Protein AF-0000000066215611 (afdb_homodimer)

Nearest PDB structures (foldseek):
  5d6t-assembly1_A  TM=8.422E-01  e=4.500E-18  Aspergillus clavatus NRRL 1
  3sc4-assembly1_A  TM=2.800E-01  e=1.687E-02  Mycolicibacterium thermoresistibile
  3e03-assembly1_C-2  TM=2.627E-01  e=5.785E-02  Xanthomonas campestris pv. campestris
  5th5-assembly1_A  TM=5.564E-01  e=4.594E+00  Bacillus subtilis
  3e22-assembly1_C  TM=3.774E-01  e=4.320E+00  Bos taurus

Sequence (664 aa):
MNIKIVVLVIFAILLGSALAWHGSKHHNPTKAPTEAPHRGGGGGGGHNTPAPTQPPRQNTPAPTFQALNVWFFFWLLLLARAPLTYVHITATSSEPIKLLVPLYVYPGAAWDSVANAAKTGVKIIAIINPNSGPASSGPDSSYTTYMNKLTAAGVDMVGYVHTSYGARAVGDVNADIDTYASKYPGLKGIFLDEASASASEISYYTNVYNHIKSKSGYVNSILNPGTQPDQGYLAISSNIVIFEDAGSNLKNNYASWVKCAPSASQKSGYKYKFSGIAHSTSSGSMSGIINTMVSVLAMGLVYVTDGAAGCCTYNTLTSYLSQEASAVHALNMNIKIVVLVIFAILLGSALAWHGSKHHNPTKAPTEAPHRGGGGGGGHNTPAPTQPPRQNTPAPTFQALNVWFFFWLLLLARAPLTYVHITATSSEPIKLLVPLYVYPGAAWDSVANAAKTGVKIIAIINPNSGPASSGPDSSYTTYMNKLTAAGVDMVGYVHTSYGARAVGDVNADIDTYASKYPGLKGIFLDEASASASEISYYTNVYNHIKSKSGYVNSILNPGTQPDQGYLAISSNIVIFEDAGSNLKNNYASWVKCAPSASQKSGYKYKFSGIAHSTSSGSMSGIINTMVSVLAMGLVYVTDGAAGCCTYNTLTSYLSQEASAVHALN

Radius of gyration: 43.53 Å; Cα contacts (8 Å, |Δi|>4): 999; chains: 2; bounding box: 121×118×124 Å

pLDDT: mean 71.68, std 34.21, range [12.52, 98.94]

Solvent-accessible surface area (backbone atoms only — not comparable to full-atom values): 40040 Å² total; per-residue (Å²): 143,84,86,87,84,87,81,91,94,93,98,80,99,85,94,84,96,81,73,86,79,88,83,68,94,75,90,82,90,78,86,90,84,87,86,90,89,85,89,92,85,92,85,85,88,82,90,80,87,82,79,84,83,75,84,77,73,80,80,84,81,81,70,81,77,80,80,81,84,81,72,79,66,74,72,69,70,73,70,73,78,67,73,77,70,70,72,68,70,65,71,71,82,72,80,66,54,29,36,46,40,70,45,51,48,77,72,51,69,64,52,51,50,54,34,55,33,28,72,75,69,29,46,38,39,35,33,38,34,81,50,91,17,57,43,93,87,33,68,53,71,60,48,50,53,46,51,50,50,28,46,74,45,63,38,44,35,24,40,34,38,66,32,62,46,66,71,47,56,66,68,60,46,50,48,42,51,48,49,38,69,72,48,42,80,81,42,32,28,36,34,35,32,52,31,54,24,34,68,87,46,46,68,63,44,44,53,53,38,54,54,49,60,69,37,85,72,33,74,40,39,32,37,29,42,34,35,79,51,41,73,75,50,64,82,49,38,59,28,34,25,39,35,53,45,46,42,60,57,66,51,94,69,62,58,60,55,65,67,61,35,56,58,78,82,49,35,66,78,52,60,38,35,31,22,38,37,24,30,53,28,52,80,88,48,42,64,60,50,49,46,45,43,36,75,69,64,41,29,22,31,38,35,70,22,53,26,45,81,64,68,51,30,46,69,48,68,44,88,52,48,59,61,50,33,50,56,49,40,70,73,95,144,92,87,89,76,94,74,97,82,98,80,94,86,92,95,86,97,83,92,84,89,92,80,91,85,94,86,91,90,86,84,92,87,90,86,91,88,84,87,85,87,85,86,86,88,83,90,82,83,89,78,81,88,80,85,86,74,84,75,80,75,81,82,80,80,77,81,81,85,79,88,69,74,77,79,67,72,78,71,76,80,66,74,76,70,70,71,68,70,65,71,71,80,72,80,64,53,27,37,46,41,68,45,50,48,77,72,50,69,65,51,51,49,54,33,55,31,27,72,75,68,28,46,39,39,36,34,38,33,80,51,91,16,56,42,93,86,33,69,51,72,60,46,48,53,48,50,52,48,28,48,75,45,62,36,46,35,24,40,33,38,66,32,61,45,67,70,47,57,65,67,60,46,50,48,42,52,48,48,37,70,72,48,41,80,82,43,34,26,36,34,35,31,50,31,54,24,34,70,87,46,46,68,62,45,43,53,52,39,53,54,48,60,68,39,85,72,33,73,40,39,33,38,30,42,36,37,76,50,40,75,74,50,64,81,49,39,60,27,33,25,39,36,53,43,46,41,59,57,66,51,93,69,61,59,57,54,63,66,59,36,57,57,79,83,51,35,68,79,52,60,38,36,31,24,36,37,25,29,52,29,52,79,86,49,40,65,62,51,50,44,44,42,36,76,70,65,41,29,20,30,37,35,72,22,54,26,46,80,66,69,52,29,46,69,50,69,42,90,52,49,58,61,50,33,51,58,49,40,71,74,97

InterPro domains:
  IPR021986 Spherulation-specific family 4 [PF12138] (99-328)
  IPR021986 Spherulation-specific family 4 [PTHR35040] (91-331)

Secondary structure (DSSP, 8-state):
----------------------------------------------------------------------GGGGGGG--------------------EEEEEE-SPSSHHHHHHHHHHTTT-EEEEEE-TTSS--TT---HHHHHHHHHHHHTT-EEEEEEE-GGGTS-HHHHHHHHHHHHHHSTT--EEEEES---SGGGHHHHHHHHHHHHTSTT--EEEE--SSPPPGGGGGG-SEEEEEEEEGGG--TTS-HHHHTSS-HHHHHHHTT-EEEEEES--HHHHHHHHHIIIIIT--SEEEE--PPSSTTTTSS--TTHHHHHHHHHTT-/----------------------------------------------------------------------TTSSGGG--------------------EEEEEE-SPSSHHHHHHHHHHTTT-EEEEEE-TTSS--TT---HHHHHHHHHHHHTT-EEEEEEE-GGGTS-HHHHHHHHHHHHHHSTT--EEEEES---SGGGHHHHHHHHHHHHTSTT--EEEE--SS---GGGGGG-SEEEEEEEEGGG--TTS-HHHHSSS-HHHHHHHTT-EEEEEES--HHHHHHHHHIIIIIT--SEEEE--PPSSTTTTSS--TTHHHHHHHHHHT-

Organism: Physarum polycephalum (NCBI:txid5791)

Foldseek 3Di:
DDDPPPDDDDDDDDDDDDDDDDDDPDDDDDDDDDDDDDDYDDDYYDDDDDDDDDDDPDDDDDDDPDDDDPPPPDPPPPPPPPPPPPPPPPPPPQAAFAAEAAQAAQADDQLVVLLVLLVLVGAYEYEYEPDLFADLVADDPRCVVSVVSCVVSRYAYAYEAECLQVPPDLVVRLVSLVSCLPRPPRHQFHEYPNHHQEPVRLVSLLVVLVSGVPRPNHPFFEYEVQAHHDPSVLVRGQAYAHHDEALVPDDLCRPVVLVVQPDPVNCSVCQQRYEYEHELDDPVCLLVSVCSVCVRSRHRYYYYANADDDDCRNNDGHPPSSVNSNSSVVVD/DDDPDPDDDDDDDDDDDDDDDDDDDDDDDYDDDYDDDDDYDYDYYDDDDDDDDDDDDPCPDDPDDPDPDDPPDDDPPPPPPPPPPPPPPPPPPQQAFAAEAAQAAQADDQLVVLLVLLVLVGAYEYEYEPDLFADLVADDPRCVVSVVSCVVSRYAYAYEHECLQVPPDLVVRLVSLVSCLPRPPRHQFHEYPNHHQEPVRLVSLLVVLVSGVPRPNHPFFEYEVQAHHDPSVLVRGQAYAHHDEALVPDDLCRPVVLVVQPDPVNCSVCQQRYEYEHELDDPVCLLVSVCSVCVRSRHRYYYYANADDDDCRNNDGHPCSSVNSNSSVVVD

Structure (mmCIF, N/CA/C/O backbone):
data_AF-0000000066215611-model_v1
#
loop_
_entity.id
_entity.type
_entity.pdbx_description
1 polymer Spherulin-4
#
loop_
_atom_site.group_PDB
_atom_site.id
_atom_site.type_symbol
_atom_site.label_atom_id
_atom_site.label_alt_id
_atom_site.label_comp_id
_atom_site.label_asym_id
_atom_site.label_entity_id
_atom_site.label_seq_id
_atom_site.pdbx_PDB_ins_code
_atom_site.Cartn_x
_atom_site.Cartn_y
_atom_site.Cartn_z
_atom_site.occupancy
_atom_site.B_iso_or_equiv
_atom_site.auth_seq_id
_atom_site.auth_comp_id
_atom_site.auth_asym_id
_atom_site.auth_atom_id
_atom_site.pdbx_PDB_model_num
ATOM 1 N N . MET A 1 1 ? -46.812 -38.75 -1.015 1 24.36 1 MET A N 1
ATOM 2 C CA . MET A 1 1 ? -45.938 -37.594 -1.166 1 24.36 1 MET A CA 1
ATOM 3 C C . MET A 1 1 ? -45.656 -37.312 -2.639 1 24.36 1 MET A C 1
ATOM 5 O O . MET A 1 1 ? -44.875 -38.031 -3.271 1 24.36 1 MET A O 1
ATOM 9 N N . ASN A 1 2 ? -46.594 -36.656 -3.428 1 24.56 2 ASN A N 1
ATOM 10 C CA . ASN A 1 2 ? -47.219 -36.531 -4.727 1 24.56 2 ASN A CA 1
ATOM 11 C C . ASN A 1 2 ? -46.531 -35.469 -5.578 1 24.56 2 ASN A C 1
ATOM 13 O O . ASN A 1 2 ? -46.344 -34.312 -5.133 1 24.56 2 ASN A O 1
ATOM 17 N N . ILE A 1 3 ? -45.656 -35.719 -6.664 1 23.25 3 ILE A N 1
ATOM 18 C CA . ILE A 1 3 ? -44.656 -35.25 -7.594 1 23.25 3 ILE A CA 1
ATOM 19 C C . ILE A 1 3 ? -45.219 -34.188 -8.523 1 23.25 3 ILE A C 1
ATOM 21 O O . ILE A 1 3 ? -46.125 -34.469 -9.32 1 23.25 3 ILE A O 1
ATOM 25 N N . LYS A 1 4 ? -45.312 -32.781 -8.219 1 21.06 4 LYS A N 1
ATOM 26 C CA . LYS A 1 4 ? -46.188 -31.828 -8.883 1 21.06 4 LYS A CA 1
ATOM 27 C C . LYS A 1 4 ? -45.656 -31.453 -10.266 1 21.06 4 LYS A C 1
ATOM 29 O O . LYS A 1 4 ? -44.531 -30.906 -10.375 1 21.06 4 LYS A O 1
ATOM 34 N N . ILE A 1 5 ? -45.875 -31.938 -11.57 1 19.77 5 ILE A N 1
ATOM 35 C CA . ILE A 1 5 ? -45.344 -31.922 -12.93 1 19.77 5 ILE A CA 1
ATOM 36 C C . ILE A 1 5 ? -45.812 -30.672 -13.664 1 19.77 5 ILE A C 1
ATOM 38 O O . ILE A 1 5 ? -47 -30.531 -13.977 1 19.77 5 ILE A O 1
ATOM 42 N N . VAL A 1 6 ? -45.438 -29.25 -13.461 1 20.27 6 VAL A N 1
ATOM 43 C CA . VAL A 1 6 ? -46.188 -28.156 -14.047 1 20.27 6 VAL A CA 1
ATOM 44 C C . VAL A 1 6 ? -45.812 -27.969 -15.516 1 20.27 6 VAL A C 1
ATOM 46 O O . VAL A 1 6 ? -44.656 -27.656 -15.828 1 20.27 6 VAL A O 1
ATOM 49 N N . VAL A 1 7 ? -46.438 -28.297 -16.719 1 18.38 7 VAL A N 1
ATOM 50 C CA . VAL A 1 7 ? -46.219 -28.406 -18.172 1 18.38 7 VAL A CA 1
ATOM 51 C C . VAL A 1 7 ? -46.719 -27.125 -18.859 1 18.38 7 VAL A C 1
ATOM 53 O O . VAL A 1 7 ? -47.938 -26.859 -18.891 1 18.38 7 VAL A O 1
ATOM 56 N N . LEU A 1 8 ? -46.125 -25.812 -18.828 1 21.03 8 LEU A N 1
ATOM 57 C CA . LEU A 1 8 ? -46.812 -24.688 -19.469 1 21.03 8 LEU A CA 1
ATOM 58 C C . LEU A 1 8 ? -46.781 -24.828 -20.984 1 21.03 8 LEU A C 1
ATOM 60 O O . LEU A 1 8 ? -45.719 -24.844 -21.594 1 21.03 8 LEU A O 1
ATOM 64 N N . VAL A 1 9 ? -47.906 -24.828 -21.906 1 17.81 9 VAL A N 1
ATOM 65 C CA . VAL A 1 9 ? -48.344 -25.188 -23.25 1 17.81 9 VAL A CA 1
ATOM 66 C C . VAL A 1 9 ? -48.25 -23.969 -24.156 1 17.81 9 VAL A C 1
ATOM 68 O O . VAL A 1 9 ? -48.281 -22.828 -23.688 1 17.81 9 VAL A O 1
ATOM 71 N N . ILE A 1 10 ? -48.781 -23.75 -25.734 1 19.88 10 ILE A N 1
ATOM 72 C CA . ILE A 1 10 ? -48.469 -23.688 -27.156 1 19.88 10 ILE A CA 1
ATOM 73 C C . ILE A 1 10 ? -49.062 -22.422 -27.766 1 19.88 10 ILE A C 1
ATOM 75 O O . ILE A 1 10 ? -48.406 -21.672 -28.469 1 19.88 10 ILE A O 1
ATOM 79 N N . PHE A 1 11 ? -50.562 -21.891 -28.062 1 18.14 11 PHE A N 1
ATOM 80 C CA . PHE A 1 11 ? -51.375 -21.922 -29.297 1 18.14 11 PHE A CA 1
ATOM 81 C C . PHE A 1 11 ? -51.406 -20.547 -29.938 1 18.14 11 PHE A C 1
ATOM 83 O O . PHE A 1 11 ? -51.125 -19.531 -29.297 1 18.14 11 PHE A O 1
ATOM 90 N N . ALA A 1 12 ? -52.688 -19.984 -30.875 1 16.95 12 ALA A N 1
ATOM 91 C CA . ALA A 1 12 ? -53.438 -19.719 -32.094 1 16.95 12 ALA A CA 1
ATOM 92 C C . ALA A 1 12 ? -53.969 -18.297 -32.125 1 16.95 12 ALA A C 1
ATOM 94 O O . ALA A 1 12 ? -54.281 -17.75 -33.188 1 16.95 12 ALA A O 1
ATOM 95 N N . ILE A 1 13 ? -54.656 -17.391 -31.328 1 17.72 13 ILE A N 1
ATOM 96 C CA . ILE A 1 13 ? -56 -17 -31.781 1 17.72 13 ILE A CA 1
ATOM 97 C C . ILE A 1 13 ? -55.875 -15.93 -32.875 1 17.72 13 ILE A C 1
ATOM 99 O O . ILE A 1 13 ? -54.938 -15.125 -32.844 1 17.72 13 ILE A O 1
ATOM 103 N N . LEU A 1 14 ? -57.188 -15.195 -33.594 1 16.73 14 LEU A N 1
ATOM 104 C CA . LEU A 1 14 ? -58.156 -14.922 -34.625 1 16.73 14 LEU A CA 1
ATOM 105 C C . LEU A 1 14 ? -58.219 -13.438 -34.969 1 16.73 14 LEU A C 1
ATOM 107 O O . LEU A 1 14 ? -58.312 -13.062 -36.125 1 16.73 14 LEU A O 1
ATOM 111 N N . LEU A 1 15 ? -58.781 -12.359 -34.188 1 17.17 15 LEU A N 1
ATOM 112 C CA . LEU A 1 15 ? -59.938 -11.594 -34.688 1 17.17 15 LEU A CA 1
ATOM 113 C C . LEU A 1 15 ? -59.469 -10.539 -35.688 1 17.17 15 LEU A C 1
ATOM 115 O O . LEU A 1 15 ? -58.312 -10.141 -35.688 1 17.17 15 LEU A O 1
ATOM 119 N N . GLY A 1 16 ? -60.375 -9.453 -36.375 1 16 16 GLY A N 1
ATOM 120 C CA . GLY A 1 16 ? -61.062 -8.922 -37.531 1 16 16 GLY A CA 1
ATOM 121 C C . GLY A 1 16 ? -60.5 -7.598 -38 1 16 16 GLY A C 1
ATOM 122 O O . GLY A 1 16 ? -60.25 -7.422 -39.188 1 16 16 GLY A O 1
ATOM 123 N N . SER A 1 17 ? -60.75 -6.352 -37.312 1 16.2 17 SER A N 1
ATOM 124 C CA . SER A 1 17 ? -61.5 -5.289 -37.969 1 16.2 17 SER A CA 1
ATOM 125 C C . SER A 1 17 ? -60.594 -4.496 -38.938 1 16.2 17 SER A C 1
ATOM 127 O O . SER A 1 17 ? -59.406 -4.344 -38.688 1 16.2 17 SER A O 1
ATOM 129 N N . ALA A 1 18 ? -61.094 -3.945 -40.188 1 16.02 18 ALA A N 1
ATOM 130 C CA . ALA A 1 18 ? -61.125 -3.537 -41.594 1 16.02 18 ALA A CA 1
ATOM 131 C C . ALA A 1 18 ? -60.594 -2.115 -41.75 1 16.02 18 ALA A C 1
ATOM 133 O O . ALA A 1 18 ? -59.812 -1.838 -42.688 1 16.02 18 ALA A O 1
ATOM 134 N N . LEU A 1 19 ? -61.062 -0.931 -41.094 1 15.04 19 LEU A N 1
ATOM 135 C CA . LEU A 1 19 ? -61.75 0.069 -41.906 1 15.04 19 LEU A CA 1
ATOM 136 C C . LEU A 1 19 ? -60.75 1.052 -42.5 1 15.04 19 LEU A C 1
ATOM 138 O O . LEU A 1 19 ? -61.062 1.793 -43.438 1 15.04 19 LEU A O 1
ATOM 142 N N . ALA A 1 20 ? -59.562 1.335 -41.969 1 16.44 20 ALA A N 1
ATOM 143 C CA . ALA A 1 20 ? -59.406 2.783 -42.031 1 16.44 20 ALA A CA 1
ATOM 144 C C . ALA A 1 20 ? -59.25 3.234 -43.5 1 16.44 20 ALA A C 1
ATOM 146 O O . ALA A 1 20 ? -58.5 2.646 -44.25 1 16.44 20 ALA A O 1
ATOM 147 N N . TRP A 1 21 ? -60.125 4.133 -43.875 1 14.86 21 TRP A N 1
ATOM 148 C CA . TRP A 1 21 ? -60.656 4.852 -45.062 1 14.86 21 TRP A CA 1
ATOM 149 C C . TRP A 1 21 ? -59.5 5.422 -45.875 1 14.86 21 TRP A C 1
ATOM 151 O O . TRP A 1 21 ? -58.375 5.508 -45.406 1 14.86 21 TRP A O 1
ATOM 161 N N . HIS A 1 22 ? -59.719 6.637 -46.281 1 15.08 22 HIS A N 1
ATOM 162 C CA . HIS A 1 22 ? -59.969 7.34 -47.531 1 15.08 22 HIS A CA 1
ATOM 163 C C . HIS A 1 22 ? -58.719 8.016 -48.062 1 15.08 22 HIS A C 1
ATOM 165 O O . HIS A 1 22 ? -57.781 8.289 -47.281 1 15.08 22 HIS A O 1
ATOM 171 N N . GLY A 1 23 ? -58.594 8.148 -49.438 1 14.32 23 GLY A N 1
ATOM 172 C CA . GLY A 1 23 ? -57.906 8.273 -50.719 1 14.32 23 GLY A CA 1
ATOM 173 C C . GLY A 1 23 ? -57.312 9.656 -50.938 1 14.32 23 GLY A C 1
ATOM 174 O O . GLY A 1 23 ? -56.188 9.789 -51.438 1 14.32 23 GLY A O 1
ATOM 175 N N . SER A 1 24 ? -58.062 10.828 -50.594 1 13.54 24 SER A N 1
ATOM 176 C CA . SER A 1 24 ? -58.281 11.633 -51.781 1 13.54 24 SER A CA 1
ATOM 177 C C . SER A 1 24 ? -57.094 12.531 -52.094 1 13.54 24 SER A C 1
ATOM 179 O O . SER A 1 24 ? -57.062 13.195 -53.125 1 13.54 24 SER A O 1
ATOM 181 N N . LYS A 1 25 ? -56.219 12.906 -51.156 1 15.41 25 LYS A N 1
ATOM 182 C CA . LYS A 1 25 ? -55.969 14.328 -51.375 1 15.41 25 LYS A CA 1
ATOM 183 C C . LYS A 1 25 ? -55.438 14.586 -52.781 1 15.41 25 LYS A C 1
ATOM 185 O O . LYS A 1 25 ? -54.438 14 -53.188 1 15.41 25 LYS A O 1
ATOM 190 N N . HIS A 1 26 ? -56.25 15.219 -53.781 1 13.76 26 HIS A N 1
ATOM 191 C CA . HIS A 1 26 ? -56.281 15.625 -55.188 1 13.76 26 HIS A CA 1
ATOM 192 C C . HIS A 1 26 ? -55.094 16.531 -55.531 1 13.76 26 HIS A C 1
ATOM 194 O O . HIS A 1 26 ? -54.406 16.281 -56.531 1 13.76 26 HIS A O 1
ATOM 200 N N . HIS A 1 27 ? -55.156 17.875 -55.156 1 14.29 27 HIS A N 1
ATOM 201 C CA . HIS A 1 27 ? -55.375 18.906 -56.156 1 14.29 27 HIS A CA 1
ATOM 202 C C . HIS A 1 27 ? -54.094 19.141 -56.969 1 14.29 27 HIS A C 1
ATOM 204 O O . HIS A 1 27 ? -53 18.797 -56.531 1 14.29 27 HIS A O 1
ATOM 210 N N . ASN A 1 28 ? -54.219 20.156 -57.969 1 13.61 28 ASN A N 1
ATOM 211 C CA . ASN A 1 28 ? -54.094 20.562 -59.344 1 13.61 28 ASN A CA 1
ATOM 212 C C . ASN A 1 28 ? -52.781 21.281 -59.594 1 13.61 28 ASN A C 1
ATOM 214 O O . ASN A 1 28 ? -52.031 20.891 -60.5 1 13.61 28 ASN A O 1
ATOM 218 N N . PRO A 1 29 ? -52.781 22.734 -59.531 1 14.27 29 PRO A N 1
ATOM 219 C CA . PRO A 1 29 ? -52.688 23.516 -60.781 1 14.27 29 PRO A CA 1
ATOM 220 C C . PRO A 1 29 ? -51.25 23.766 -61.219 1 14.27 29 PRO A C 1
ATOM 222 O O . PRO A 1 29 ? -50.312 23.438 -60.5 1 14.27 29 PRO A O 1
ATOM 225 N N . THR A 1 30 ? -51 25.156 -61.719 1 13.66 30 THR A N 1
ATOM 226 C CA . THR A 1 30 ? -50.812 25.828 -63 1 13.66 30 THR A CA 1
ATOM 227 C C . THR A 1 30 ? -49.375 26.281 -63.156 1 13.66 30 THR A C 1
ATOM 229 O O . THR A 1 30 ? -48.844 26.375 -64.25 1 13.66 30 THR A O 1
ATOM 232 N N . LYS A 1 31 ? -48.688 26.766 -62.094 1 14.38 31 LYS A N 1
ATOM 233 C CA . LYS A 1 31 ? -48.188 28.078 -62.438 1 14.38 31 LYS A CA 1
ATOM 234 C C . LYS A 1 31 ? -47.219 28 -63.625 1 14.38 31 LYS A C 1
ATOM 236 O O . LYS A 1 31 ? -46.5 27.031 -63.781 1 14.38 31 LYS A O 1
ATOM 241 N N . ALA A 1 32 ? -46.75 29.328 -64.125 1 13.7 32 ALA A N 1
ATOM 242 C CA . ALA A 1 32 ? -46.625 30.234 -65.25 1 13.7 32 ALA A CA 1
ATOM 243 C C . ALA A 1 32 ? -45.281 30.016 -66 1 13.7 32 ALA A C 1
ATOM 245 O O . ALA A 1 32 ? -44.344 29.516 -65.375 1 13.7 32 ALA A O 1
ATOM 246 N N . PRO A 1 33 ? -45.125 30.953 -67 1 13.62 33 PRO A N 1
ATOM 247 C CA . PRO A 1 33 ? -44.812 30.922 -68.438 1 13.62 33 PRO A CA 1
ATOM 248 C C . PRO A 1 33 ? -43.312 30.906 -68.688 1 13.62 33 PRO A C 1
ATOM 250 O O . PRO A 1 33 ? -42.844 30.031 -69.438 1 13.62 33 PRO A O 1
ATOM 253 N N . THR A 1 34 ? -42.812 32.188 -68.875 1 13.38 34 THR A N 1
ATOM 254 C CA . THR A 1 34 ? -42.562 32.688 -70.188 1 13.38 34 THR A CA 1
ATOM 255 C C . THR A 1 34 ? -41.125 32.375 -70.625 1 13.38 34 THR A C 1
ATOM 257 O O . THR A 1 34 ? -40.25 32.094 -69.75 1 13.38 34 THR A O 1
ATOM 260 N N . GLU A 1 35 ? -40.406 33.469 -71.375 1 13.2 35 GLU A N 1
ATOM 261 C CA . GLU A 1 35 ? -40.031 33.625 -72.75 1 13.2 35 GLU A CA 1
ATOM 262 C C . GLU A 1 35 ? -38.531 33.312 -73 1 13.2 35 GLU A C 1
ATOM 264 O O . GLU A 1 35 ? -38.188 32.375 -73.688 1 13.2 35 GLU A O 1
ATOM 269 N N . ALA A 1 36 ? -37.719 34.531 -73.562 1 13.28 36 ALA A N 1
ATOM 270 C CA . ALA A 1 36 ? -37.281 34.688 -75 1 13.28 36 ALA A CA 1
ATOM 271 C C . ALA A 1 36 ? -35.906 34.125 -75.188 1 13.28 36 ALA A C 1
ATOM 273 O O . ALA A 1 36 ? -35.125 33.969 -74.25 1 13.28 36 ALA A O 1
ATOM 274 N N . PRO A 1 37 ? -35.219 34.688 -76.375 1 13.53 37 PRO A N 1
ATOM 275 C CA . PRO A 1 37 ? -34.656 34.094 -77.625 1 13.53 37 PRO A CA 1
ATOM 276 C C . PRO A 1 37 ? -33.156 33.875 -77.5 1 13.53 37 PRO A C 1
ATOM 278 O O . PRO A 1 37 ? -32.688 32.719 -77.438 1 13.53 37 PRO A O 1
ATOM 281 N N . HIS A 1 38 ? -32.375 34.625 -78.375 1 12.93 38 HIS A N 1
ATOM 282 C CA . HIS A 1 38 ? -31.719 34.281 -79.625 1 12.93 38 HIS A CA 1
ATOM 283 C C . HIS A 1 38 ? -30.219 34.125 -79.438 1 12.93 38 HIS A C 1
ATOM 285 O O . HIS A 1 38 ? -29.625 33.125 -79.812 1 12.93 38 HIS A O 1
ATOM 291 N N . ARG A 1 39 ? -29.219 35.281 -79.812 1 12.94 39 ARG A N 1
ATOM 292 C CA . ARG A 1 39 ? -28.531 35.375 -81.062 1 12.94 39 ARG A CA 1
ATOM 293 C C . ARG A 1 39 ? -27.125 34.781 -81 1 12.94 39 ARG A C 1
ATOM 295 O O . ARG A 1 39 ? -26.609 34.562 -79.875 1 12.94 39 ARG A O 1
ATOM 302 N N . GLY A 1 40 ? -26.078 35.531 -81.75 1 12.52 40 GLY A N 1
ATOM 303 C CA . GLY A 1 40 ? -25.297 35.312 -82.938 1 12.52 40 GLY A CA 1
ATOM 304 C C . GLY A 1 40 ? -23.891 34.844 -82.625 1 12.52 40 GLY A C 1
ATOM 305 O O . GLY A 1 40 ? -23.484 34.75 -81.5 1 12.52 40 GLY A O 1
ATOM 306 N N . GLY A 1 41 ? -22.812 35.5 -83.438 1 12.71 41 GLY A N 1
ATOM 307 C CA . GLY A 1 41 ? -21.953 35.125 -84.5 1 12.71 41 GLY A CA 1
ATOM 308 C C . GLY A 1 41 ? -20.531 34.781 -84.125 1 12.71 41 GLY A C 1
ATOM 309 O O . GLY A 1 41 ? -20.156 33.625 -84.062 1 12.71 41 GLY A O 1
ATOM 310 N N . GLY A 1 42 ? -19.484 35.75 -84.375 1 12.78 42 GLY A N 1
ATOM 311 C CA . GLY A 1 42 ? -18.484 35.656 -85.438 1 12.78 42 GLY A CA 1
ATOM 312 C C . GLY A 1 42 ? -17.172 35.062 -85 1 12.78 42 GLY A C 1
ATOM 313 O O . GLY A 1 42 ? -16.969 34.844 -83.75 1 12.78 42 GLY A O 1
ATOM 314 N N . GLY A 1 43 ? -15.984 35.562 -85.625 1 12.72 43 GLY A N 1
ATOM 315 C CA . GLY A 1 43 ? -14.992 35.125 -86.625 1 12.72 43 GLY A CA 1
ATOM 316 C C . GLY A 1 43 ? -13.68 34.719 -86 1 12.72 43 GLY A C 1
ATOM 317 O O . GLY A 1 43 ? -13.453 33.531 -85.688 1 12.72 43 GLY A O 1
ATOM 318 N N . GLY A 1 44 ? -12.539 35.5 -86.375 1 12.71 44 GLY A N 1
ATOM 319 C CA . GLY A 1 44 ? -11.461 35.156 -87.25 1 12.71 44 GLY A CA 1
ATOM 320 C C . GLY A 1 44 ? -10.219 34.656 -86.562 1 12.71 44 GLY A C 1
ATOM 321 O O . GLY A 1 44 ? -10.055 33.438 -86.375 1 12.71 44 GLY A O 1
ATOM 322 N N . GLY A 1 45 ? -9.062 35.5 -86.688 1 13.09 45 GLY A N 1
ATOM 323 C CA . GLY A 1 45 ? -7.906 35.25 -87.5 1 13.09 45 GLY A CA 1
ATOM 324 C C . GLY A 1 45 ? -6.758 34.562 -86.812 1 13.09 45 GLY A C 1
ATOM 325 O O . GLY A 1 45 ? -6.82 34.375 -85.562 1 13.09 45 GLY A O 1
ATOM 326 N N . GLY A 1 46 ? -5.465 35.188 -86.938 1 12.95 46 GLY A N 1
ATOM 327 C CA . GLY A 1 46 ? -4.352 34.75 -87.812 1 12.95 46 GLY A CA 1
ATOM 328 C C . GLY A 1 46 ? -3.229 34.125 -87 1 12.95 46 GLY A C 1
ATOM 329 O O . GLY A 1 46 ? -2.885 32.938 -87.25 1 12.95 46 GLY A O 1
ATOM 330 N N . HIS A 1 47 ? -2.141 34.969 -86.5 1 14.03 47 HIS A N 1
ATOM 331 C CA . HIS A 1 47 ? -0.874 34.906 -87.25 1 14.03 47 HIS A CA 1
ATOM 332 C C . HIS A 1 47 ? 0.04 33.844 -86.625 1 14.03 47 HIS A C 1
ATOM 334 O O . HIS A 1 47 ? -0.175 33.406 -85.5 1 14.03 47 HIS A O 1
ATOM 340 N N . ASN A 1 48 ? 1.418 34.062 -86.812 1 13.16 48 ASN A N 1
ATOM 341 C CA . ASN A 1 48 ? 2.438 33.469 -87.688 1 13.16 48 ASN A CA 1
ATOM 342 C C . ASN A 1 48 ? 3.438 32.625 -86.875 1 13.16 48 ASN A C 1
ATOM 344 O O . ASN A 1 48 ? 3.732 31.5 -87.25 1 13.16 48 ASN A O 1
ATOM 348 N N . THR A 1 49 ? 4.363 33.312 -85.938 1 14.51 49 THR A N 1
ATOM 349 C CA . THR A 1 49 ? 5.688 33.281 -86.562 1 14.51 49 THR A CA 1
ATOM 350 C C . THR A 1 49 ? 6.391 31.953 -86.25 1 14.51 49 THR A C 1
ATOM 352 O O . THR A 1 49 ? 6.07 31.297 -85.25 1 14.51 49 THR A O 1
ATOM 355 N N . PRO A 1 50 ? 7.816 31.984 -86.438 1 13.95 50 PRO A N 1
ATOM 356 C CA . PRO A 1 50 ? 8.617 31.234 -87.438 1 13.95 50 PRO A CA 1
ATOM 357 C C . PRO A 1 50 ? 9.25 29.984 -86.812 1 13.95 50 PRO A C 1
ATOM 359 O O . PRO A 1 50 ? 9.172 28.906 -87.438 1 13.95 50 PRO A O 1
ATOM 362 N N . ALA A 1 51 ? 10.344 30.25 -85.875 1 14.27 51 ALA A N 1
ATOM 363 C CA . ALA A 1 51 ? 11.602 30.031 -86.562 1 14.27 51 ALA A CA 1
ATOM 364 C C . ALA A 1 51 ? 12.008 28.562 -86.5 1 14.27 51 ALA A C 1
ATOM 366 O O . ALA A 1 51 ? 11.18 27.688 -86.25 1 14.27 51 ALA A O 1
ATOM 367 N N . PRO A 1 52 ? 13.195 28.344 -85.812 1 15.26 52 PRO A N 1
ATOM 368 C CA . PRO A 1 52 ? 14.273 27.844 -86.625 1 15.26 52 PRO A CA 1
ATOM 369 C C . PRO A 1 52 ? 14.305 26.328 -86.75 1 15.26 52 PRO A C 1
ATOM 371 O O . PRO A 1 52 ? 13.672 25.641 -85.938 1 15.26 52 PRO A O 1
ATOM 374 N N . THR A 1 53 ? 15.453 25.938 -87 1 15.2 53 THR A N 1
ATOM 375 C CA . THR A 1 53 ? 16.062 25.172 -88.062 1 15.2 53 THR A CA 1
ATOM 376 C C . THR A 1 53 ? 16.047 23.688 -87.75 1 15.2 53 THR A C 1
ATOM 378 O O . THR A 1 53 ? 15.922 23.297 -86.562 1 15.2 53 THR A O 1
ATOM 381 N N . GLN A 1 54 ? 17.031 23.094 -88.25 1 14.28 54 GLN A N 1
ATOM 382 C CA . GLN A 1 54 ? 17 22.062 -89.312 1 14.28 54 GLN A CA 1
ATOM 383 C C . GLN A 1 54 ? 17.203 20.672 -88.688 1 14.28 54 GLN A C 1
ATOM 385 O O . GLN A 1 54 ? 16.547 19.719 -89.125 1 14.28 54 GLN A O 1
ATOM 390 N N . PRO A 1 55 ? 18.297 20.453 -87.625 1 17.94 55 PRO A N 1
ATOM 391 C CA . PRO A 1 55 ? 19.125 19.594 -88.5 1 17.94 55 PRO A CA 1
ATOM 392 C C . PRO A 1 55 ? 18.516 18.203 -88.688 1 17.94 55 PRO A C 1
ATOM 394 O O . PRO A 1 55 ? 17.688 17.766 -87.875 1 17.94 55 PRO A O 1
ATOM 397 N N . PRO A 1 56 ? 19.156 17.469 -89.562 1 15.53 56 PRO A N 1
ATOM 398 C CA . PRO A 1 56 ? 18.719 16.406 -90.5 1 15.53 56 PRO A CA 1
ATOM 399 C C . PRO A 1 56 ? 18.484 15.078 -89.812 1 15.53 56 PRO A C 1
ATOM 401 O O . PRO A 1 56 ? 19.234 14.727 -88.875 1 15.53 56 PRO A O 1
ATOM 404 N N . ARG A 1 57 ? 17.484 14.586 -89.812 1 16.64 57 ARG A N 1
ATOM 405 C CA . ARG A 1 57 ? 16.844 13.367 -89.312 1 16.64 57 ARG A CA 1
ATOM 406 C C . ARG A 1 57 ? 17.578 12.125 -89.875 1 16.64 57 ARG A C 1
ATOM 408 O O . ARG A 1 57 ? 17.453 11.781 -91 1 16.64 57 ARG A O 1
ATOM 415 N N . GLN A 1 58 ? 18.812 12.086 -89.5 1 15.94 58 GLN A N 1
ATOM 416 C CA . GLN A 1 58 ? 19.328 11.023 -90.375 1 15.94 58 GLN A CA 1
ATOM 417 C C . GLN A 1 58 ? 18.391 9.82 -90.375 1 15.94 58 GLN A C 1
ATOM 419 O O . GLN A 1 58 ? 17.672 9.586 -89.438 1 15.94 58 GLN A O 1
ATOM 424 N N . ASN A 1 59 ? 18.547 8.938 -91.5 1 15.75 59 ASN A N 1
ATOM 425 C CA . ASN A 1 59 ? 17.734 8.078 -92.375 1 15.75 59 ASN A CA 1
ATOM 426 C C . ASN A 1 59 ? 17.359 6.781 -91.625 1 15.75 59 ASN A C 1
ATOM 428 O O . ASN A 1 59 ? 16.203 6.34 -91.75 1 15.75 59 ASN A O 1
ATOM 432 N N . THR A 1 60 ? 18.391 5.926 -91.125 1 18.23 60 THR A N 1
ATOM 433 C CA . THR A 1 60 ? 18.453 4.734 -91.938 1 18.23 60 THR A CA 1
ATOM 434 C C . THR A 1 60 ? 17.328 3.768 -91.625 1 18.23 60 THR A C 1
ATOM 436 O O . THR A 1 60 ? 16.797 3.783 -90.5 1 18.23 60 THR A O 1
ATOM 439 N N . PRO A 1 61 ? 17.391 2.449 -92.188 1 17.75 61 PRO A N 1
ATOM 440 C CA . PRO A 1 61 ? 16.391 1.683 -92.938 1 17.75 61 PRO A CA 1
ATOM 441 C C . PRO A 1 61 ? 15.461 0.87 -92.062 1 17.75 61 PRO A C 1
ATOM 443 O O . PRO A 1 61 ? 14.25 0.857 -92.25 1 17.75 61 PRO A O 1
ATOM 446 N N . ALA A 1 62 ? 15.969 -0.117 -91.25 1 20.77 62 ALA A N 1
ATOM 447 C CA . ALA A 1 62 ? 15.836 -1.481 -91.75 1 20.77 62 ALA A CA 1
ATOM 448 C C . ALA A 1 62 ? 14.633 -2.184 -91.125 1 20.77 62 ALA A C 1
ATOM 450 O O . ALA A 1 62 ? 14.625 -2.463 -89.938 1 20.77 62 ALA A O 1
ATOM 451 N N . PRO A 1 63 ? 13.344 -2.006 -91.375 1 20.53 63 PRO A N 1
ATOM 452 C CA . PRO A 1 63 ? 12.344 -2.352 -90.375 1 20.53 63 PRO A CA 1
ATOM 453 C C . PRO A 1 63 ? 12.133 -3.857 -90.25 1 20.53 63 PRO A C 1
ATOM 455 O O . PRO A 1 63 ? 11.5 -4.316 -89.312 1 20.53 63 PRO A O 1
ATOM 458 N N . THR A 1 64 ? 12.734 -4.902 -90.688 1 19.22 64 THR A N 1
ATOM 459 C CA . THR A 1 64 ? 11.844 -5.863 -91.312 1 19.22 64 THR A CA 1
ATOM 460 C C . THR A 1 64 ? 10.875 -6.465 -90.312 1 19.22 64 THR A C 1
ATOM 462 O O . THR A 1 64 ? 11.273 -6.797 -89.188 1 19.22 64 THR A O 1
ATOM 465 N N . PHE A 1 65 ? 9.508 -6.551 -90.562 1 21.53 65 PHE A N 1
ATOM 466 C CA . PHE A 1 65 ? 8.281 -6.859 -89.812 1 21.53 65 PHE A CA 1
ATOM 467 C C . PHE A 1 65 ? 8.117 -8.367 -89.625 1 21.53 65 PHE A C 1
ATOM 469 O O . PHE A 1 65 ? 7.527 -9.023 -90.5 1 21.53 65 PHE A O 1
ATOM 476 N N . GLN A 1 66 ? 9.086 -9.156 -89.25 1 19.55 66 GLN A N 1
ATOM 477 C CA . GLN A 1 66 ? 8.695 -10.531 -89.562 1 19.55 66 GLN A CA 1
ATOM 478 C C . GLN A 1 66 ? 7.367 -10.875 -88.875 1 19.55 66 GLN A C 1
ATOM 480 O O . GLN A 1 66 ? 7.031 -10.328 -87.812 1 19.55 66 GLN A O 1
ATOM 485 N N . ALA A 1 67 ? 6.461 -11.789 -89.5 1 21.12 67 ALA A N 1
ATOM 486 C CA . ALA A 1 67 ? 5.078 -12.258 -89.562 1 21.12 67 ALA A CA 1
ATOM 487 C C . ALA A 1 67 ? 4.695 -13.008 -88.312 1 21.12 67 ALA A C 1
ATOM 489 O O . ALA A 1 67 ? 3.514 -13.266 -88.062 1 21.12 67 ALA A O 1
ATOM 490 N N . LEU A 1 68 ? 5.594 -13.289 -87.25 1 23.16 68 LEU A N 1
ATOM 491 C CA . LEU A 1 68 ? 5.363 -14.648 -86.812 1 23.16 68 LEU A CA 1
ATOM 492 C C . LEU A 1 68 ? 3.965 -14.781 -86.188 1 23.16 68 LEU A C 1
ATOM 494 O O . LEU A 1 68 ? 3.385 -13.797 -85.75 1 23.16 68 LEU A O 1
ATOM 498 N N . ASN A 1 69 ? 3.393 -16.125 -86 1 22.11 69 ASN A N 1
ATOM 499 C CA . ASN A 1 69 ? 2.23 -17 -85.938 1 22.11 69 ASN A CA 1
ATOM 500 C C . ASN A 1 69 ? 1.436 -16.797 -84.625 1 22.11 69 ASN A C 1
ATOM 502 O O . ASN A 1 69 ? 2.016 -16.562 -83.562 1 22.11 69 ASN A O 1
ATOM 506 N N . VAL A 1 70 ? 0.106 -16.547 -84.688 1 25 70 VAL A N 1
ATOM 507 C CA . VAL A 1 70 ? -1.11 -16.141 -84 1 25 70 VAL A CA 1
ATOM 508 C C . VAL A 1 70 ? -1.426 -17.156 -82.938 1 25 70 VAL A C 1
ATOM 510 O O . VAL A 1 70 ? -2.443 -17.047 -82.25 1 25 70 VAL A O 1
ATOM 513 N N . TRP A 1 71 ? -0.678 -18.234 -82.688 1 25.55 71 TRP A N 1
ATOM 514 C CA . TRP A 1 71 ? -1.413 -19.375 -82.188 1 25.55 71 TRP A CA 1
ATOM 515 C C . TRP A 1 71 ? -1.798 -19.125 -80.688 1 25.55 71 TRP A C 1
ATOM 517 O O . TRP A 1 71 ? -2.49 -19.938 -80.062 1 25.55 71 TRP A O 1
ATOM 527 N N . PHE A 1 72 ? -1.136 -18.141 -80 1 26.23 72 PHE A N 1
ATOM 528 C CA . PHE A 1 72 ? -0.945 -18.516 -78.625 1 26.23 72 PHE A CA 1
ATOM 529 C C . PHE A 1 72 ? -2.24 -18.344 -77.812 1 26.23 72 PHE A C 1
ATOM 531 O O . PHE A 1 72 ? -2.227 -17.859 -76.688 1 26.23 72 PHE A O 1
ATOM 538 N N . PHE A 1 73 ? -3.383 -18.141 -78.5 1 26.97 73 PHE A N 1
ATOM 539 C CA . PHE A 1 73 ? -4.41 -17.484 -77.688 1 26.97 73 PHE A CA 1
ATOM 540 C C . PHE A 1 73 ? -4.883 -18.422 -76.562 1 26.97 73 PHE A C 1
ATOM 542 O O . PHE A 1 73 ? -5.574 -17.984 -75.625 1 26.97 73 PHE A O 1
ATOM 549 N N . PHE A 1 74 ? -4.871 -19.688 -76.812 1 29.42 74 PHE A N 1
ATOM 550 C CA . PHE A 1 74 ? -6.035 -20.344 -76.25 1 29.42 74 PHE A CA 1
ATOM 551 C C . PHE A 1 74 ? -5.891 -20.469 -74.688 1 29.42 74 PHE A C 1
ATOM 553 O O . PHE A 1 74 ? -6.812 -20.906 -74 1 29.42 74 PHE A O 1
ATOM 560 N N . TRP A 1 75 ? -4.695 -20.406 -74.125 1 30.05 75 TRP A N 1
ATOM 561 C CA . TRP A 1 75 ? -4.582 -21.203 -72.875 1 30.05 75 TRP A CA 1
ATOM 562 C C . TRP A 1 75 ? -5.309 -20.531 -71.75 1 30.05 75 TRP A C 1
ATOM 564 O O . TRP A 1 75 ? -5.23 -20.984 -70.562 1 30.05 75 TRP A O 1
ATOM 574 N N . LEU A 1 76 ? -5.836 -19.359 -71.812 1 29.11 76 LEU A N 1
ATOM 575 C CA . LEU A 1 76 ? -5.773 -18.641 -70.562 1 29.11 76 LEU A CA 1
ATOM 576 C C . LEU A 1 76 ? -6.805 -19.172 -69.562 1 29.11 76 LEU A C 1
ATOM 578 O O . LEU A 1 76 ? -6.902 -18.688 -68.438 1 29.11 76 LEU A O 1
ATOM 582 N N . LEU A 1 77 ? -7.758 -19.891 -70.125 1 30.88 77 LEU A N 1
ATOM 583 C CA . LEU A 1 77 ? -8.938 -19.781 -69.312 1 30.88 77 LEU A CA 1
ATOM 584 C C . LEU A 1 77 ? -8.742 -20.531 -68 1 30.88 77 LEU A C 1
ATOM 586 O O . LEU A 1 77 ? -9.672 -20.641 -67.188 1 30.88 77 LEU A O 1
ATOM 590 N N . LEU A 1 78 ? -7.727 -21.344 -67.812 1 30.81 78 LEU A N 1
ATOM 591 C CA . LEU A 1 78 ? -7.957 -22.25 -66.688 1 30.81 78 LEU A CA 1
ATOM 592 C C . LEU A 1 78 ? -7.938 -21.484 -65.375 1 30.81 78 LEU A C 1
ATOM 594 O O . LEU A 1 78 ? -6.871 -21.094 -64.875 1 30.81 78 LEU A O 1
ATOM 598 N N . LEU A 1 79 ? -8.703 -20.406 -65.25 1 34.72 79 LEU A N 1
ATOM 599 C CA . LEU A 1 79 ? -8.742 -19.75 -63.938 1 34.72 79 LEU A CA 1
ATOM 600 C C . LEU A 1 79 ? -9.055 -20.75 -62.844 1 34.72 79 LEU A C 1
ATOM 602 O O . LEU A 1 79 ? -10.133 -21.344 -62.812 1 34.72 79 LEU A O 1
ATOM 606 N N . ALA A 1 80 ? -8.07 -21.531 -62.344 1 33.72 80 ALA A N 1
ATOM 607 C CA . ALA A 1 80 ? -8.18 -22.438 -61.219 1 33.72 80 ALA A CA 1
ATOM 608 C C . ALA A 1 80 ? -8.898 -21.766 -60.031 1 33.72 80 ALA A C 1
ATOM 610 O O . ALA A 1 80 ? -8.602 -20.609 -59.719 1 33.72 80 ALA A O 1
ATOM 611 N N . ARG A 1 81 ? -10.172 -22.094 -59.781 1 35.19 81 ARG A N 1
ATOM 612 C CA . ARG A 1 81 ? -10.93 -21.875 -58.562 1 35.19 81 ARG A CA 1
ATOM 613 C C . ARG A 1 81 ? -10.047 -22.094 -57.312 1 35.19 81 ARG A C 1
ATOM 615 O O . ARG A 1 81 ? -9.734 -23.234 -56.969 1 35.19 81 ARG A O 1
ATOM 622 N N . ALA A 1 82 ? -9.023 -21.328 -57.094 1 39.44 82 ALA A N 1
ATOM 623 C CA . ALA A 1 82 ? -8.398 -21.5 -55.781 1 39.44 82 ALA A CA 1
ATOM 624 C C . ALA A 1 82 ? -9.445 -21.469 -54.688 1 39.44 82 ALA A C 1
ATOM 626 O O . ALA A 1 82 ? -10.297 -20.578 -54.656 1 39.44 82 ALA A O 1
ATOM 627 N N . PRO A 1 83 ? -9.742 -22.625 -54.188 1 42.34 83 PRO A N 1
ATOM 628 C CA . PRO A 1 83 ? -10.648 -22.547 -53.031 1 42.34 83 PRO A CA 1
ATOM 629 C C . PRO A 1 83 ? -10.234 -21.469 -52.031 1 42.34 83 PRO A C 1
ATOM 631 O O . PRO A 1 83 ? -9.047 -21.266 -51.781 1 42.34 83 PRO A O 1
ATOM 634 N N . LEU A 1 84 ? -10.969 -20.375 -52.031 1 40.47 84 LEU A N 1
ATOM 635 C CA . LEU A 1 84 ? -10.852 -19.484 -50.875 1 40.47 84 LEU A CA 1
ATOM 636 C C . LEU A 1 84 ? -10.711 -20.266 -49.594 1 40.47 84 LEU A C 1
ATOM 638 O O . LEU A 1 84 ? -11.664 -20.922 -49.125 1 40.47 84 LEU A O 1
ATOM 642 N N . THR A 1 85 ? -9.523 -20.781 -49.406 1 38.59 85 THR A N 1
ATOM 643 C CA . THR A 1 85 ? -9.336 -21.234 -48.031 1 38.59 85 THR A CA 1
ATOM 644 C C . THR A 1 85 ? -9.758 -20.141 -47.031 1 38.59 85 THR A C 1
ATOM 646 O O . THR A 1 85 ? -9.172 -19.062 -47.031 1 38.59 85 THR A O 1
ATOM 649 N N . TYR A 1 86 ? -11.047 -20.094 -46.75 1 38.34 86 TYR A N 1
ATOM 650 C CA . TYR A 1 86 ? -11.359 -19.359 -45.531 1 38.34 86 TYR A CA 1
ATOM 651 C C . TYR A 1 86 ? -10.352 -19.688 -44.438 1 38.34 86 TYR A C 1
ATOM 653 O O . TYR A 1 86 ? -10.258 -20.844 -44 1 38.34 86 TYR A O 1
ATOM 661 N N . VAL A 1 87 ? -9.297 -19.016 -44.5 1 36.38 87 VAL A N 1
ATOM 662 C CA . VAL A 1 87 ? -8.586 -19.078 -43.219 1 36.38 87 VAL A CA 1
ATOM 663 C C . VAL A 1 87 ? -9.555 -18.766 -42.094 1 36.38 87 VAL A C 1
ATOM 665 O O . VAL A 1 87 ? -10.078 -17.656 -42 1 36.38 87 VAL A O 1
ATOM 668 N N . HIS A 1 88 ? -10.273 -19.812 -41.688 1 36.88 88 HIS A N 1
ATOM 669 C CA . HIS A 1 88 ? -10.828 -19.625 -40.375 1 36.88 88 HIS A CA 1
ATOM 670 C C . HIS A 1 88 ? -9.789 -19.047 -39.406 1 36.88 88 HIS A C 1
ATOM 672 O O . HIS A 1 88 ? -8.758 -19.672 -39.156 1 36.88 88 HIS A O 1
ATOM 678 N N . ILE A 1 89 ? -9.625 -17.812 -39.469 1 34.12 89 ILE A N 1
ATOM 679 C CA . ILE A 1 89 ? -9 -17.281 -38.281 1 34.12 89 ILE A CA 1
ATOM 680 C C . ILE A 1 89 ? -9.664 -17.906 -37.031 1 34.12 89 ILE A C 1
ATOM 682 O O . ILE A 1 89 ? -10.844 -17.672 -36.781 1 34.12 89 ILE A O 1
ATOM 686 N N . THR A 1 90 ? -9.375 -19.203 -36.844 1 31.5 90 THR A N 1
ATOM 687 C CA . THR A 1 90 ? -9.766 -19.641 -35.5 1 31.5 90 THR A CA 1
ATOM 688 C C . THR A 1 90 ? -9.539 -18.531 -34.5 1 31.5 90 THR A C 1
ATOM 690 O O . THR A 1 90 ? -8.523 -17.828 -34.531 1 31.5 90 THR A O 1
ATOM 693 N N . ALA A 1 91 ? -10.602 -17.969 -34.156 1 37.44 91 ALA A N 1
ATOM 694 C CA . ALA A 1 91 ? -10.57 -17.125 -32.969 1 37.44 91 ALA A CA 1
ATOM 695 C C . ALA A 1 91 ? -9.539 -17.641 -31.953 1 37.44 91 ALA A C 1
ATOM 697 O O . ALA A 1 91 ? -9.602 -18.797 -31.531 1 37.44 91 ALA A O 1
ATOM 698 N N . THR A 1 92 ? -8.258 -17.422 -32.125 1 40.38 92 THR A N 1
ATOM 699 C CA . THR A 1 92 ? -7.27 -17.688 -31.094 1 40.38 92 THR A CA 1
ATOM 700 C C . THR A 1 92 ? -7.93 -17.766 -29.719 1 40.38 92 THR A C 1
ATOM 702 O O . THR A 1 92 ? -8.711 -16.891 -29.344 1 40.38 92 THR A O 1
ATOM 705 N N . SER A 1 93 ? -8.312 -18.922 -29.25 1 46 93 SER A N 1
ATOM 706 C CA . SER A 1 93 ? -8.875 -19.203 -27.938 1 46 93 SER A CA 1
ATOM 707 C C . SER A 1 93 ? -8.312 -18.25 -26.891 1 46 93 SER A C 1
ATOM 709 O O . SER A 1 93 ? -7.105 -18.219 -26.641 1 46 93 SER A O 1
ATOM 711 N N . SER A 1 94 ? -8.766 -17.062 -26.719 1 59.38 94 SER A N 1
ATOM 712 C CA . SER A 1 94 ? -8.375 -16 -25.781 1 59.38 94 SER A CA 1
ATOM 713 C C . SER A 1 94 ? -8.242 -16.547 -24.375 1 59.38 94 SER A C 1
ATOM 715 O O . SER A 1 94 ? -9.023 -17.391 -23.953 1 59.38 94 SER A O 1
ATOM 717 N N . GLU A 1 95 ? -7.094 -16.703 -23.672 1 76.81 95 GLU A N 1
ATOM 718 C CA . GLU A 1 95 ? -6.855 -17.125 -22.297 1 76.81 95 GLU A CA 1
ATOM 719 C C . GLU A 1 95 ? -7.93 -16.578 -21.359 1 76.81 95 GLU A C 1
ATOM 721 O O . GLU A 1 95 ? -8.273 -15.391 -21.422 1 76.81 95 GLU A O 1
ATOM 726 N N . PRO A 1 96 ? -8.594 -17.531 -20.688 1 88.88 96 PRO A N 1
ATOM 727 C CA . PRO A 1 96 ? -9.664 -17.078 -19.781 1 88.88 96 PRO A CA 1
ATOM 728 C C . PRO A 1 96 ? -9.164 -16.156 -18.688 1 88.88 96 PRO A C 1
ATOM 730 O O . PRO A 1 96 ? -8 -16.234 -18.281 1 88.88 96 PRO A O 1
ATOM 733 N N . ILE A 1 97 ? -10.023 -15.336 -18.25 1 93.56 97 ILE A N 1
ATOM 734 C CA . ILE A 1 97 ? -9.789 -14.562 -17.047 1 93.56 97 ILE A CA 1
ATOM 735 C C . ILE A 1 97 ? -9.781 -15.492 -15.828 1 93.56 97 ILE A C 1
ATOM 737 O O . ILE A 1 97 ? -10.609 -16.406 -15.727 1 93.56 97 ILE A O 1
ATOM 741 N N . LYS A 1 98 ? -8.852 -15.305 -14.953 1 96.94 98 LYS A N 1
ATOM 742 C CA . LYS A 1 98 ? -8.703 -16.172 -13.797 1 96.94 98 LYS A CA 1
ATOM 743 C C . LYS A 1 98 ? -8.742 -15.375 -12.5 1 96.94 98 LYS A C 1
ATOM 745 O O . LYS A 1 98 ? -8.531 -14.156 -12.508 1 96.94 98 LYS A O 1
ATOM 750 N N . LEU A 1 99 ? -9.039 -16.078 -11.406 1 98.31 99 LEU A N 1
ATOM 751 C CA . LEU A 1 99 ? -8.875 -15.523 -10.07 1 98.31 99 LEU A CA 1
ATOM 752 C C . LEU A 1 99 ? -7.453 -15.742 -9.562 1 98.31 99 LEU A C 1
ATOM 754 O O . LEU A 1 99 ? -6.906 -16.844 -9.688 1 98.31 99 LEU A O 1
ATOM 758 N N . LEU A 1 100 ? -6.828 -14.68 -9.086 1 98.62 100 LEU A N 1
ATOM 759 C CA . LEU A 1 100 ? -5.559 -14.734 -8.367 1 98.62 100 LEU A CA 1
ATOM 760 C C . LEU A 1 100 ? -5.773 -14.594 -6.863 1 98.62 100 LEU A C 1
ATOM 762 O O . LEU A 1 100 ? -5.891 -13.477 -6.352 1 98.62 100 LEU A O 1
ATOM 766 N N . VAL A 1 101 ? -5.758 -15.672 -6.113 1 98.81 101 VAL A N 1
ATOM 767 C CA . VAL A 1 101 ? -6.23 -15.672 -4.734 1 98.81 101 VAL A CA 1
ATOM 768 C C . VAL A 1 101 ? -5.043 -15.742 -3.777 1 98.81 101 VAL A C 1
ATOM 770 O O . VAL A 1 101 ? -4.355 -16.766 -3.697 1 98.81 101 VAL A O 1
ATOM 773 N N . PRO A 1 102 ? -4.793 -14.633 -3.037 1 98.44 102 PRO A N 1
ATOM 774 C CA . PRO A 1 102 ? -3.838 -14.75 -1.935 1 98.44 102 PRO A CA 1
ATOM 775 C C . PRO A 1 102 ? -4.336 -15.656 -0.813 1 98.44 102 PRO A C 1
ATOM 777 O O . PRO A 1 102 ? -5.148 -15.242 0.013 1 98.44 102 PRO A O 1
ATOM 780 N N . LEU A 1 103 ? -3.846 -16.875 -0.831 1 98.38 103 LEU A N 1
ATOM 781 C CA . LEU A 1 103 ? -4.242 -17.875 0.159 1 98.38 103 LEU A CA 1
ATOM 782 C C . LEU A 1 103 ? -3.166 -18.047 1.225 1 98.38 103 LEU A C 1
ATOM 784 O O . LEU A 1 103 ? -2.533 -19.094 1.312 1 98.38 103 LEU A O 1
ATOM 788 N N . TYR A 1 104 ? -3.039 -17.031 2.092 1 96.75 104 TYR A N 1
ATOM 789 C CA . TYR A 1 104 ? -1.93 -16.922 3.033 1 96.75 104 TYR A CA 1
ATOM 790 C C . TYR A 1 104 ? -2.295 -17.531 4.379 1 96.75 104 TYR A C 1
ATOM 792 O O . TYR A 1 104 ? -1.439 -17.672 5.258 1 96.75 104 TYR A O 1
ATOM 800 N N . VAL A 1 105 ? -3.516 -17.906 4.539 1 96.5 105 VAL A N 1
ATOM 801 C CA . VAL A 1 105 ? -3.955 -18.5 5.793 1 96.5 105 VAL A CA 1
ATOM 802 C C . VAL A 1 105 ? -3.555 -19.984 5.836 1 96.5 105 VAL A C 1
ATOM 804 O O . VAL A 1 105 ? -3.404 -20.625 4.793 1 96.5 105 VAL A O 1
ATOM 807 N N . TYR A 1 106 ? -3.426 -20.438 7.008 1 97.38 106 TYR A N 1
ATOM 808 C CA . TYR A 1 106 ? -3.117 -21.844 7.188 1 97.38 106 TYR A CA 1
ATOM 809 C C . TYR A 1 106 ? -4.246 -22.719 6.656 1 97.38 106 TYR A C 1
ATOM 811 O O . TYR A 1 106 ? -5.422 -22.359 6.762 1 97.38 106 TYR A O 1
ATOM 819 N N . PRO A 1 107 ? -3.896 -23.859 6.086 1 98.19 107 PRO A N 1
ATOM 820 C CA . PRO A 1 107 ? -4.906 -24.734 5.477 1 98.19 107 PRO A CA 1
ATOM 821 C C . PRO A 1 107 ? -6.055 -25.062 6.426 1 98.19 107 PRO A C 1
ATOM 823 O O . PRO A 1 107 ? -5.828 -25.344 7.602 1 98.19 107 PRO A O 1
ATOM 826 N N . GLY A 1 108 ? -7.25 -25 5.887 1 98.06 108 GLY A N 1
ATOM 827 C CA . GLY A 1 108 ? -8.5 -25.203 6.602 1 98.06 108 GLY A CA 1
ATOM 828 C C . GLY A 1 108 ? -9.719 -24.781 5.805 1 98.06 108 GLY A C 1
ATOM 829 O O . GLY A 1 108 ? -9.828 -25.078 4.617 1 98.06 108 GLY A O 1
ATOM 830 N N . ALA A 1 109 ? -10.617 -24.109 6.414 1 97.62 109 ALA A N 1
ATOM 831 C CA . ALA A 1 109 ? -11.898 -23.766 5.812 1 97.62 109 ALA A CA 1
ATOM 832 C C . ALA A 1 109 ? -11.719 -22.875 4.586 1 97.62 109 ALA A C 1
ATOM 834 O O . ALA A 1 109 ? -12.445 -23 3.602 1 97.62 109 ALA A O 1
ATOM 835 N N . ALA A 1 110 ? -10.812 -21.969 4.676 1 98.06 110 ALA A N 1
ATOM 836 C CA . ALA A 1 110 ? -10.562 -21.094 3.545 1 98.06 110 ALA A CA 1
ATOM 837 C C . ALA A 1 110 ? -10.133 -21.875 2.312 1 98.06 110 ALA A C 1
ATOM 839 O O . ALA A 1 110 ? -10.539 -21.562 1.191 1 98.06 110 ALA A O 1
ATOM 840 N N . TRP A 1 111 ? -9.336 -22.891 2.5 1 98.69 111 TRP A N 1
ATOM 841 C CA . TRP A 1 111 ? -8.883 -23.734 1.398 1 98.69 111 TRP A CA 1
ATOM 842 C C . TRP A 1 111 ? -10.031 -24.547 0.823 1 98.69 111 TRP A C 1
ATOM 844 O O . TRP A 1 111 ? -10.125 -24.734 -0.392 1 98.69 111 TRP A O 1
ATOM 854 N N . ASP A 1 112 ? -10.898 -24.984 1.696 1 98.69 112 ASP A N 1
ATOM 855 C CA . ASP A 1 112 ? -12.125 -25.625 1.238 1 98.69 112 ASP A CA 1
ATOM 856 C C . ASP A 1 112 ? -12.938 -24.688 0.355 1 98.69 112 ASP A C 1
ATOM 858 O O . ASP A 1 112 ? -13.469 -25.094 -0.682 1 98.69 112 ASP A O 1
ATOM 862 N N . SER A 1 113 ? -13 -23.453 0.769 1 98.69 113 SER A N 1
ATOM 863 C CA . SER A 1 113 ? -13.766 -22.469 0.021 1 98.69 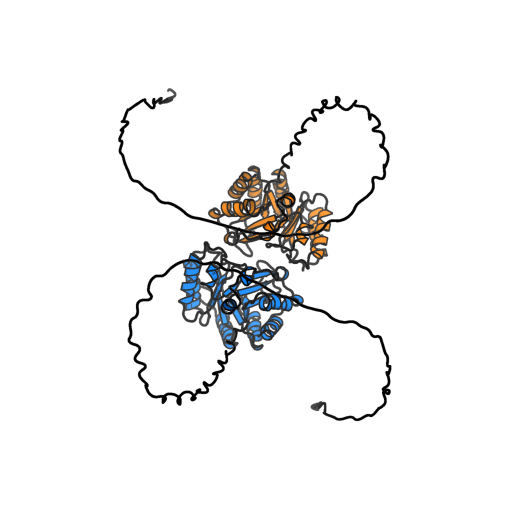113 SER A CA 1
ATOM 864 C C . SER A 1 113 ? -13.18 -22.25 -1.368 1 98.69 113 SER A C 1
ATOM 866 O O . SER A 1 113 ? -13.922 -22.094 -2.342 1 98.69 113 SER A O 1
ATOM 868 N N . VAL A 1 114 ? -11.891 -22.234 -1.489 1 98.88 114 VAL A N 1
ATOM 869 C CA . VAL A 1 114 ? -11.227 -22.047 -2.777 1 98.88 114 VAL A CA 1
ATOM 870 C C . VAL A 1 114 ? -11.516 -23.25 -3.678 1 98.88 114 VAL A C 1
ATOM 872 O O . VAL A 1 114 ? -11.852 -23.094 -4.852 1 98.88 114 VAL A O 1
ATOM 875 N N . ALA A 1 115 ? -11.406 -24.453 -3.111 1 98.81 115 ALA A N 1
ATOM 876 C CA . ALA A 1 115 ? -11.727 -25.656 -3.879 1 98.81 115 ALA A CA 1
ATOM 877 C C . ALA A 1 115 ? -13.172 -25.641 -4.367 1 98.81 115 ALA A C 1
ATOM 879 O O . ALA A 1 115 ? -13.453 -25.984 -5.512 1 98.81 115 ALA A O 1
ATOM 880 N N . ASN A 1 116 ? -14.008 -25.203 -3.52 1 98.5 116 ASN A N 1
ATOM 881 C CA . ASN A 1 116 ? -15.422 -25.141 -3.873 1 98.5 116 ASN A CA 1
ATOM 882 C C . ASN A 1 116 ? -15.68 -24.094 -4.953 1 98.5 116 ASN A C 1
ATOM 884 O O . ASN A 1 116 ? -16.5 -24.312 -5.844 1 98.5 116 ASN A O 1
ATOM 888 N N . ALA A 1 117 ? -15.047 -22.969 -4.84 1 98.56 117 ALA A N 1
ATOM 889 C CA . ALA A 1 117 ? -15.203 -21.922 -5.844 1 98.56 117 ALA A CA 1
ATOM 890 C C . ALA A 1 117 ? -14.805 -22.422 -7.227 1 98.56 117 ALA A C 1
ATOM 892 O O . ALA A 1 117 ? -15.414 -22.047 -8.234 1 98.56 117 ALA A O 1
ATOM 893 N N . ALA A 1 118 ? -13.867 -23.266 -7.242 1 98.19 118 ALA A N 1
ATOM 894 C CA . ALA A 1 118 ? -13.383 -23.797 -8.516 1 98.19 118 ALA A CA 1
ATOM 895 C C . ALA A 1 118 ? -14.453 -24.641 -9.203 1 98.19 118 ALA A C 1
ATOM 897 O O . ALA A 1 118 ? -14.414 -24.828 -10.422 1 98.19 118 ALA A O 1
ATOM 898 N N . LYS A 1 119 ? -15.375 -25.141 -8.531 1 96.62 119 LYS A N 1
ATOM 899 C CA . LYS A 1 119 ? -16.438 -25.969 -9.086 1 96.62 119 LYS A CA 1
ATOM 900 C C . LYS A 1 119 ? -17.344 -25.172 -10 1 96.62 119 LYS A C 1
ATOM 902 O O . LYS A 1 119 ? -18.094 -25.734 -10.805 1 96.62 119 LYS A O 1
ATOM 907 N N . THR A 1 120 ? -17.328 -23.844 -9.859 1 95.38 120 THR A N 1
ATOM 908 C CA . THR A 1 120 ? -18.109 -22.984 -10.742 1 95.38 120 THR A CA 1
ATOM 909 C C . THR A 1 120 ? -17.578 -23.016 -12.164 1 95.38 120 THR A C 1
ATOM 911 O O . THR A 1 120 ? -18.25 -22.594 -13.102 1 95.38 120 THR A O 1
ATOM 914 N N . GLY A 1 121 ? -16.391 -23.469 -12.367 1 96.06 121 GLY A N 1
ATOM 915 C CA . GLY A 1 121 ? -15.742 -23.5 -13.672 1 96.06 121 GLY A CA 1
ATOM 916 C C . GLY A 1 121 ? -14.703 -22.406 -13.844 1 96.06 121 GLY A C 1
ATOM 917 O O . GLY A 1 121 ? -13.938 -22.422 -14.812 1 96.06 121 GLY A O 1
ATOM 918 N N . VAL A 1 122 ? -14.664 -21.531 -12.852 1 97.25 122 VAL A N 1
ATOM 919 C CA . VAL A 1 122 ? -13.672 -20.453 -12.922 1 97.25 122 VAL A CA 1
ATOM 920 C C . VAL A 1 122 ? -12.273 -21.047 -12.742 1 97.25 122 VAL A C 1
ATOM 922 O O . VAL A 1 122 ? -12.078 -21.969 -11.961 1 97.25 122 VAL A O 1
ATOM 925 N N . LYS A 1 123 ? -11.32 -20.547 -13.5 1 97.06 123 LYS A N 1
ATOM 926 C CA . LYS A 1 123 ? -9.93 -20.906 -13.258 1 97.06 123 LYS A CA 1
ATOM 927 C C . LYS A 1 123 ? -9.328 -20.062 -12.141 1 97.06 123 LYS A C 1
ATOM 929 O O . LYS A 1 123 ? -9.586 -18.859 -12.055 1 97.06 123 LYS A O 1
ATOM 934 N N . ILE A 1 124 ? -8.555 -20.75 -11.242 1 98.56 124 ILE A N 1
ATOM 935 C CA . ILE A 1 124 ? -7.996 -20.078 -10.07 1 98.56 124 ILE A CA 1
ATOM 936 C C . ILE A 1 124 ? -6.496 -20.359 -9.992 1 98.56 124 ILE A C 1
ATOM 938 O O . ILE A 1 124 ? -6.047 -21.484 -10.227 1 98.56 124 ILE A O 1
ATOM 942 N N . ILE A 1 125 ? -5.715 -19.312 -9.789 1 98.56 125 ILE A N 1
ATOM 943 C CA . ILE A 1 125 ? -4.352 -19.406 -9.281 1 98.56 125 ILE A CA 1
ATOM 944 C C . ILE A 1 125 ? -4.316 -18.984 -7.812 1 98.56 125 ILE A C 1
ATOM 946 O O . ILE A 1 125 ? -4.617 -17.844 -7.48 1 98.56 125 ILE A O 1
ATOM 950 N N . ALA A 1 126 ? -3.984 -19.922 -6.922 1 98.88 126 ALA A N 1
ATOM 951 C CA . ALA A 1 126 ? -3.838 -19.625 -5.5 1 98.88 126 ALA A CA 1
ATOM 952 C C . ALA A 1 126 ? -2.375 -19.391 -5.133 1 98.88 126 ALA A C 1
ATOM 954 O O . ALA A 1 126 ? -1.499 -20.172 -5.523 1 98.88 126 ALA A O 1
ATOM 955 N N . ILE A 1 127 ? -2.133 -18.328 -4.461 1 98.88 127 ILE A N 1
ATOM 956 C CA . ILE A 1 127 ? -0.803 -18.047 -3.936 1 98.88 127 ILE A CA 1
ATOM 957 C C . ILE A 1 127 ? -0.668 -18.609 -2.527 1 98.88 127 ILE A C 1
ATOM 959 O O . ILE A 1 127 ? -1.403 -18.234 -1.617 1 98.88 127 ILE A O 1
ATOM 963 N N . ILE A 1 128 ? 0.24 -19.484 -2.27 1 98.69 128 ILE A N 1
ATOM 964 C CA . ILE A 1 128 ? 0.407 -20.062 -0.936 1 98.69 128 ILE A CA 1
ATOM 965 C C . ILE A 1 128 ? 1.655 -19.469 -0.279 1 98.69 128 ILE A C 1
ATOM 967 O O . ILE A 1 128 ? 2.643 -19.188 -0.957 1 98.69 128 ILE A O 1
ATOM 971 N N . ASN A 1 129 ? 1.589 -19.281 1.049 1 97.94 129 ASN A N 1
ATOM 972 C CA . ASN A 1 129 ? 2.643 -18.625 1.822 1 97.94 129 ASN A CA 1
ATOM 973 C C . ASN A 1 129 ? 2.852 -19.312 3.17 1 97.94 129 ASN A C 1
ATOM 975 O O . ASN A 1 129 ? 2.486 -18.766 4.211 1 97.94 129 ASN A O 1
ATOM 979 N N . PRO A 1 130 ? 3.488 -20.438 3.189 1 97.56 130 PRO A N 1
ATOM 980 C CA . PRO A 1 130 ? 3.627 -21.219 4.426 1 97.56 130 PRO A CA 1
ATOM 981 C C . PRO A 1 130 ? 4.395 -20.453 5.512 1 97.56 130 PRO A C 1
ATOM 983 O O . PRO A 1 130 ? 4.125 -20.641 6.703 1 97.56 130 PRO A O 1
ATOM 986 N N . ASN A 1 131 ? 5.316 -19.609 5.184 1 95.25 131 ASN A N 1
ATOM 987 C CA . ASN A 1 131 ? 6.227 -19 6.145 1 95.25 131 ASN A CA 1
ATOM 988 C C . ASN A 1 131 ? 6.883 -17.75 5.578 1 95.25 131 ASN A C 1
ATOM 990 O O . ASN A 1 131 ? 8.109 -17.625 5.598 1 95.25 131 ASN A O 1
ATOM 994 N N . SER A 1 132 ? 5.945 -16.672 5.223 1 94.19 132 SER A N 1
ATOM 995 C CA . SER A 1 132 ? 6.527 -15.547 4.508 1 94.19 132 SER A CA 1
ATOM 996 C C . SER A 1 132 ? 7.555 -16.016 3.479 1 94.19 132 SER A C 1
ATOM 998 O O . SER A 1 132 ? 8.656 -15.469 3.408 1 94.19 132 SER A O 1
ATOM 1000 N N . GLY A 1 133 ? 7.215 -17 2.723 1 97.75 133 GLY A N 1
ATOM 1001 C CA . GLY A 1 133 ? 8.008 -17.891 1.896 1 97.75 133 GLY A CA 1
ATOM 1002 C C . GLY A 1 133 ? 7.77 -19.359 2.203 1 97.75 133 GLY A C 1
ATOM 1003 O O . GLY A 1 133 ? 6.801 -19.703 2.877 1 97.75 133 GLY A O 1
ATOM 1004 N N . PRO A 1 134 ? 8.578 -20.156 1.587 1 98.5 134 PRO A N 1
ATOM 1005 C CA . PRO A 1 134 ? 8.438 -21.578 1.919 1 98.5 134 PRO A CA 1
ATOM 1006 C C . PRO A 1 134 ? 8.883 -21.906 3.344 1 98.5 134 PRO A C 1
ATOM 1008 O O . PRO A 1 134 ? 9.672 -21.156 3.928 1 98.5 134 PRO A O 1
ATOM 1011 N N . ALA A 1 135 ? 8.281 -22.891 3.887 1 97.31 135 ALA A N 1
ATOM 1012 C CA . ALA A 1 135 ? 8.938 -23.531 5.031 1 97.31 135 ALA A CA 1
ATOM 1013 C C . ALA A 1 135 ? 10.148 -24.344 4.586 1 97.31 135 ALA A C 1
ATOM 1015 O O . ALA A 1 135 ? 10.055 -25.141 3.658 1 97.31 135 ALA A O 1
ATOM 1016 N N . SER A 1 136 ? 11.211 -24.141 5.277 1 94.69 136 SER A N 1
ATOM 1017 C CA . SER A 1 136 ? 12.438 -24.812 4.891 1 94.69 136 SER A CA 1
ATOM 1018 C C . SER A 1 136 ? 12.281 -26.328 4.953 1 94.69 136 SER A C 1
ATOM 1020 O O . SER A 1 136 ? 12.922 -27.062 4.195 1 94.69 136 SER A O 1
ATOM 1022 N N . SER A 1 137 ? 11.414 -26.812 5.793 1 96 137 SER A N 1
ATOM 1023 C CA . SER A 1 137 ? 11.195 -28.234 5.969 1 96 137 SER A CA 1
ATOM 1024 C C . SER A 1 137 ? 10.25 -28.781 4.902 1 96 137 SER A C 1
ATOM 1026 O O . SER A 1 137 ? 10.125 -30 4.742 1 96 137 SER A O 1
ATOM 1028 N N . GLY A 1 138 ? 9.641 -27.938 4.148 1 96.94 138 GLY A N 1
ATOM 1029 C CA . GLY A 1 138 ? 8.586 -28.344 3.244 1 96.94 138 GLY A CA 1
ATOM 1030 C C . GLY A 1 138 ? 7.203 -28.281 3.865 1 96.94 138 GLY A C 1
ATOM 1031 O O . GLY A 1 138 ? 7.051 -27.828 5.004 1 96.94 138 GLY A O 1
ATOM 1032 N N . PRO A 1 139 ? 6.219 -28.672 3.068 1 97.88 139 PRO A N 1
ATOM 1033 C CA . PRO A 1 139 ? 4.848 -28.609 3.582 1 97.88 139 PRO A CA 1
ATOM 1034 C C . PRO A 1 139 ? 4.598 -29.609 4.703 1 97.88 139 PRO A C 1
ATOM 1036 O O . PRO A 1 139 ? 5.051 -30.766 4.621 1 97.88 139 PRO A O 1
ATOM 1039 N N . ASP A 1 140 ? 3.914 -29.156 5.734 1 97.88 140 ASP A N 1
ATOM 1040 C CA . ASP A 1 140 ? 3.459 -30.125 6.738 1 97.88 140 ASP A CA 1
ATOM 1041 C C . ASP A 1 140 ? 2.273 -30.938 6.223 1 97.88 140 ASP A C 1
ATOM 1043 O O . ASP A 1 140 ? 1.893 -30.812 5.059 1 97.88 140 ASP A O 1
ATOM 1047 N N . SER A 1 141 ? 1.722 -31.781 7.043 1 97.81 141 SER A N 1
ATOM 1048 C CA . SER A 1 141 ? 0.68 -32.719 6.605 1 97.81 141 SER A CA 1
ATOM 1049 C C . SER A 1 141 ? -0.571 -31.953 6.16 1 97.81 141 SER A C 1
ATOM 1051 O O . SER A 1 141 ? -1.236 -32.375 5.203 1 97.81 141 SER A O 1
ATOM 1053 N N . SER A 1 142 ? -0.893 -30.859 6.871 1 98.19 142 SER A N 1
ATOM 1054 C CA . SER A 1 142 ? -2.066 -30.078 6.496 1 98.19 142 SER A CA 1
ATOM 1055 C C . SER A 1 142 ? -1.883 -29.422 5.129 1 98.19 142 SER A C 1
ATOM 1057 O O . SER A 1 142 ? -2.76 -29.516 4.27 1 98.19 142 SER A O 1
ATOM 1059 N N . TYR A 1 143 ? -0.757 -28.812 4.918 1 98.5 143 TYR A N 1
ATOM 1060 C CA . TYR A 1 143 ? -0.452 -28.234 3.617 1 98.5 143 TYR A CA 1
ATOM 1061 C C . TYR A 1 143 ? -0.497 -29.297 2.523 1 98.5 143 TYR A C 1
ATOM 1063 O O . TYR A 1 143 ? -1.084 -29.078 1.46 1 98.5 143 TYR A O 1
ATOM 1071 N N . THR A 1 144 ? 0.127 -30.406 2.77 1 98.31 144 THR A N 1
ATOM 1072 C CA . THR A 1 144 ? 0.165 -31.469 1.772 1 98.31 144 THR A CA 1
ATOM 1073 C C . THR A 1 144 ? -1.247 -31.906 1.39 1 98.31 144 THR A C 1
ATOM 1075 O O . THR A 1 144 ? -1.576 -32 0.205 1 98.31 144 THR A O 1
ATOM 1078 N N . THR A 1 145 ? -2.027 -32.125 2.383 1 98.44 145 THR A N 1
ATOM 1079 C CA . THR A 1 145 ? -3.398 -32.562 2.17 1 98.44 145 THR A CA 1
ATOM 1080 C C . THR A 1 145 ? -4.188 -31.547 1.363 1 98.44 145 THR A C 1
ATOM 1082 O O . THR A 1 145 ? -4.84 -31.891 0.375 1 98.44 145 THR A O 1
ATOM 1085 N N . TYR A 1 146 ? -4.086 -30.344 1.737 1 98.62 146 TYR A N 1
ATOM 1086 C CA . TYR A 1 146 ? -4.918 -29.312 1.12 1 98.62 146 TYR A CA 1
ATOM 1087 C C . TYR A 1 146 ? -4.363 -28.906 -0.239 1 98.62 146 TYR A C 1
ATOM 1089 O O . TYR A 1 146 ? -5.121 -28.547 -1.141 1 98.62 146 TYR A O 1
ATOM 1097 N N . MET A 1 147 ? -3.062 -28.969 -0.438 1 98.69 147 MET A N 1
ATOM 1098 C CA . MET A 1 147 ? -2.51 -28.75 -1.771 1 98.69 147 MET A CA 1
ATOM 1099 C C . MET A 1 147 ? -3.027 -29.797 -2.754 1 98.69 147 MET A C 1
ATOM 1101 O O . MET A 1 147 ? -3.371 -29.469 -3.891 1 98.69 147 MET A O 1
ATOM 1105 N N . ASN A 1 148 ? -3.062 -31.047 -2.332 1 98.56 148 ASN A N 1
ATOM 1106 C CA . ASN A 1 148 ? -3.627 -32.094 -3.164 1 98.56 148 ASN A CA 1
ATOM 1107 C C . ASN A 1 148 ? -5.098 -31.844 -3.475 1 98.56 148 ASN A C 1
ATOM 1109 O O . ASN A 1 148 ? -5.551 -32.062 -4.598 1 98.56 148 ASN A O 1
ATOM 1113 N N . LYS A 1 149 ? -5.812 -31.406 -2.473 1 98.56 149 LYS A N 1
ATOM 1114 C CA . LYS A 1 149 ? -7.227 -31.094 -2.652 1 98.56 149 LYS A CA 1
ATOM 1115 C C . LYS A 1 149 ? -7.414 -30 -3.709 1 98.56 149 LYS A C 1
ATOM 1117 O O . LYS A 1 149 ? -8.281 -30.125 -4.582 1 98.56 149 LYS A O 1
ATOM 1122 N N . LEU A 1 150 ? -6.617 -28.922 -3.627 1 98.81 150 LEU A N 1
ATOM 1123 C CA . LEU A 1 150 ? -6.707 -27.844 -4.598 1 98.81 150 LEU A CA 1
ATOM 1124 C C . LEU A 1 150 ? -6.324 -28.328 -5.992 1 98.81 150 LEU A C 1
ATOM 1126 O O . LEU A 1 150 ? -6.977 -27.984 -6.977 1 98.81 150 LEU A O 1
ATOM 1130 N N . THR A 1 151 ? -5.289 -29.172 -6.059 1 98.38 151 THR A N 1
ATOM 1131 C CA . THR A 1 151 ? -4.887 -29.75 -7.34 1 98.38 151 THR A CA 1
ATOM 1132 C C . THR A 1 151 ? -6.016 -30.578 -7.945 1 98.38 151 THR A C 1
ATOM 1134 O O . THR A 1 151 ? -6.316 -30.453 -9.133 1 98.38 151 THR A O 1
ATOM 1137 N N . ALA A 1 152 ? -6.613 -31.344 -7.168 1 98.12 152 ALA A N 1
ATOM 1138 C CA . ALA A 1 152 ? -7.711 -32.188 -7.621 1 98.12 152 ALA A CA 1
ATOM 1139 C C . ALA A 1 152 ? -8.891 -31.344 -8.102 1 98.12 152 ALA A C 1
ATOM 1141 O O . ALA A 1 152 ? -9.633 -31.766 -9 1 98.12 152 ALA A O 1
ATOM 1142 N N . ALA A 1 153 ? -9.086 -30.188 -7.504 1 98.44 153 ALA A N 1
ATOM 1143 C CA . ALA A 1 153 ? -10.188 -29.297 -7.863 1 98.44 153 ALA A CA 1
ATOM 1144 C C . ALA A 1 153 ? -9.844 -28.469 -9.094 1 98.44 153 ALA A C 1
ATOM 1146 O O . ALA A 1 153 ? -10.656 -27.656 -9.562 1 98.44 153 ALA A O 1
ATOM 1147 N N . GLY A 1 154 ? -8.602 -28.594 -9.625 1 98 154 GLY A N 1
ATOM 1148 C CA . GLY A 1 154 ? -8.203 -27.875 -10.82 1 98 154 GLY A CA 1
ATOM 1149 C C . GLY A 1 154 ? -7.625 -26.5 -10.531 1 98 154 GLY A C 1
ATOM 1150 O O . GLY A 1 154 ? -7.539 -25.656 -11.422 1 98 154 GLY A O 1
ATOM 1151 N N . VAL A 1 155 ? -7.219 -26.281 -9.297 1 98.75 155 VAL A N 1
ATOM 1152 C CA . VAL A 1 155 ? -6.645 -25 -8.891 1 98.75 155 VAL A CA 1
ATOM 1153 C C . VAL A 1 155 ? -5.129 -25.047 -9.07 1 98.75 155 VAL A C 1
ATOM 1155 O O . VAL A 1 155 ? -4.457 -25.938 -8.547 1 98.75 155 VAL A O 1
ATOM 1158 N N . ASP A 1 156 ? -4.594 -24.109 -9.859 1 98.38 156 ASP A N 1
ATOM 1159 C CA . ASP A 1 156 ? -3.145 -23.938 -9.898 1 98.38 156 ASP A CA 1
ATOM 1160 C C . ASP A 1 156 ? -2.641 -23.219 -8.648 1 98.38 156 ASP A C 1
ATOM 1162 O O . ASP A 1 156 ? -3.352 -22.391 -8.07 1 98.38 156 ASP A O 1
ATOM 1166 N N . MET A 1 157 ? -1.419 -23.562 -8.234 1 98.88 157 MET A N 1
ATOM 1167 C CA . MET A 1 157 ? -0.809 -22.906 -7.078 1 98.88 157 MET A CA 1
ATOM 1168 C C . MET A 1 157 ? 0.553 -22.328 -7.445 1 98.88 157 MET A C 1
ATOM 1170 O O . MET A 1 157 ? 1.295 -22.922 -8.234 1 98.88 157 MET A O 1
ATOM 1174 N N . VAL A 1 158 ? 0.872 -21.156 -6.879 1 98.88 158 VAL A N 1
ATOM 1175 C CA . VAL A 1 158 ? 2.195 -20.547 -6.965 1 98.88 158 VAL A CA 1
ATOM 1176 C C . VAL A 1 158 ? 2.721 -20.25 -5.566 1 98.88 158 VAL A C 1
ATOM 1178 O O . VAL A 1 158 ? 1.939 -20.047 -4.633 1 98.88 158 VAL A O 1
ATOM 1181 N N . GLY A 1 159 ? 4.016 -20.266 -5.426 1 98.94 159 GLY A N 1
ATOM 1182 C CA . GLY A 1 159 ? 4.633 -19.984 -4.141 1 98.94 159 GLY A CA 1
ATOM 1183 C C . GLY A 1 159 ? 4.965 -18.516 -3.943 1 98.94 159 GLY A C 1
ATOM 1184 O O . GLY A 1 159 ? 5.465 -17.859 -4.859 1 98.94 159 GLY A O 1
ATOM 1185 N N . TYR A 1 160 ? 4.719 -18.031 -2.77 1 98.69 160 TYR A N 1
ATOM 1186 C CA . TYR A 1 160 ? 4.996 -16.656 -2.381 1 98.69 160 TYR A CA 1
ATOM 1187 C C . TYR A 1 160 ? 6.473 -16.469 -2.066 1 98.69 160 TYR A C 1
ATOM 1189 O O . TYR A 1 160 ? 7.043 -17.203 -1.261 1 98.69 160 TYR A O 1
ATOM 1197 N N . VAL A 1 161 ? 7.09 -15.461 -2.684 1 98.88 161 VAL A N 1
ATOM 1198 C CA . VAL A 1 161 ? 8.453 -15.031 -2.361 1 98.88 161 VAL A CA 1
ATOM 1199 C C . VAL A 1 161 ? 8.523 -13.508 -2.344 1 98.88 161 VAL A C 1
ATOM 1201 O O . VAL A 1 161 ? 8.195 -12.852 -3.334 1 98.88 161 VAL A O 1
ATOM 1204 N N . HIS A 1 162 ? 8.891 -12.93 -1.244 1 97.69 162 HIS A N 1
ATOM 1205 C CA . HIS A 1 162 ? 9.07 -11.484 -1.229 1 97.69 162 HIS A CA 1
ATOM 1206 C C . HIS A 1 162 ? 10.469 -11.109 -1.707 1 97.69 162 HIS A C 1
ATOM 1208 O O . HIS A 1 162 ? 11.43 -11.852 -1.49 1 97.69 162 HIS A O 1
ATOM 1214 N N . THR A 1 163 ? 10.602 -9.867 -2.324 1 98.44 163 THR A N 1
ATOM 1215 C CA . THR A 1 163 ? 11.883 -9.438 -2.873 1 98.44 163 THR A CA 1
ATOM 1216 C C . THR A 1 163 ? 12.359 -8.148 -2.197 1 98.44 163 THR A C 1
ATOM 1218 O O . THR A 1 163 ? 13.469 -7.684 -2.449 1 98.44 163 THR A O 1
ATOM 1221 N N . SER A 1 164 ? 11.5 -7.598 -1.371 1 96.44 164 SER A N 1
ATOM 1222 C CA . SER A 1 164 ? 11.789 -6.344 -0.689 1 96.44 164 SER A CA 1
ATOM 1223 C C . SER A 1 164 ? 12.18 -5.254 -1.682 1 96.44 164 SER A C 1
ATOM 1225 O O . SER A 1 164 ? 13.172 -4.551 -1.482 1 96.44 164 SER A O 1
ATOM 1227 N N . TYR A 1 165 ? 11.469 -5.273 -2.82 1 96.88 165 TYR A N 1
ATOM 1228 C CA . TYR A 1 165 ? 11.633 -4.258 -3.854 1 96.88 165 TYR A CA 1
ATOM 1229 C C . TYR A 1 165 ? 13.055 -4.258 -4.398 1 96.88 165 TYR A C 1
ATOM 1231 O O . TYR A 1 165 ? 13.594 -3.201 -4.738 1 96.88 165 TYR A O 1
ATOM 1239 N N . GLY A 1 166 ? 13.695 -5.391 -4.348 1 97 166 GLY A N 1
ATOM 1240 C CA . GLY A 1 166 ? 15.023 -5.562 -4.914 1 97 166 GLY A CA 1
ATOM 1241 C C . GLY A 1 166 ? 16.125 -5.469 -3.881 1 97 166 GLY A C 1
ATOM 1242 O O . GLY A 1 166 ? 17.297 -5.66 -4.203 1 97 166 GLY A O 1
ATOM 1243 N N . ALA A 1 167 ? 15.781 -5.234 -2.646 1 95.75 167 ALA A N 1
ATOM 1244 C CA . ALA A 1 167 ? 16.781 -5.07 -1.602 1 95.75 167 ALA A CA 1
ATOM 1245 C C . ALA A 1 167 ? 17.203 -6.418 -1.024 1 95.75 167 ALA A C 1
ATOM 1247 O O . ALA A 1 167 ? 18.281 -6.539 -0.429 1 95.75 167 ALA A O 1
ATOM 1248 N N . ARG A 1 168 ? 16.359 -7.438 -1.082 1 97.38 168 ARG A N 1
ATOM 1249 C CA . ARG A 1 168 ? 16.719 -8.773 -0.61 1 97.38 168 ARG A CA 1
ATOM 1250 C C . ARG A 1 168 ? 17.781 -9.398 -1.499 1 97.38 168 ARG A C 1
ATOM 1252 O O . ARG A 1 168 ? 17.719 -9.305 -2.727 1 97.38 168 ARG A O 1
ATOM 1259 N N . ALA A 1 169 ? 18.75 -10.031 -0.863 1 98.31 169 ALA A N 1
ATOM 1260 C CA . ALA A 1 169 ? 19.797 -10.672 -1.646 1 98.31 169 ALA A CA 1
ATOM 1261 C C . ALA A 1 169 ? 19.203 -11.664 -2.645 1 98.31 169 ALA A C 1
ATOM 1263 O O . ALA A 1 169 ? 18.391 -12.508 -2.279 1 98.31 169 ALA A O 1
ATOM 1264 N N . VAL A 1 170 ? 19.703 -11.555 -3.9 1 98.56 170 VAL A N 1
ATOM 1265 C CA . VAL A 1 170 ? 19.141 -12.375 -4.969 1 98.56 170 VAL A CA 1
ATOM 1266 C C . VAL A 1 170 ? 19.344 -13.852 -4.652 1 98.56 170 VAL A C 1
ATOM 1268 O O . VAL A 1 170 ? 18.484 -14.688 -4.98 1 98.56 170 VAL A O 1
ATOM 1271 N N . GLY A 1 171 ? 20.438 -14.172 -3.955 1 98.75 171 GLY A N 1
ATOM 1272 C CA . GLY A 1 171 ? 20.688 -15.547 -3.551 1 98.75 171 GLY A CA 1
ATOM 1273 C C . GLY A 1 171 ? 19.625 -16.094 -2.604 1 98.75 171 GLY A C 1
ATOM 1274 O O . GLY A 1 171 ? 19.234 -17.25 -2.707 1 98.75 171 GLY A O 1
ATOM 1275 N N . ASP A 1 172 ? 19.172 -15.273 -1.707 1 98.75 172 ASP A N 1
ATOM 1276 C CA . ASP A 1 172 ? 18.141 -15.68 -0.754 1 98.75 172 ASP A CA 1
ATOM 1277 C C . ASP A 1 172 ? 16.797 -15.891 -1.451 1 98.75 172 ASP A C 1
ATOM 1279 O O . ASP A 1 172 ? 16.047 -16.812 -1.114 1 98.75 172 ASP A O 1
ATOM 1283 N N . VAL A 1 173 ? 16.5 -15.055 -2.398 1 98.88 173 VAL A N 1
ATOM 1284 C CA . VAL A 1 173 ? 15.281 -15.188 -3.193 1 98.88 173 VAL A CA 1
ATOM 1285 C C . VAL A 1 173 ? 15.32 -16.5 -3.973 1 98.88 173 VAL A C 1
ATOM 1287 O O . VAL A 1 173 ? 14.367 -17.281 -3.924 1 98.88 173 VAL A O 1
ATOM 1290 N N . ASN A 1 174 ? 16.422 -16.734 -4.617 1 98.88 174 ASN A N 1
ATOM 1291 C CA . ASN A 1 174 ? 16.578 -17.953 -5.391 1 98.88 174 ASN A CA 1
ATOM 1292 C C . ASN A 1 174 ? 16.531 -19.203 -4.5 1 98.88 174 ASN A C 1
ATOM 1294 O O . ASN A 1 174 ? 16.031 -20.25 -4.906 1 98.88 174 ASN A O 1
ATOM 1298 N N . ALA A 1 175 ? 17 -19.062 -3.295 1 98.81 175 ALA A N 1
ATOM 1299 C CA . ALA A 1 175 ? 16.953 -20.172 -2.357 1 98.81 175 ALA A CA 1
ATOM 1300 C C . ALA A 1 175 ? 15.516 -20.516 -1.993 1 98.81 175 ALA A C 1
ATOM 1302 O O . ALA A 1 175 ? 15.156 -21.703 -1.878 1 98.81 175 ALA A O 1
ATOM 1303 N N . ASP A 1 176 ? 14.719 -19.547 -1.798 1 98.88 176 ASP A N 1
ATOM 1304 C CA . ASP A 1 176 ? 13.297 -19.797 -1.556 1 98.88 176 ASP A CA 1
ATOM 1305 C C . ASP A 1 176 ? 12.656 -20.5 -2.742 1 98.88 176 ASP A C 1
ATOM 1307 O O . ASP A 1 176 ? 11.883 -21.438 -2.562 1 98.88 176 ASP A O 1
ATOM 1311 N N . ILE A 1 177 ? 12.969 -20.047 -3.949 1 98.88 177 ILE A N 1
ATOM 1312 C CA . ILE A 1 177 ? 12.438 -20.641 -5.172 1 98.88 177 ILE A CA 1
ATOM 1313 C C . ILE A 1 177 ? 12.859 -22.109 -5.266 1 98.88 177 ILE A C 1
ATOM 1315 O O . ILE A 1 177 ? 12.039 -22.969 -5.582 1 98.88 177 ILE A O 1
ATOM 1319 N N . ASP A 1 178 ? 14.086 -22.359 -4.926 1 98.88 178 ASP A N 1
ATOM 1320 C CA . ASP A 1 178 ? 14.594 -23.734 -4.938 1 98.88 178 ASP A CA 1
ATOM 1321 C C . ASP A 1 178 ? 13.852 -24.594 -3.924 1 98.88 178 ASP A C 1
ATOM 1323 O O . ASP A 1 178 ? 13.547 -25.766 -4.203 1 98.88 178 ASP A O 1
ATOM 1327 N N . THR A 1 179 ? 13.625 -24.016 -2.807 1 98.81 179 THR A N 1
ATOM 1328 C CA . THR A 1 179 ? 12.906 -24.75 -1.78 1 98.81 179 THR A CA 1
ATOM 1329 C C . THR A 1 179 ? 11.5 -25.109 -2.262 1 98.81 179 THR A C 1
ATOM 1331 O O . THR A 1 179 ? 11.062 -26.25 -2.111 1 98.81 179 THR A O 1
ATOM 1334 N N . TYR A 1 180 ? 10.812 -24.188 -2.869 1 98.88 180 TYR A N 1
ATOM 1335 C CA . TYR A 1 180 ? 9.5 -24.484 -3.438 1 98.88 180 TYR A CA 1
ATOM 1336 C C . TYR A 1 180 ? 9.602 -25.562 -4.504 1 98.88 180 TYR A C 1
ATOM 1338 O O . TYR A 1 180 ? 8.828 -26.531 -4.496 1 98.88 180 TYR A O 1
ATOM 1346 N N . ALA A 1 181 ? 10.539 -25.469 -5.41 1 98.56 181 ALA A N 1
ATOM 1347 C CA . ALA A 1 181 ? 10.664 -26.375 -6.547 1 98.56 181 ALA A CA 1
ATOM 1348 C C . ALA A 1 181 ? 10.984 -27.797 -6.082 1 98.56 181 ALA A C 1
ATOM 1350 O O . ALA A 1 181 ? 10.516 -28.766 -6.684 1 98.56 181 ALA A O 1
ATOM 1351 N N . SER A 1 182 ? 11.68 -27.891 -4.992 1 98.06 182 SER A N 1
ATOM 1352 C CA . SER A 1 182 ? 12.148 -29.203 -4.559 1 98.06 182 SER A CA 1
ATOM 1353 C C . SER A 1 182 ? 11.18 -29.844 -3.578 1 98.06 182 SER A C 1
ATOM 1355 O O . SER A 1 182 ? 11.031 -31.062 -3.551 1 98.06 182 SER A O 1
ATOM 1357 N N . LYS A 1 183 ? 10.516 -29.016 -2.809 1 98.25 183 LYS A N 1
ATOM 1358 C CA . LYS A 1 183 ? 9.828 -29.609 -1.666 1 98.25 183 LYS A CA 1
ATOM 1359 C C . LYS A 1 183 ? 8.312 -29.484 -1.815 1 98.25 183 LYS A C 1
ATOM 1361 O O . LYS A 1 183 ? 7.559 -30.156 -1.097 1 98.25 183 LYS A O 1
ATOM 1366 N N . TYR A 1 184 ? 7.832 -28.672 -2.678 1 98.31 184 TYR A N 1
ATOM 1367 C CA . TYR A 1 184 ? 6.398 -28.453 -2.855 1 98.31 184 TYR A CA 1
ATOM 1368 C C . TYR A 1 184 ? 5.945 -28.906 -4.238 1 98.31 184 TYR A C 1
ATOM 1370 O O . TYR A 1 184 ? 5.77 -28.078 -5.141 1 98.31 184 TYR A O 1
ATOM 1378 N N . PRO A 1 185 ? 5.719 -30.188 -4.41 1 95.06 185 PRO A N 1
ATOM 1379 C CA . PRO A 1 185 ? 5.34 -30.703 -5.73 1 95.06 185 PRO A CA 1
ATOM 1380 C C . PRO A 1 185 ? 4.023 -30.125 -6.234 1 95.06 185 PRO A C 1
ATOM 1382 O O . PRO A 1 185 ? 3.104 -29.891 -5.445 1 95.06 185 PRO A O 1
ATOM 1385 N N . GLY A 1 186 ? 4.004 -29.906 -7.477 1 95.88 186 GLY A N 1
ATOM 1386 C CA . GLY A 1 186 ? 2.748 -29.547 -8.109 1 95.88 186 GLY A CA 1
ATOM 1387 C C . GLY A 1 186 ? 2.592 -28.047 -8.289 1 95.88 186 GLY A C 1
ATOM 1388 O O . GLY A 1 186 ? 1.673 -27.578 -8.969 1 95.88 186 GLY A O 1
ATOM 1389 N N . LEU A 1 187 ? 3.449 -27.234 -7.688 1 98.44 187 LEU A N 1
ATOM 1390 C CA . LEU A 1 187 ? 3.383 -25.781 -7.902 1 98.44 187 LEU A CA 1
ATOM 1391 C C . LEU A 1 187 ? 3.625 -25.438 -9.367 1 98.44 187 LEU A C 1
ATOM 1393 O O . LEU A 1 187 ? 4.391 -26.125 -10.055 1 98.44 187 LEU A O 1
ATOM 1397 N N . LYS A 1 188 ? 2.98 -24.391 -9.82 1 98.5 188 LYS A N 1
ATOM 1398 C CA . LYS A 1 188 ? 3.076 -23.984 -11.227 1 98.5 188 LYS A CA 1
ATOM 1399 C C . LYS A 1 188 ? 3.9 -22.719 -11.383 1 98.5 188 LYS A C 1
ATOM 1401 O O . LYS A 1 188 ? 3.891 -22.094 -12.445 1 98.5 188 LYS A O 1
ATOM 1406 N N . GLY A 1 189 ? 4.516 -22.266 -10.32 1 98.75 189 GLY A N 1
ATOM 1407 C CA . GLY A 1 189 ? 5.383 -21.109 -10.414 1 98.75 189 GLY A CA 1
ATOM 1408 C C . GLY A 1 189 ? 5.496 -20.344 -9.109 1 98.75 189 GLY A C 1
ATOM 1409 O O . GLY A 1 189 ? 5.391 -20.922 -8.031 1 98.75 189 GLY A O 1
ATOM 1410 N N . ILE A 1 190 ? 5.895 -19.031 -9.281 1 98.94 190 ILE A N 1
ATOM 1411 C CA . ILE A 1 190 ? 6.242 -18.188 -8.148 1 98.94 190 ILE A CA 1
ATOM 1412 C C . ILE A 1 190 ? 5.512 -16.844 -8.266 1 98.94 190 ILE A C 1
ATOM 1414 O O . ILE A 1 190 ? 5.367 -16.297 -9.367 1 98.94 190 ILE A O 1
ATOM 1418 N N . PHE A 1 191 ? 4.996 -16.422 -7.207 1 98.88 191 PHE A N 1
ATOM 1419 C CA . PHE A 1 191 ? 4.527 -15.047 -7.016 1 98.88 191 PHE A CA 1
ATOM 1420 C C . PHE A 1 191 ? 5.582 -14.211 -6.309 1 98.88 191 PHE A C 1
ATOM 1422 O O . PHE A 1 191 ? 5.902 -14.453 -5.145 1 98.88 191 PHE A O 1
ATOM 1429 N N . LEU A 1 192 ? 6.121 -13.25 -7 1 98.88 192 LEU A N 1
ATOM 1430 C CA . LEU A 1 192 ? 7.133 -12.344 -6.461 1 98.88 192 LEU A CA 1
ATOM 1431 C C . LEU A 1 192 ? 6.488 -11.078 -5.91 1 98.88 192 LEU A C 1
ATOM 1433 O O . LEU A 1 192 ? 5.98 -10.25 -6.672 1 98.88 192 LEU A O 1
ATOM 1437 N N . ASP A 1 193 ? 6.551 -10.898 -4.586 1 97.88 193 ASP A N 1
ATOM 1438 C CA . ASP A 1 193 ? 5.902 -9.781 -3.918 1 97.88 193 ASP A CA 1
ATOM 1439 C C . ASP A 1 193 ? 6.91 -8.688 -3.572 1 97.88 193 ASP A C 1
ATOM 1441 O O . ASP A 1 193 ? 8.117 -8.898 -3.666 1 97.88 193 ASP A O 1
ATOM 1445 N N . GLU A 1 194 ? 6.301 -7.516 -3.207 1 97 194 GLU A N 1
ATOM 1446 C CA . GLU A 1 194 ? 7.168 -6.371 -2.934 1 97 194 GLU A CA 1
ATOM 1447 C C . GLU A 1 194 ? 8.195 -6.176 -4.047 1 97 194 GLU A C 1
ATOM 1449 O O . GLU A 1 194 ? 9.391 -6.066 -3.781 1 97 194 GLU A O 1
ATOM 1454 N N . ALA A 1 195 ? 7.707 -6.219 -5.25 1 98.12 195 ALA A N 1
ATOM 1455 C CA . ALA A 1 195 ? 8.57 -6.039 -6.414 1 98.12 195 ALA A CA 1
ATOM 1456 C C . ALA A 1 195 ? 8.758 -4.559 -6.734 1 98.12 195 ALA A C 1
ATOM 1458 O O . ALA A 1 195 ? 7.824 -3.764 -6.605 1 98.12 195 ALA A O 1
ATOM 1459 N N . SER A 1 196 ? 9.945 -4.262 -7.18 1 96.69 196 SER A N 1
ATOM 1460 C CA . SER A 1 196 ? 10.219 -2.904 -7.641 1 96.69 196 SER A CA 1
ATOM 1461 C C . SER A 1 196 ? 9.539 -2.623 -8.977 1 96.69 196 SER A C 1
ATOM 1463 O O . SER A 1 196 ? 9.398 -3.523 -9.805 1 96.69 196 SER A O 1
ATOM 1465 N N . ALA A 1 197 ? 9.172 -1.369 -9.133 1 93.69 197 ALA A N 1
ATOM 1466 C CA . ALA A 1 197 ? 8.648 -0.921 -10.422 1 93.69 197 ALA A CA 1
ATOM 1467 C C . ALA A 1 197 ? 9.703 -0.156 -11.211 1 93.69 197 ALA A C 1
ATOM 1469 O O . ALA A 1 197 ? 9.461 0.256 -12.352 1 93.69 197 ALA A O 1
ATOM 1470 N N . SER A 1 198 ? 10.859 -0.031 -10.648 1 93.06 198 SER A N 1
ATOM 1471 C CA . SER A 1 198 ? 11.883 0.84 -11.211 1 93.06 198 SER A CA 1
ATOM 1472 C C . SER A 1 198 ? 12.742 0.1 -12.227 1 93.06 198 SER A C 1
ATOM 1474 O O . SER A 1 198 ? 13.094 -1.065 -12.031 1 93.06 198 SER A O 1
ATOM 1476 N N . ALA A 1 199 ? 13.188 0.827 -13.242 1 92.88 199 ALA A N 1
ATOM 1477 C CA . ALA A 1 199 ? 14.078 0.271 -14.258 1 92.88 199 ALA A CA 1
ATOM 1478 C C . ALA A 1 199 ? 15.414 -0.135 -13.656 1 92.88 199 ALA A C 1
ATOM 1480 O O . ALA A 1 199 ? 16.078 -1.045 -14.156 1 92.88 199 ALA A O 1
ATOM 1481 N N . SER A 1 200 ? 15.75 0.491 -12.555 1 93.94 200 SER A N 1
ATOM 1482 C CA . SER A 1 200 ? 17.062 0.265 -11.945 1 93.94 200 SER A CA 1
ATOM 1483 C C . SER A 1 200 ? 17.188 -1.164 -11.43 1 93.94 200 SER A C 1
ATOM 1485 O O . SER A 1 200 ? 18.297 -1.659 -11.234 1 93.94 200 SER A O 1
ATOM 1487 N N . GLU A 1 201 ? 16.016 -1.846 -11.242 1 97 201 GLU A N 1
ATOM 1488 C CA . GLU A 1 201 ? 16.078 -3.178 -10.648 1 97 201 GLU A CA 1
ATOM 1489 C C . GLU A 1 201 ? 15.789 -4.258 -11.68 1 97 201 GLU A C 1
ATOM 1491 O O . GLU A 1 201 ? 15.625 -5.434 -11.336 1 97 201 GLU A O 1
ATOM 1496 N N . ILE A 1 202 ? 15.82 -3.963 -12.945 1 97.19 202 ILE A N 1
ATOM 1497 C CA . ILE A 1 202 ? 15.469 -4.914 -13.992 1 97.19 202 ILE A CA 1
ATOM 1498 C C . ILE A 1 202 ? 16.484 -6.055 -14.016 1 97.19 202 ILE A C 1
ATOM 1500 O O . ILE A 1 202 ? 16.109 -7.219 -14.195 1 97.19 202 ILE A O 1
ATOM 1504 N N . SER A 1 203 ? 17.781 -5.703 -13.844 1 98.19 203 SER A N 1
ATOM 1505 C CA . SER A 1 203 ? 18.797 -6.758 -13.852 1 98.19 203 SER A CA 1
ATOM 1506 C C . SER A 1 203 ? 18.562 -7.758 -12.719 1 98.19 203 SER A C 1
ATOM 1508 O O . SER A 1 203 ? 18.703 -8.969 -12.914 1 98.19 203 SER A O 1
ATOM 1510 N N . TYR A 1 204 ? 18.234 -7.289 -11.531 1 98.38 204 TYR A N 1
ATOM 1511 C CA . TYR A 1 204 ? 17.906 -8.125 -10.383 1 98.38 204 TYR A CA 1
ATOM 1512 C C . TYR A 1 204 ? 16.766 -9.078 -10.719 1 98.38 204 TYR A C 1
ATOM 1514 O O . TYR A 1 204 ? 16.875 -10.289 -10.531 1 98.38 204 TYR A O 1
ATOM 1522 N N . TYR A 1 205 ? 15.711 -8.625 -11.32 1 98.75 205 TYR A N 1
ATOM 1523 C CA . TYR A 1 205 ? 14.516 -9.422 -11.57 1 98.75 205 TYR A CA 1
ATOM 1524 C C . TYR A 1 205 ? 14.695 -10.305 -12.797 1 98.75 205 TYR A C 1
ATOM 1526 O O . TYR A 1 205 ? 14.031 -11.336 -12.938 1 98.75 205 TYR A O 1
ATOM 1534 N N . THR A 1 206 ? 15.539 -9.883 -13.727 1 98.69 206 THR A N 1
ATOM 1535 C CA . THR A 1 206 ? 15.906 -10.781 -14.82 1 98.69 206 THR A CA 1
ATOM 1536 C C . THR A 1 206 ? 16.547 -12.055 -14.281 1 98.69 206 THR A C 1
ATOM 1538 O O . THR A 1 206 ? 16.234 -13.156 -14.734 1 98.69 206 THR A O 1
ATOM 1541 N N . ASN A 1 207 ? 17.438 -11.852 -13.344 1 98.81 207 ASN A N 1
ATOM 1542 C CA . ASN A 1 207 ? 18.062 -13 -12.695 1 98.81 207 ASN A CA 1
ATOM 1543 C C . ASN A 1 207 ? 17.016 -13.922 -12.062 1 98.81 207 ASN A C 1
ATOM 1545 O O . ASN A 1 207 ? 17.031 -15.133 -12.305 1 98.81 207 ASN A O 1
ATOM 1549 N N . VAL A 1 208 ? 16.125 -13.383 -11.305 1 98.88 208 VAL A N 1
ATOM 1550 C CA . VAL A 1 208 ? 15.109 -14.148 -10.594 1 98.88 208 VAL A CA 1
ATOM 1551 C C . VAL A 1 208 ? 14.195 -14.852 -11.602 1 98.88 208 VAL A C 1
ATOM 1553 O O . VAL A 1 208 ? 13.875 -16.031 -11.438 1 98.88 208 VAL A O 1
ATOM 1556 N N . TYR A 1 209 ? 13.812 -14.18 -12.633 1 98.62 209 TYR A N 1
ATOM 1557 C CA . TYR A 1 209 ? 12.953 -14.719 -13.68 1 98.62 209 TYR A CA 1
ATOM 1558 C C . TYR A 1 209 ? 13.594 -15.93 -14.344 1 98.62 209 TYR A C 1
ATOM 1560 O O . TYR A 1 209 ? 12.953 -16.969 -14.5 1 98.62 209 TYR A O 1
ATOM 1568 N N . ASN A 1 210 ? 14.812 -15.742 -14.703 1 98.69 210 ASN A N 1
ATOM 1569 C CA . ASN A 1 210 ? 15.523 -16.844 -15.336 1 98.69 210 ASN A CA 1
ATOM 1570 C C . ASN A 1 210 ? 15.625 -18.062 -14.406 1 98.69 210 ASN A C 1
ATOM 1572 O O . ASN A 1 210 ? 15.531 -19.203 -14.859 1 98.69 210 ASN A O 1
ATOM 1576 N N . HIS A 1 211 ? 15.812 -17.781 -13.164 1 98.88 211 HIS A N 1
ATOM 1577 C CA . HIS A 1 211 ? 15.891 -18.859 -12.18 1 98.88 211 HIS A CA 1
ATOM 1578 C C . HIS A 1 211 ? 14.555 -19.594 -12.078 1 98.88 211 HIS A C 1
ATOM 1580 O O . HIS A 1 211 ? 14.531 -20.828 -12.055 1 98.88 211 HIS A O 1
ATOM 1586 N N . ILE A 1 212 ? 13.477 -18.906 -12.062 1 98.88 212 ILE A N 1
ATOM 1587 C CA . ILE A 1 212 ? 12.148 -19.5 -12.016 1 98.88 212 ILE A CA 1
ATOM 1588 C C . ILE A 1 212 ? 11.93 -20.359 -13.258 1 98.88 212 ILE A C 1
ATOM 1590 O O . ILE A 1 212 ? 11.477 -21.516 -13.156 1 98.88 212 ILE A O 1
ATOM 1594 N N . LYS A 1 213 ? 12.281 -19.859 -14.406 1 98 213 LYS A N 1
ATOM 1595 C CA . LYS A 1 213 ? 12.062 -20.531 -15.68 1 98 213 LYS A CA 1
ATOM 1596 C C . LYS A 1 213 ? 12.875 -21.828 -15.766 1 98 213 LYS A C 1
ATOM 1598 O O . LYS A 1 213 ? 12.523 -22.734 -16.516 1 98 213 LYS A O 1
ATOM 1603 N N . SER A 1 214 ? 13.891 -21.844 -15.031 1 98.38 214 SER A N 1
ATOM 1604 C CA . SER A 1 214 ? 14.75 -23.016 -15.062 1 98.38 214 SER A CA 1
ATOM 1605 C C . SER A 1 214 ? 14.141 -24.172 -14.266 1 98.38 214 SER A C 1
ATOM 1607 O O . SER A 1 214 ? 14.602 -25.312 -14.359 1 98.38 214 SER A O 1
ATOM 1609 N N . LYS A 1 215 ? 13.156 -23.875 -13.477 1 98.5 215 LYS A N 1
ATOM 1610 C CA . LYS A 1 215 ? 12.547 -24.922 -12.656 1 98.5 215 LYS A CA 1
ATOM 1611 C C . LYS A 1 215 ? 11.508 -25.703 -13.453 1 98.5 215 LYS A C 1
ATOM 1613 O O . LYS A 1 215 ? 10.672 -25.109 -14.141 1 98.5 215 LYS A O 1
ATOM 1618 N N . SER A 1 216 ? 11.555 -27 -13.344 1 96.5 216 SER A N 1
ATOM 1619 C CA . SER A 1 216 ? 10.633 -27.859 -14.078 1 96.5 216 SER A CA 1
ATOM 1620 C C . SER A 1 216 ? 9.188 -27.625 -13.648 1 96.5 216 SER A C 1
ATOM 1622 O O . SER A 1 216 ? 8.891 -27.578 -12.453 1 96.5 216 SER A O 1
ATOM 1624 N N . GLY A 1 217 ? 8.352 -27.438 -14.664 1 96.69 217 GLY A N 1
ATOM 1625 C CA . GLY A 1 217 ? 6.926 -27.328 -14.406 1 96.69 217 GLY A CA 1
ATOM 1626 C C . GLY A 1 217 ? 6.484 -25.922 -14.07 1 96.69 217 GLY A C 1
ATOM 1627 O O . GLY A 1 217 ? 5.289 -25.641 -13.953 1 96.69 217 GLY A O 1
ATOM 1628 N N . TYR A 1 218 ? 7.406 -25 -13.867 1 98 218 TYR A N 1
ATOM 1629 C CA . TYR A 1 218 ? 7.066 -23.625 -13.539 1 98 218 TYR A CA 1
ATOM 1630 C C . TYR A 1 218 ? 6.742 -22.828 -14.797 1 98 218 TYR A C 1
ATOM 1632 O O . TYR A 1 218 ? 7.594 -22.672 -15.672 1 98 218 TYR A O 1
ATOM 1640 N N . VAL A 1 219 ? 5.465 -22.359 -14.867 1 96.38 219 VAL A N 1
ATOM 1641 C CA . VAL A 1 219 ? 5.023 -21.594 -16.031 1 96.38 219 VAL A CA 1
ATOM 1642 C C . VAL A 1 219 ? 4.652 -20.172 -15.609 1 96.38 219 VAL A C 1
ATOM 1644 O O . VAL A 1 219 ? 4.535 -19.281 -16.453 1 96.38 219 VAL A O 1
ATOM 1647 N N . ASN A 1 220 ? 4.484 -20 -14.289 1 96.88 220 ASN A N 1
ATOM 1648 C CA . ASN A 1 220 ? 4.086 -18.703 -13.773 1 96.88 220 ASN A CA 1
ATOM 1649 C C . ASN A 1 220 ? 5.246 -18 -13.07 1 96.88 220 ASN A C 1
ATOM 1651 O O . ASN A 1 220 ? 5.906 -18.594 -12.211 1 96.88 220 ASN A O 1
ATOM 1655 N N . SER A 1 221 ? 5.543 -16.844 -13.484 1 98.19 221 SER A N 1
ATOM 1656 C CA . SER A 1 221 ? 6.34 -15.844 -12.789 1 98.19 221 SER A CA 1
ATOM 1657 C C . SER A 1 221 ? 5.582 -14.523 -12.656 1 98.19 221 SER A C 1
ATOM 1659 O O . SER A 1 221 ? 5.707 -13.641 -13.508 1 98.19 221 SER A O 1
ATOM 1661 N N . ILE A 1 222 ? 4.785 -14.445 -11.594 1 98.25 222 ILE A N 1
ATOM 1662 C CA . ILE A 1 222 ? 3.914 -13.297 -11.406 1 98.25 222 ILE A CA 1
ATOM 1663 C C . ILE A 1 222 ? 4.613 -12.258 -10.531 1 98.25 222 ILE A C 1
ATOM 1665 O O . ILE A 1 222 ? 5.023 -12.562 -9.406 1 98.25 222 ILE A O 1
ATOM 1669 N N . LEU A 1 223 ? 4.75 -11.094 -11.016 1 98.12 223 LEU A N 1
ATOM 1670 C CA . LEU A 1 223 ? 5.406 -10 -10.312 1 98.12 223 LEU A CA 1
ATOM 1671 C C . LEU A 1 223 ? 4.375 -9.039 -9.727 1 98.12 223 LEU A C 1
ATOM 1673 O O . LEU A 1 223 ? 3.439 -8.625 -10.414 1 98.12 223 LEU A O 1
ATOM 1677 N N . ASN A 1 224 ? 4.539 -8.672 -8.414 1 98.06 224 ASN A N 1
ATOM 1678 C CA . ASN A 1 224 ? 3.596 -7.75 -7.789 1 98.06 224 ASN A CA 1
ATOM 1679 C C . ASN A 1 224 ? 4.285 -6.469 -7.32 1 98.06 224 ASN A C 1
ATOM 1681 O O . ASN A 1 224 ? 4.586 -6.32 -6.133 1 98.06 224 ASN A O 1
ATOM 1685 N N . PRO A 1 225 ? 4.438 -5.539 -8.258 1 96.06 225 PRO A N 1
ATOM 1686 C CA . PRO A 1 225 ? 4.828 -4.207 -7.789 1 96.06 225 PRO A CA 1
ATOM 1687 C C . PRO A 1 225 ? 3.658 -3.434 -7.184 1 96.06 225 PRO A C 1
ATOM 1689 O O . PRO A 1 225 ? 3.867 -2.412 -6.523 1 96.06 225 PRO A O 1
ATOM 1692 N N . GLY A 1 226 ? 2.41 -3.811 -7.457 1 94.56 226 GLY A N 1
ATOM 1693 C CA . GLY A 1 226 ? 1.201 -3.154 -6.98 1 94.56 226 GLY A CA 1
ATOM 1694 C C . GLY A 1 226 ? 0.912 -1.849 -7.699 1 94.56 226 GLY A C 1
ATOM 1695 O O . GLY A 1 226 ? -0.062 -1.162 -7.383 1 94.56 226 GLY A O 1
ATOM 1696 N N . THR A 1 227 ? 1.769 -1.444 -8.562 1 90.06 227 THR A N 1
ATOM 1697 C CA . THR A 1 227 ? 1.715 -0.239 -9.383 1 90.06 227 THR A CA 1
ATOM 1698 C C . THR A 1 227 ? 2.314 -0.496 -10.766 1 90.06 227 THR A C 1
ATOM 1700 O O . THR A 1 227 ? 2.883 -1.561 -11.008 1 90.06 227 THR A O 1
ATOM 1703 N N . GLN A 1 228 ? 2.148 0.425 -11.625 1 84.94 228 GLN A N 1
ATOM 1704 C CA . GLN A 1 228 ? 2.695 0.271 -12.969 1 84.94 228 GLN A CA 1
ATOM 1705 C C . GLN A 1 228 ? 4.219 0.301 -12.953 1 84.94 228 GLN A C 1
ATOM 1707 O O . GLN A 1 228 ? 4.82 1.293 -12.531 1 84.94 228 GLN A O 1
ATOM 1712 N N . PRO A 1 229 ? 4.832 -0.75 -13.477 1 89.88 229 PRO A N 1
ATOM 1713 C CA . PRO A 1 229 ? 6.293 -0.765 -13.508 1 89.88 229 PRO A CA 1
ATOM 1714 C C . PRO A 1 229 ? 6.859 -0.21 -14.82 1 89.88 229 PRO A C 1
ATOM 1716 O O . PRO A 1 229 ? 6.102 0.153 -15.719 1 89.88 229 PRO A O 1
ATOM 1719 N N . ASP A 1 230 ? 8.148 -0.105 -14.805 1 87.69 230 ASP A N 1
ATOM 1720 C CA . ASP A 1 230 ? 8.852 0.109 -16.062 1 87.69 230 ASP A CA 1
ATOM 1721 C C . ASP A 1 230 ? 8.5 -0.972 -17.078 1 87.69 230 ASP A C 1
ATOM 1723 O O . ASP A 1 230 ? 8.305 -2.135 -16.719 1 87.69 230 ASP A O 1
ATOM 1727 N N . GLN A 1 231 ? 8.516 -0.627 -18.375 1 84.75 231 GLN A N 1
ATOM 1728 C CA . GLN A 1 231 ? 8.078 -1.521 -19.438 1 84.75 231 GLN A CA 1
ATOM 1729 C C . GLN A 1 231 ? 9 -2.729 -19.562 1 84.75 231 GLN A C 1
ATOM 1731 O O . GLN A 1 231 ? 8.586 -3.791 -20.031 1 84.75 231 GLN A O 1
ATOM 1736 N N . GLY A 1 232 ? 10.25 -2.604 -19.141 1 89.25 232 GLY A N 1
ATOM 1737 C CA . GLY A 1 232 ? 11.203 -3.699 -19.203 1 89.25 232 GLY A CA 1
ATOM 1738 C C . GLY A 1 232 ? 10.766 -4.926 -18.438 1 89.25 232 GLY A C 1
ATOM 1739 O O . GLY A 1 232 ? 11.219 -6.039 -18.719 1 89.25 232 GLY A O 1
ATOM 1740 N N . TYR A 1 233 ? 9.82 -4.758 -17.547 1 92.81 233 TYR A N 1
ATOM 1741 C CA . TYR A 1 233 ? 9.375 -5.871 -16.719 1 92.81 233 TYR A CA 1
ATOM 1742 C C . TYR A 1 233 ? 8.469 -6.812 -17.5 1 92.81 233 TYR A C 1
ATOM 1744 O O . TYR A 1 233 ? 8.281 -7.969 -17.109 1 92.81 233 TYR A O 1
ATOM 1752 N N . LEU A 1 234 ? 7.91 -6.355 -18.594 1 88.81 234 LEU A N 1
ATOM 1753 C CA . LEU A 1 234 ? 7 -7.164 -19.391 1 88.81 234 LEU A CA 1
ATOM 1754 C C . LEU A 1 234 ? 7.723 -8.367 -19.984 1 88.81 234 LEU A C 1
ATOM 1756 O O . LEU A 1 234 ? 7.133 -9.438 -20.141 1 88.81 234 LEU A O 1
ATOM 1760 N N . ALA A 1 235 ? 9 -8.195 -20.219 1 89.38 235 ALA A N 1
ATOM 1761 C CA . ALA A 1 235 ? 9.766 -9.258 -20.875 1 89.38 235 ALA A CA 1
ATOM 1762 C C . ALA A 1 235 ? 10.234 -10.297 -19.859 1 89.38 235 ALA A C 1
ATOM 1764 O O . ALA A 1 235 ? 10.672 -11.391 -20.234 1 89.38 235 ALA A O 1
ATOM 1765 N N . ILE A 1 236 ? 10.094 -9.953 -18.609 1 95 236 ILE A N 1
ATOM 1766 C CA . ILE A 1 236 ? 10.688 -10.836 -17.594 1 95 236 ILE A CA 1
ATOM 1767 C C . ILE A 1 236 ? 9.633 -11.211 -16.562 1 95 236 ILE A C 1
ATOM 1769 O O . ILE A 1 236 ? 9.914 -11.242 -15.359 1 95 236 ILE A O 1
ATOM 1773 N N . SER A 1 237 ? 8.438 -11.406 -16.953 1 95.12 237 SER A N 1
ATOM 1774 C CA . SER A 1 237 ? 7.32 -11.852 -16.125 1 95.12 237 SER A CA 1
ATOM 1775 C C . SER A 1 237 ? 6.258 -12.555 -16.953 1 95.12 237 SER A C 1
ATOM 1777 O O . SER A 1 237 ? 6.113 -12.281 -18.156 1 95.12 237 SER A O 1
ATOM 1779 N N . SER A 1 238 ? 5.578 -13.5 -16.359 1 95.12 238 SER A N 1
ATOM 1780 C CA . SER A 1 238 ? 4.41 -14.086 -17.016 1 95.12 238 SER A CA 1
ATOM 1781 C C . SER A 1 238 ? 3.184 -13.195 -16.844 1 95.12 238 SER A C 1
ATOM 1783 O O . SER A 1 238 ? 2.285 -13.211 -17.688 1 95.12 238 SER A O 1
ATOM 1785 N N . ASN A 1 239 ? 3.141 -12.516 -15.789 1 94.62 239 ASN A N 1
ATOM 1786 C CA . ASN A 1 239 ? 2.07 -11.594 -15.438 1 94.62 239 ASN A CA 1
ATOM 1787 C C . ASN A 1 239 ? 2.537 -10.555 -14.414 1 94.62 239 ASN A C 1
ATOM 1789 O O . ASN A 1 239 ? 3.453 -10.82 -13.633 1 94.62 239 ASN A O 1
ATOM 1793 N N . ILE A 1 240 ? 1.892 -9.367 -14.414 1 95.25 240 ILE A N 1
ATOM 1794 C CA . ILE A 1 240 ? 2.293 -8.297 -13.508 1 95.25 240 ILE A CA 1
ATOM 1795 C C . ILE A 1 240 ? 1.062 -7.727 -12.812 1 95.25 240 ILE A C 1
ATOM 1797 O O . ILE A 1 240 ? 0.115 -7.285 -13.469 1 95.25 240 ILE A O 1
ATOM 1801 N N . VAL A 1 241 ? 1.105 -7.723 -11.445 1 96.12 241 VAL A N 1
ATOM 1802 C CA . VAL A 1 241 ? 0.089 -7.02 -10.664 1 96.12 241 VAL A CA 1
ATOM 1803 C C . VAL A 1 241 ? 0.356 -5.516 -10.703 1 96.12 241 VAL A C 1
ATOM 1805 O O . VAL A 1 241 ? 1.233 -5.016 -10 1 96.12 241 VAL A O 1
ATOM 1808 N N . ILE A 1 242 ? -0.466 -4.809 -11.43 1 91.38 242 ILE A N 1
ATOM 1809 C CA . ILE A 1 242 ? -0.166 -3.396 -11.633 1 91.38 242 ILE A CA 1
ATOM 1810 C C . ILE A 1 242 ? -1.065 -2.547 -10.734 1 91.38 242 ILE A C 1
ATOM 1812 O O . ILE A 1 242 ? -0.934 -1.321 -10.695 1 91.38 242 ILE A O 1
ATOM 1816 N N . PHE A 1 243 ? -1.973 -3.197 -10.125 1 93.12 243 PHE A N 1
ATOM 1817 C CA . PHE A 1 243 ? -2.848 -2.537 -9.164 1 93.12 243 PHE A CA 1
ATOM 1818 C C . PHE A 1 243 ? -3.031 -3.396 -7.922 1 93.12 243 PHE A C 1
ATOM 1820 O O . PHE A 1 243 ? -3.613 -4.484 -7.992 1 93.12 243 PHE A O 1
ATOM 1827 N N . GLU A 1 244 ? -2.609 -2.992 -6.844 1 95.62 244 GLU A N 1
ATOM 1828 C CA . GLU A 1 244 ? -2.926 -3.52 -5.52 1 95.62 244 GLU A CA 1
ATOM 1829 C C . GLU A 1 244 ? -3.211 -2.395 -4.531 1 95.62 244 GLU A C 1
ATOM 1831 O O . GLU A 1 244 ? -2.283 -1.805 -3.969 1 95.62 244 GLU A O 1
ATOM 1836 N N . ASP A 1 245 ? -4.449 -2.086 -4.391 1 95.38 245 ASP A N 1
ATOM 1837 C CA . ASP A 1 245 ? -4.957 -0.973 -3.596 1 95.38 245 ASP A CA 1
ATOM 1838 C C . ASP A 1 245 ? -6.441 -1.147 -3.287 1 95.38 245 ASP A C 1
ATOM 1840 O O . ASP A 1 245 ? -7.051 -2.141 -3.689 1 95.38 245 ASP A O 1
ATOM 1844 N N . ALA A 1 246 ? -6.953 -0.205 -2.477 1 96.19 246 ALA A N 1
ATOM 1845 C CA . ALA A 1 246 ? -8.391 -0.205 -2.248 1 96.19 246 ALA A CA 1
ATOM 1846 C C . ALA A 1 246 ? -9.156 -0.067 -3.561 1 96.19 246 ALA A C 1
ATOM 1848 O O . ALA A 1 246 ? -8.766 0.706 -4.438 1 96.19 246 ALA A O 1
ATOM 1849 N N . GLY A 1 247 ? -10.266 -0.828 -3.613 1 96.56 247 GLY A N 1
ATOM 1850 C CA . GLY A 1 247 ? -11.062 -0.785 -4.828 1 96.56 247 GLY A CA 1
ATOM 1851 C C . GLY A 1 247 ? -11.492 0.619 -5.211 1 96.56 247 GLY A C 1
ATOM 1852 O O . GLY A 1 247 ? -11.516 0.966 -6.395 1 96.56 247 GLY A O 1
ATOM 1853 N N . SER A 1 248 ? -11.766 1.441 -4.277 1 92.81 248 SER A N 1
ATOM 1854 C CA . SER A 1 248 ? -12.219 2.807 -4.523 1 92.81 248 SER A CA 1
ATOM 1855 C C . SER A 1 248 ? -11.148 3.633 -5.223 1 92.81 248 SER A C 1
ATOM 1857 O O . SER A 1 248 ? -11.438 4.688 -5.789 1 92.81 248 SER A O 1
ATOM 1859 N N . ASN A 1 249 ? -9.914 3.176 -5.203 1 93.19 249 ASN A N 1
ATOM 1860 C CA . ASN A 1 249 ? -8.82 3.92 -5.809 1 93.19 249 ASN A CA 1
ATOM 1861 C C . ASN A 1 249 ? -8.586 3.494 -7.254 1 93.19 249 ASN A C 1
ATOM 1863 O O . ASN A 1 249 ? -7.754 4.082 -7.953 1 93.19 249 ASN A O 1
ATOM 1867 N N . LEU A 1 250 ? -9.312 2.471 -7.629 1 91.56 250 LEU A N 1
ATOM 1868 C CA . LEU A 1 250 ? -9.18 2.043 -9.016 1 91.56 250 LEU A CA 1
ATOM 1869 C C . LEU A 1 250 ? -9.875 3.021 -9.953 1 91.56 250 LEU A C 1
ATOM 1871 O O . LEU A 1 250 ? -11.07 3.285 -9.812 1 91.56 250 LEU A O 1
ATOM 1875 N N . LYS A 1 251 ? -9.031 3.646 -10.805 1 78.94 251 LYS A N 1
ATOM 1876 C CA . LYS A 1 251 ? -9.547 4.594 -11.789 1 78.94 251 LYS A CA 1
ATOM 1877 C C . LYS A 1 251 ? -9.578 3.982 -13.188 1 78.94 251 LYS A C 1
ATOM 1879 O O . LYS A 1 251 ? -8.766 3.107 -13.5 1 78.94 251 LYS A O 1
ATOM 1884 N N . ASN A 1 252 ? -10.531 4.469 -13.938 1 66.06 252 ASN A N 1
ATOM 1885 C CA . ASN A 1 252 ? -10.672 3.98 -15.305 1 66.06 252 ASN A CA 1
ATOM 1886 C C . ASN A 1 252 ? -9.43 4.277 -16.141 1 66.06 252 ASN A C 1
ATOM 1888 O O . ASN A 1 252 ? -9.125 3.549 -17.078 1 66.06 252 ASN A O 1
ATOM 1892 N N . ASN A 1 253 ? -8.805 5.441 -15.766 1 58 253 ASN A N 1
ATOM 1893 C CA . ASN A 1 253 ? -7.633 5.828 -16.547 1 58 253 ASN A CA 1
ATOM 1894 C C . ASN A 1 253 ? -6.336 5.41 -15.859 1 58 253 ASN A C 1
ATOM 1896 O O . ASN A 1 253 ? -5.285 6.012 -16.078 1 58 253 ASN A O 1
ATOM 1900 N N . TYR A 1 254 ? -6.465 4.605 -14.93 1 54.34 254 TYR A N 1
ATOM 1901 C CA . TYR A 1 254 ? -5.309 4.176 -14.156 1 54.34 254 TYR A CA 1
ATOM 1902 C C . TYR A 1 254 ? -4.125 3.869 -15.07 1 54.34 254 TYR A C 1
ATOM 1904 O O . TYR A 1 254 ? -2.996 4.277 -14.789 1 54.34 254 TYR A O 1
ATOM 1912 N N . ALA A 1 255 ? -4.117 2.932 -15.914 1 52.31 255 ALA A N 1
ATOM 1913 C CA . ALA A 1 255 ? -2.887 2.547 -16.609 1 52.31 255 ALA A CA 1
ATOM 1914 C C . ALA A 1 255 ? -2.82 3.176 -17.984 1 52.31 255 ALA A C 1
ATOM 1916 O O . ALA A 1 255 ? -3.484 2.711 -18.922 1 52.31 255 ALA A O 1
ATOM 1917 N N . SER A 1 256 ? -2.557 4.523 -18.031 1 45.88 256 SER A N 1
ATOM 1918 C CA . SER A 1 256 ? -2.334 5.137 -19.344 1 45.88 256 SER A CA 1
ATOM 1919 C C . SER A 1 256 ? -1.425 4.27 -20.203 1 45.88 256 SER A C 1
ATOM 1921 O O . SER A 1 256 ? -1.393 4.426 -21.422 1 45.88 256 SER A O 1
ATOM 1923 N N . TRP A 1 257 ? -0.494 3.639 -19.578 1 43.66 257 TRP A N 1
ATOM 1924 C CA . TRP A 1 257 ? 0.369 2.828 -20.422 1 43.66 257 TRP A CA 1
ATOM 1925 C C . TRP A 1 257 ? -0.422 1.709 -21.094 1 43.66 257 TRP A C 1
ATOM 1927 O O . TRP A 1 257 ? -0.027 1.206 -22.156 1 43.66 257 TRP A O 1
ATOM 1937 N N . VAL A 1 258 ? -1.38 1.204 -20.297 1 45.62 258 VAL A N 1
ATOM 1938 C CA . VAL A 1 258 ? -2.1 0.154 -21.016 1 45.62 258 VAL A CA 1
ATOM 1939 C C . VAL A 1 258 ? -2.613 0.694 -22.344 1 45.62 258 VAL A C 1
ATOM 1941 O O . VAL A 1 258 ? -2.684 -0.04 -23.328 1 45.62 258 VAL A O 1
ATOM 1944 N N . LYS A 1 259 ? -2.932 1.882 -22.266 1 42.03 259 LYS A N 1
ATOM 1945 C CA . LYS A 1 259 ? -3.229 2.414 -23.594 1 42.03 259 LYS A CA 1
ATOM 1946 C C . LYS A 1 259 ? -1.96 2.545 -24.422 1 42.03 259 LYS A C 1
ATOM 1948 O O . LYS A 1 259 ? -2.029 2.699 -25.641 1 42.03 259 LYS A O 1
ATOM 1953 N N . CYS A 1 260 ? -0.945 2.918 -23.75 1 35.84 260 CYS A N 1
ATOM 1954 C CA . CYS A 1 260 ? 0.244 2.963 -24.594 1 35.84 260 CYS A CA 1
ATOM 1955 C C . CYS A 1 260 ? 0.67 1.561 -25.016 1 35.84 260 CYS A C 1
ATOM 1957 O O . CYS A 1 260 ? 1.782 1.365 -25.5 1 35.84 260 CYS A O 1
ATOM 1959 N N . ALA A 1 261 ? -0.018 0.686 -24.328 1 39.69 261 ALA A N 1
ATOM 1960 C CA . ALA A 1 261 ? 0.281 -0.611 -24.922 1 39.69 261 ALA A CA 1
ATOM 1961 C C . ALA A 1 261 ? 0.295 -0.517 -26.453 1 39.69 261 ALA A C 1
ATOM 1963 O O . ALA A 1 261 ? -0.4 0.317 -27.031 1 39.69 261 ALA A O 1
ATOM 1964 N N . PRO A 1 262 ? 1.259 -1.034 -27 1 37.72 262 PRO A N 1
ATOM 1965 C CA . PRO A 1 262 ? 1.241 -1.002 -28.453 1 37.72 262 PRO A CA 1
ATOM 19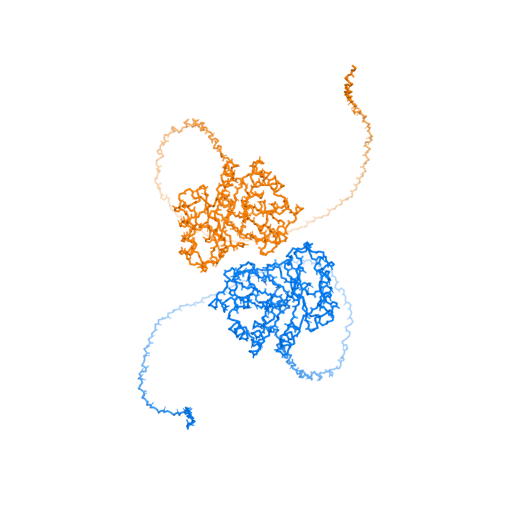66 C C . PRO A 1 262 ? -0.167 -1.124 -29.031 1 37.72 262 PRO A C 1
ATOM 1968 O O . PRO A 1 262 ? -1.077 -1.604 -28.359 1 37.72 262 PRO A O 1
ATOM 1971 N N . SER A 1 263 ? -0.335 -0.52 -30.203 1 36.19 263 SER A N 1
ATOM 1972 C CA . SER A 1 263 ? -1.515 -0.512 -31.062 1 36.19 263 SER A CA 1
ATOM 1973 C C . SER A 1 263 ? -2.301 -1.812 -30.938 1 36.19 263 SER A C 1
ATOM 1975 O O . SER A 1 263 ? -1.773 -2.818 -30.453 1 36.19 263 SER A O 1
ATOM 1977 N N . ALA A 1 264 ? -3.623 -1.771 -31.266 1 37.97 264 ALA A N 1
ATOM 1978 C CA . ALA A 1 264 ? -4.578 -2.869 -31.391 1 37.97 264 ALA A CA 1
ATOM 1979 C C . ALA A 1 264 ? -3.875 -4.16 -31.797 1 37.97 264 ALA A C 1
ATOM 1981 O O . ALA A 1 264 ? -4.234 -5.246 -31.328 1 37.97 264 ALA A O 1
ATOM 1982 N N . SER A 1 265 ? -3.105 -4.078 -32.75 1 37.53 265 SER A N 1
ATOM 1983 C CA . SER A 1 265 ? -2.416 -5.234 -33.312 1 37.53 265 SER A CA 1
ATOM 1984 C C . SER A 1 265 ? -1.45 -5.852 -32.281 1 37.53 265 SER A C 1
ATOM 1986 O O . SER A 1 265 ? -1.159 -7.047 -32.344 1 37.53 265 SER A O 1
ATOM 1988 N N . GLN A 1 266 ? -0.855 -5.008 -31.5 1 37.41 266 GLN A N 1
ATOM 1989 C CA . GLN A 1 266 ? 0.09 -5.523 -30.516 1 37.41 266 GLN A CA 1
ATOM 1990 C C . GLN A 1 266 ? -0.6 -5.793 -29.188 1 37.41 266 GLN A C 1
ATOM 1992 O O . GLN A 1 266 ? 0.02 -6.309 -28.25 1 37.41 266 GLN A O 1
ATOM 1997 N N . LYS A 1 267 ? -1.719 -5.324 -29.016 1 45.03 267 LYS A N 1
ATOM 1998 C CA . LYS A 1 267 ? -2.617 -5.598 -27.891 1 45.03 267 LYS A CA 1
ATOM 1999 C C . LYS A 1 267 ? -2.84 -7.098 -27.719 1 45.03 267 LYS A C 1
ATOM 2001 O O . LYS A 1 267 ? -3.043 -7.578 -26.609 1 45.03 267 LYS A O 1
ATOM 2006 N N . SER A 1 268 ? -2.936 -7.594 -28.844 1 45.47 268 SER A N 1
ATOM 2007 C CA . SER A 1 268 ? -3.283 -9.008 -28.781 1 45.47 268 SER A CA 1
ATOM 2008 C C . SER A 1 268 ? -2.309 -9.781 -27.906 1 45.47 268 SER A C 1
ATOM 2010 O O . SER A 1 268 ? -2.711 -10.68 -27.172 1 45.47 268 SER A O 1
ATOM 2012 N N . GLY A 1 269 ? -0.989 -9.336 -28.031 1 49.41 269 GLY A N 1
ATOM 2013 C CA . GLY A 1 269 ? -0.01 -10.141 -27.312 1 49.41 269 GLY A CA 1
ATOM 2014 C C . GLY A 1 269 ? 0.045 -9.836 -25.828 1 49.41 269 GLY A C 1
ATOM 2015 O O . GLY A 1 269 ? 0.591 -10.617 -25.047 1 49.41 269 GLY A O 1
ATOM 2016 N N . TYR A 1 270 ? -0.408 -8.586 -25.469 1 54.69 270 TYR A N 1
ATOM 2017 C CA . TYR A 1 270 ? -0.271 -8.219 -24.062 1 54.69 270 TYR A CA 1
ATOM 2018 C C . TYR A 1 270 ? -1.6 -8.367 -23.328 1 54.69 270 TYR A C 1
ATOM 2020 O O . TYR A 1 270 ? -1.683 -8.109 -22.125 1 54.69 270 TYR A O 1
ATOM 2028 N N . LYS A 1 271 ? -2.504 -8.797 -24.094 1 59.66 271 LYS A N 1
ATOM 2029 C CA . LYS A 1 271 ? -3.803 -9.031 -23.469 1 59.66 271 LYS A CA 1
ATOM 2030 C C . LYS A 1 271 ? -3.701 -10.07 -22.344 1 59.66 271 LYS A C 1
ATOM 2032 O O . LYS A 1 271 ? -3.051 -11.102 -22.516 1 59.66 271 LYS A O 1
ATOM 2037 N N . TYR A 1 272 ? -3.852 -9.656 -21.094 1 71.81 272 TYR A N 1
ATOM 2038 C CA . TYR A 1 272 ? -4.012 -10.469 -19.891 1 71.81 272 TYR A CA 1
ATOM 2039 C C . TYR A 1 272 ? -2.674 -10.68 -19.203 1 71.81 272 TYR A C 1
ATOM 2041 O O . TYR A 1 272 ? -2.516 -11.617 -18.422 1 71.81 272 TYR A O 1
ATOM 2049 N N . LYS A 1 273 ? -1.723 -9.688 -19.578 1 86.06 273 LYS A N 1
ATOM 2050 C CA . LYS A 1 273 ? -0.426 -9.75 -18.922 1 86.06 273 LYS A CA 1
ATOM 2051 C C . LYS A 1 273 ? -0.454 -8.992 -17.594 1 86.06 273 LYS A C 1
ATOM 2053 O O . LYS A 1 273 ? 0.531 -8.992 -16.844 1 86.06 273 LYS A O 1
ATOM 2058 N N . PHE A 1 274 ? -1.59 -8.438 -17.359 1 90.25 274 PHE A N 1
ATOM 2059 C CA . PHE A 1 274 ? -1.698 -7.641 -16.141 1 90.25 274 PHE A CA 1
ATOM 2060 C C . PHE A 1 274 ? -2.758 -8.219 -15.211 1 90.25 274 PHE A C 1
ATOM 2062 O O . PHE A 1 274 ? -3.646 -8.953 -15.648 1 90.25 274 PHE A O 1
ATOM 2069 N N . SER A 1 275 ? -2.533 -7.867 -14 1 94.38 275 SER A N 1
ATOM 2070 C CA . SER A 1 275 ? -3.443 -8.32 -12.953 1 94.38 275 SER A CA 1
ATOM 2071 C C . SER A 1 275 ? -3.74 -7.203 -11.961 1 94.38 275 SER A C 1
ATOM 2073 O O . SER A 1 275 ? -3.014 -6.207 -11.898 1 94.38 275 SER A O 1
ATOM 2075 N N . GLY A 1 276 ? -4.812 -7.379 -11.242 1 95.5 276 GLY A N 1
ATOM 2076 C CA . GLY A 1 276 ? -5.203 -6.441 -10.195 1 95.5 276 GLY A CA 1
ATOM 2077 C C . GLY A 1 276 ? -5.73 -7.121 -8.953 1 95.5 276 GLY A C 1
ATOM 2078 O O . GLY A 1 276 ? -6.445 -8.125 -9.039 1 95.5 276 GLY A O 1
ATOM 2079 N N . ILE A 1 277 ? -5.395 -6.562 -7.816 1 98.06 277 ILE A N 1
ATOM 2080 C CA . ILE A 1 277 ? -5.906 -6.957 -6.508 1 98.06 277 ILE A CA 1
ATOM 2081 C C . ILE A 1 277 ? -6.5 -5.746 -5.797 1 98.06 277 ILE A C 1
ATOM 2083 O O . ILE A 1 277 ? -5.801 -4.766 -5.531 1 98.06 277 ILE A O 1
ATOM 2087 N N . ALA A 1 278 ? -7.797 -5.816 -5.531 1 97.56 278 ALA A N 1
ATOM 2088 C CA . ALA A 1 278 ? -8.484 -4.723 -4.852 1 97.56 278 ALA A CA 1
ATOM 2089 C C . ALA A 1 278 ? -8.922 -5.137 -3.449 1 97.56 278 ALA A C 1
ATOM 2091 O O . ALA A 1 278 ? -9.711 -6.074 -3.289 1 97.56 278 ALA A O 1
ATOM 2092 N N . HIS A 1 279 ? -8.383 -4.449 -2.438 1 97.5 279 HIS A N 1
ATOM 2093 C CA . HIS A 1 279 ? -8.789 -4.734 -1.064 1 97.5 279 HIS A CA 1
ATOM 2094 C C . HIS A 1 279 ? -9.773 -3.689 -0.554 1 97.5 279 HIS A C 1
ATOM 2096 O O . HIS A 1 279 ? -10.195 -2.805 -1.304 1 97.5 279 HIS A O 1
ATOM 2102 N N . SER A 1 280 ? -10.266 -3.842 0.647 1 96.44 280 SER A N 1
ATOM 2103 C CA . SER A 1 280 ? -11.172 -2.898 1.29 1 96.44 280 SER A CA 1
ATOM 2104 C C . SER A 1 280 ? -12.383 -2.607 0.408 1 96.44 280 SER A C 1
ATOM 2106 O O . SER A 1 280 ? -12.773 -1.45 0.237 1 96.44 280 SER A O 1
ATOM 2108 N N . THR A 1 281 ? -12.938 -3.621 -0.18 1 96.81 281 THR A N 1
ATOM 2109 C CA . THR A 1 281 ? -14.016 -3.498 -1.154 1 96.81 281 THR A CA 1
ATOM 2110 C C . THR A 1 281 ? -15.211 -4.348 -0.745 1 96.81 281 THR A C 1
ATOM 2112 O O . THR A 1 281 ? -15.078 -5.547 -0.5 1 96.81 281 THR A O 1
ATOM 2115 N N . SER A 1 282 ? -16.344 -3.709 -0.7 1 96.25 282 SER A N 1
ATOM 2116 C CA . SER A 1 282 ? -17.562 -4.406 -0.31 1 96.25 282 SER A CA 1
ATOM 2117 C C . SER A 1 282 ? -18.062 -5.301 -1.438 1 96.25 282 SER A C 1
ATOM 2119 O O . SER A 1 282 ? -17.703 -5.109 -2.6 1 96.25 282 SER A O 1
ATOM 2121 N N . SER A 1 283 ? -18.938 -6.281 -1.015 1 97.56 283 SER A N 1
ATOM 2122 C CA . SER A 1 283 ? -19.531 -7.164 -2.012 1 97.56 283 SER A CA 1
ATOM 2123 C C . SER A 1 283 ? -20.344 -6.371 -3.033 1 97.56 283 SER A C 1
ATOM 2125 O O . SER A 1 283 ? -20.422 -6.754 -4.203 1 97.56 283 SER A O 1
ATOM 2127 N N . GLY A 1 284 ? -20.891 -5.254 -2.615 1 96.31 284 GLY A N 1
ATOM 2128 C CA . GLY A 1 284 ? -21.703 -4.438 -3.502 1 96.31 284 GLY A CA 1
ATOM 2129 C C . GLY A 1 284 ? -20.906 -3.775 -4.605 1 96.31 284 GLY A C 1
ATOM 2130 O O . GLY A 1 284 ? -21.422 -3.512 -5.691 1 96.31 284 GLY A O 1
ATOM 2131 N N . SER A 1 285 ? -19.625 -3.566 -4.379 1 96.06 285 SER A N 1
ATOM 2132 C CA . SER A 1 285 ? -18.781 -2.875 -5.348 1 96.06 285 SER A CA 1
ATOM 2133 C C . SER A 1 285 ? -17.953 -3.859 -6.16 1 96.06 285 SER A C 1
ATOM 2135 O O . SER A 1 285 ? -17.297 -3.477 -7.137 1 96.06 285 SER A O 1
ATOM 2137 N N . MET A 1 286 ? -17.984 -5.078 -5.75 1 97.62 286 MET A N 1
ATOM 2138 C CA . MET A 1 286 ? -17.094 -6.113 -6.27 1 97.62 286 MET A CA 1
ATOM 2139 C C . MET A 1 286 ? -17.266 -6.273 -7.777 1 97.62 286 MET A C 1
ATOM 2141 O O . MET A 1 286 ? -16.297 -6.223 -8.523 1 97.62 286 MET A O 1
ATOM 2145 N N . SER A 1 287 ? -18.484 -6.395 -8.281 1 96.88 287 SER A N 1
ATOM 2146 C CA . SER A 1 287 ? -18.734 -6.629 -9.695 1 96.88 287 SER A CA 1
ATOM 2147 C C . SER A 1 287 ? -18.266 -5.449 -10.539 1 96.88 287 SER A C 1
ATOM 2149 O O . SER A 1 287 ? -17.703 -5.641 -11.633 1 96.88 287 SER A O 1
ATOM 2151 N N . GLY A 1 288 ? -18.516 -4.246 -10.039 1 94.94 288 GLY A N 1
ATOM 2152 C CA . GLY A 1 288 ? -18.062 -3.064 -10.75 1 94.94 288 GLY A CA 1
ATOM 2153 C C . GLY A 1 288 ? -16.547 -2.988 -10.875 1 94.94 288 GLY A C 1
ATOM 2154 O O . GLY A 1 288 ? -16.016 -2.646 -11.938 1 94.94 288 GLY A O 1
ATOM 2155 N N . ILE A 1 289 ? -15.867 -3.344 -9.836 1 96.44 289 ILE A N 1
ATOM 2156 C CA . ILE A 1 289 ? -14.406 -3.307 -9.82 1 96.44 289 ILE A CA 1
ATOM 2157 C C . ILE A 1 289 ? -13.852 -4.367 -10.766 1 96.44 289 ILE A C 1
ATOM 2159 O O . ILE A 1 289 ? -12.953 -4.086 -11.555 1 96.44 289 ILE A O 1
ATOM 2163 N N . ILE A 1 290 ? -14.414 -5.531 -10.75 1 96.69 290 ILE A N 1
ATOM 2164 C CA . ILE A 1 290 ? -13.992 -6.598 -11.648 1 96.69 290 ILE A CA 1
ATOM 2165 C C . ILE A 1 290 ? -14.203 -6.168 -13.102 1 96.69 290 ILE A C 1
ATOM 2167 O O . ILE A 1 290 ? -13.336 -6.363 -13.945 1 96.69 290 ILE A O 1
ATOM 2171 N N . ASN A 1 291 ? -15.32 -5.582 -13.391 1 92.69 291 ASN A N 1
ATOM 2172 C CA . ASN A 1 291 ? -15.594 -5.113 -14.742 1 92.69 291 ASN A CA 1
ATOM 2173 C C . ASN A 1 291 ? -14.57 -4.082 -15.203 1 92.69 291 ASN A C 1
ATOM 2175 O O . ASN A 1 291 ? -14.102 -4.125 -16.344 1 92.69 291 ASN A O 1
ATOM 2179 N N . THR A 1 292 ? -14.227 -3.195 -14.336 1 90.75 292 THR A N 1
ATOM 2180 C CA . THR A 1 292 ? -13.211 -2.205 -14.672 1 90.75 292 THR A CA 1
ATOM 2181 C C . THR A 1 292 ? -11.867 -2.877 -14.953 1 90.75 292 THR A C 1
ATOM 2183 O O . THR A 1 292 ? -11.227 -2.594 -15.961 1 90.75 292 THR A O 1
ATOM 2186 N N . MET A 1 293 ? -11.438 -3.803 -14.094 1 92 293 MET A N 1
ATOM 2187 C CA . MET A 1 293 ? -10.156 -4.48 -14.258 1 92 293 MET A CA 1
ATOM 2188 C C . MET A 1 293 ? -10.109 -5.246 -15.57 1 92 293 MET A C 1
ATOM 2190 O O . MET A 1 293 ? -9.117 -5.176 -16.297 1 92 293 MET A O 1
ATOM 2194 N N . VAL A 1 294 ? -11.148 -5.902 -15.891 1 90.5 294 VAL A N 1
ATOM 2195 C CA . VAL A 1 294 ? -11.117 -6.844 -17 1 90.5 294 VAL A CA 1
ATOM 2196 C C . VAL A 1 294 ? -11.508 -6.133 -18.297 1 90.5 294 VAL A C 1
ATOM 2198 O O . VAL A 1 294 ? -10.766 -6.152 -19.281 1 90.5 294 VAL A O 1
ATOM 2201 N N . SER A 1 295 ? -12.633 -5.43 -18.281 1 85.69 295 SER A N 1
ATOM 2202 C CA . SER A 1 295 ? -13.195 -4.902 -19.531 1 85.69 295 SER A CA 1
ATOM 2203 C C . SER A 1 295 ? -12.539 -3.582 -19.922 1 85.69 295 SER A C 1
ATOM 2205 O O . SER A 1 295 ? -12.43 -3.262 -21.094 1 85.69 295 SER A O 1
ATOM 2207 N N . VAL A 1 296 ? -12.102 -2.84 -18.938 1 82.88 296 VAL A N 1
ATOM 2208 C CA . VAL A 1 296 ? -11.531 -1.531 -19.25 1 82.88 296 VAL A CA 1
ATOM 2209 C C . VAL A 1 296 ? -10.008 -1.633 -19.297 1 82.88 296 VAL A C 1
ATOM 2211 O O . VAL A 1 296 ? -9.367 -1.126 -20.219 1 82.88 296 VAL A O 1
ATOM 2214 N N . LEU A 1 297 ? -9.453 -2.393 -18.391 1 83.5 297 LEU A N 1
ATOM 2215 C CA . LEU A 1 297 ? -8 -2.383 -18.234 1 83.5 297 LEU A CA 1
ATOM 2216 C C . LEU A 1 297 ? -7.391 -3.666 -18.797 1 83.5 297 LEU A C 1
ATOM 2218 O O . LEU A 1 297 ? -6.168 -3.826 -18.797 1 83.5 297 LEU A O 1
ATOM 2222 N N . ALA A 1 298 ? -8.18 -4.625 -19.203 1 84.19 298 ALA A N 1
ATOM 2223 C CA . ALA A 1 298 ? -7.781 -5.844 -19.906 1 84.19 298 ALA A CA 1
ATOM 2224 C C . ALA A 1 298 ? -6.883 -6.711 -19.031 1 84.19 298 ALA A C 1
ATOM 2226 O O . ALA A 1 298 ? -5.891 -7.27 -19.5 1 84.19 298 ALA A O 1
ATOM 2227 N N . MET A 1 299 ? -7.223 -6.762 -17.766 1 89.75 299 MET A N 1
ATOM 2228 C CA . MET A 1 299 ? -6.473 -7.621 -16.844 1 89.75 299 MET A CA 1
ATOM 2229 C C . MET A 1 299 ? -6.914 -9.078 -16.984 1 89.75 299 MET A C 1
ATOM 2231 O O . MET A 1 299 ? -8.094 -9.352 -17.188 1 89.75 299 MET A O 1
ATOM 2235 N N . GLY A 1 300 ? -5.883 -9.953 -16.875 1 92 300 GLY A N 1
ATOM 2236 C CA . GLY A 1 300 ? -6.16 -11.375 -17.047 1 92 300 GLY A CA 1
ATOM 2237 C C . GLY A 1 300 ? -6.32 -12.117 -15.734 1 92 300 GLY A C 1
ATOM 2238 O O . GLY A 1 300 ? -6.871 -13.219 -15.703 1 92 300 GLY A O 1
ATOM 2239 N N . LEU A 1 301 ? -5.781 -11.609 -14.648 1 96.44 301 LEU A N 1
ATOM 2240 C CA . LEU A 1 301 ? -5.926 -12.117 -13.289 1 96.44 301 LEU A CA 1
ATOM 2241 C C . LEU A 1 301 ? -6.492 -11.047 -12.359 1 96.44 301 LEU A C 1
ATOM 2243 O O . LEU A 1 301 ? -6.066 -9.891 -12.406 1 96.44 301 LEU A O 1
ATOM 2247 N N . VAL A 1 302 ? -7.52 -11.484 -11.539 1 97.44 302 VAL A N 1
ATOM 2248 C CA . VAL A 1 302 ? -8.141 -10.469 -10.695 1 97.44 302 VAL A CA 1
ATOM 2249 C C . VAL A 1 302 ? -8.484 -11.07 -9.336 1 97.44 302 VAL A C 1
ATOM 2251 O O . VAL A 1 302 ? -8.727 -12.273 -9.227 1 97.44 302 VAL A O 1
ATOM 2254 N N . TYR A 1 303 ? -8.477 -10.242 -8.328 1 98.69 303 TYR A N 1
ATOM 2255 C CA . TYR A 1 303 ? -8.953 -10.578 -6.996 1 98.69 303 TYR A CA 1
ATOM 2256 C C . TYR A 1 303 ? -9.492 -9.344 -6.281 1 98.69 303 TYR A C 1
ATOM 2258 O O . TYR A 1 303 ? -8.859 -8.289 -6.297 1 98.69 303 TYR A O 1
ATOM 2266 N N . VAL A 1 304 ? -10.68 -9.445 -5.742 1 98.5 304 VAL A N 1
ATOM 2267 C CA . VAL A 1 304 ? -11.312 -8.398 -4.957 1 98.5 304 VAL A CA 1
ATOM 2268 C C . VAL A 1 304 ? -11.688 -8.938 -3.576 1 98.5 304 VAL A C 1
ATOM 2270 O O . VAL A 1 304 ? -12.234 -10.031 -3.457 1 98.5 304 VAL A O 1
ATOM 2273 N N . THR A 1 305 ? -11.352 -8.18 -2.514 1 98.38 305 THR A N 1
ATOM 2274 C CA . THR A 1 305 ? -11.586 -8.68 -1.164 1 98.38 305 THR A CA 1
ATOM 2275 C C . THR A 1 305 ? -12.102 -7.562 -0.258 1 98.38 305 THR A C 1
ATOM 2277 O O . THR A 1 305 ? -11.812 -6.387 -0.492 1 98.38 305 THR A O 1
ATOM 2280 N N . ASP A 1 306 ? -12.875 -7.996 0.732 1 97 306 ASP A N 1
ATOM 2281 C CA . ASP A 1 306 ? -13.328 -7.062 1.757 1 97 306 ASP A CA 1
ATOM 2282 C C . ASP A 1 306 ? -12.312 -6.957 2.893 1 97 306 ASP A C 1
ATOM 2284 O O . ASP A 1 306 ? -12.562 -6.273 3.891 1 97 306 ASP A O 1
ATOM 2288 N N . GLY A 1 307 ? -11.156 -7.68 2.756 1 95.94 307 GLY A N 1
ATOM 2289 C CA . GLY A 1 307 ? -10.094 -7.5 3.73 1 95.94 307 GLY A CA 1
ATOM 2290 C C . GLY A 1 307 ? -9.617 -6.062 3.834 1 95.94 307 GLY A C 1
ATOM 2291 O O . GLY A 1 307 ? -9.406 -5.398 2.816 1 95.94 307 GLY A O 1
ATOM 2292 N N . ALA A 1 308 ? -9.43 -5.629 5.051 1 91.5 308 ALA A N 1
ATOM 2293 C CA . ALA A 1 308 ? -9.016 -4.25 5.293 1 91.5 308 ALA A CA 1
ATOM 2294 C C . ALA A 1 308 ? -7.555 -4.043 4.898 1 91.5 308 ALA A C 1
ATOM 2296 O O . ALA A 1 308 ? -6.777 -5 4.844 1 91.5 308 ALA A O 1
ATOM 2297 N N . ALA A 1 309 ? -7.207 -2.773 4.598 1 89.88 309 ALA A N 1
ATOM 2298 C CA . ALA A 1 309 ? -5.828 -2.443 4.254 1 89.88 309 ALA A CA 1
ATOM 2299 C C . ALA A 1 309 ? -4.887 -2.725 5.422 1 89.88 309 ALA A C 1
ATOM 2301 O O . ALA A 1 309 ? -5.293 -2.656 6.586 1 89.88 309 ALA A O 1
ATOM 2302 N N . GLY A 1 310 ? -3.645 -2.967 5.066 1 80.06 310 GLY A N 1
ATOM 2303 C CA . GLY A 1 310 ? -2.623 -3.094 6.094 1 80.06 310 GLY A CA 1
ATOM 2304 C C . GLY A 1 310 ? -2.236 -4.531 6.379 1 80.06 310 GLY A C 1
ATOM 2305 O O . GLY A 1 310 ? -2.148 -5.352 5.461 1 80.06 310 GLY A O 1
ATOM 2306 N N . CYS A 1 311 ? -1.936 -4.82 7.637 1 68.88 311 CYS A N 1
ATOM 2307 C CA . CYS A 1 311 ? -1.279 -6.062 8.039 1 68.88 311 CYS A CA 1
ATOM 2308 C C . CYS A 1 311 ? -2.234 -7.246 7.926 1 68.88 311 CYS A C 1
ATOM 2310 O O . CYS A 1 311 ? -1.797 -8.391 7.789 1 68.88 311 CYS A O 1
ATOM 2312 N N . CYS A 1 312 ? -3.488 -6.945 7.75 1 76.69 312 CYS A N 1
ATOM 2313 C CA . CYS A 1 312 ? -4.41 -8.062 7.93 1 76.69 312 CYS A CA 1
ATOM 2314 C C . CYS A 1 312 ? -5.262 -8.273 6.684 1 76.69 312 CYS A C 1
ATOM 2316 O O . CYS A 1 312 ? -6.246 -9.008 6.715 1 76.69 312 CYS A O 1
ATOM 2318 N N . THR A 1 313 ? -4.719 -7.805 5.68 1 88.12 313 THR A N 1
ATOM 2319 C CA . THR A 1 313 ? -5.559 -7.816 4.488 1 88.12 313 THR A CA 1
ATOM 2320 C C . THR A 1 313 ? -5.879 -9.25 4.062 1 88.12 313 THR A C 1
ATOM 2322 O O . THR A 1 313 ? -7.02 -9.555 3.719 1 88.12 313 THR A O 1
ATOM 2325 N N . TYR A 1 314 ? -4.906 -10.102 4.184 1 92.31 314 TYR A N 1
ATOM 2326 C CA . TYR A 1 314 ? -5.062 -11.43 3.611 1 92.31 314 TYR A CA 1
ATOM 2327 C C . TYR A 1 314 ? -5.078 -12.492 4.703 1 92.31 314 TYR A C 1
ATOM 2329 O O . TYR A 1 314 ? -4.906 -13.688 4.422 1 92.31 314 TYR A O 1
ATOM 2337 N N . ASN A 1 315 ? -5.324 -12.023 5.977 1 88.88 315 ASN A N 1
ATOM 2338 C CA . ASN A 1 315 ? -5.445 -12.961 7.086 1 88.88 315 ASN A CA 1
ATOM 2339 C C . ASN A 1 315 ? -6.742 -13.766 7.008 1 88.88 315 ASN A C 1
ATOM 2341 O O . ASN A 1 315 ? -6.914 -14.75 7.727 1 88.88 315 ASN A O 1
ATOM 2345 N N . THR A 1 316 ? -7.555 -13.32 6.16 1 91.56 316 THR A N 1
ATOM 2346 C CA . THR A 1 316 ? -8.789 -14.047 5.879 1 91.56 316 THR A CA 1
ATOM 2347 C C . THR A 1 316 ? -9.086 -14.031 4.383 1 91.56 316 THR A C 1
ATOM 2349 O O . THR A 1 316 ? -8.648 -13.141 3.662 1 91.56 316 THR A O 1
ATOM 2352 N N . LEU A 1 317 ? -9.805 -15.047 4.004 1 96.56 317 LEU A N 1
ATOM 2353 C CA . LEU A 1 317 ? -10.359 -15.07 2.652 1 96.56 317 LEU A CA 1
ATOM 2354 C C . LEU A 1 317 ? -11.531 -14.102 2.531 1 96.56 317 LEU A C 1
ATOM 2356 O O . LEU A 1 317 ? -12.266 -13.891 3.498 1 96.56 317 LEU A O 1
ATOM 2360 N N . THR A 1 318 ? -11.664 -13.516 1.294 1 97.75 318 THR A N 1
ATOM 2361 C CA . THR A 1 318 ? -12.82 -12.648 1.089 1 97.75 318 THR A CA 1
ATOM 2362 C C . THR A 1 318 ? -14.109 -13.375 1.46 1 97.75 318 THR A C 1
ATOM 2364 O O . THR A 1 318 ? -14.25 -14.57 1.199 1 97.75 318 THR A O 1
ATOM 2367 N N . SER A 1 319 ? -15.062 -12.68 2.002 1 97.5 319 SER A N 1
ATOM 2368 C CA . SER A 1 319 ? -16.297 -13.281 2.477 1 97.5 319 SER A CA 1
ATOM 2369 C C . SER A 1 319 ? -17.234 -13.617 1.315 1 97.5 319 SER A C 1
ATOM 2371 O O . SER A 1 319 ? -18.203 -14.352 1.489 1 97.5 319 SER A O 1
ATOM 2373 N N . TYR A 1 320 ? -16.922 -13.125 0.124 1 98.12 320 TYR A N 1
ATOM 2374 C CA . TYR A 1 320 ? -17.844 -13.32 -1 1 98.12 320 TYR A CA 1
ATOM 2375 C C . TYR A 1 320 ? -17.125 -14.016 -2.156 1 98.12 320 TYR A C 1
ATOM 2377 O O . TYR A 1 320 ? -17.375 -13.688 -3.322 1 98.12 320 TYR A O 1
ATOM 2385 N N . LEU A 1 321 ? -16.281 -14.953 -1.855 1 98.56 321 LEU A N 1
ATOM 2386 C CA . LEU A 1 321 ? -15.484 -15.617 -2.883 1 98.56 321 LEU A CA 1
ATOM 2387 C C . LEU A 1 321 ? -16.391 -16.312 -3.898 1 98.56 321 LEU A C 1
ATOM 2389 O O . LEU A 1 321 ? -16.109 -16.281 -5.102 1 98.56 321 LEU A O 1
ATOM 2393 N N . SER A 1 322 ? -17.375 -16.953 -3.451 1 97.75 322 SER A N 1
ATOM 2394 C CA . SER A 1 322 ? -18.281 -17.656 -4.363 1 97.75 322 SER A CA 1
ATOM 2395 C C . SER A 1 322 ? -18.922 -16.703 -5.363 1 97.75 322 SER A C 1
ATOM 2397 O O . SER A 1 322 ? -19.016 -17.016 -6.551 1 97.75 322 SER A O 1
ATOM 2399 N N . GLN A 1 323 ? -19.375 -15.57 -4.883 1 97.75 323 GLN A N 1
ATOM 2400 C CA . GLN A 1 323 ? -19.938 -14.555 -5.77 1 97.75 323 GLN A CA 1
ATOM 2401 C C . GLN A 1 323 ? -18.891 -14.039 -6.754 1 97.75 323 GLN A C 1
ATOM 2403 O O . GLN A 1 323 ? -19.203 -13.82 -7.93 1 97.75 323 GLN A O 1
ATOM 2408 N N . GLU A 1 324 ? -17.703 -13.891 -6.242 1 98.44 324 GLU A N 1
ATOM 2409 C CA . GLU A 1 324 ? -16.609 -13.406 -7.09 1 98.44 324 GLU A CA 1
ATOM 2410 C C . GLU A 1 324 ? -16.266 -14.422 -8.172 1 98.44 324 GLU A C 1
ATOM 2412 O O . GLU A 1 324 ? -16.062 -14.055 -9.328 1 98.44 324 GLU A O 1
ATOM 2417 N N . ALA A 1 325 ? -16.25 -15.664 -7.793 1 98.38 325 ALA A N 1
ATOM 2418 C CA . ALA A 1 325 ? -15.992 -16.734 -8.742 1 98.38 325 ALA A CA 1
ATOM 2419 C C . ALA A 1 325 ? -17.031 -16.75 -9.859 1 98.38 325 ALA A C 1
ATOM 2421 O O . ALA A 1 325 ? -16.688 -16.859 -11.039 1 98.38 325 ALA A O 1
ATOM 2422 N N . SER A 1 326 ? -18.234 -16.594 -9.516 1 97.25 326 SER A N 1
ATOM 2423 C CA . SER A 1 326 ? -19.312 -16.578 -10.5 1 97.25 326 SER A CA 1
ATOM 2424 C C . SER A 1 326 ? -19.203 -15.367 -11.422 1 97.25 326 SER A C 1
ATOM 2426 O O . SER A 1 326 ? -19.406 -15.484 -12.633 1 97.25 326 SER A O 1
ATOM 2428 N N . ALA A 1 327 ? -18.875 -14.227 -10.852 1 97 327 ALA A N 1
ATOM 2429 C CA . ALA A 1 327 ? -18.75 -13.008 -11.641 1 97 327 ALA A CA 1
ATOM 2430 C C . ALA A 1 327 ? -17.625 -13.141 -12.672 1 97 327 ALA A C 1
ATOM 2432 O O . ALA A 1 327 ? -17.781 -12.758 -13.828 1 97 327 ALA A O 1
ATOM 2433 N N . VAL A 1 328 ? -16.484 -13.734 -12.25 1 97.12 328 VAL A N 1
ATOM 2434 C CA . VAL A 1 328 ? -15.344 -13.883 -13.141 1 97.12 328 VAL A CA 1
ATOM 2435 C C . VAL A 1 328 ? -15.641 -14.945 -14.195 1 97.12 328 VAL A C 1
ATOM 2437 O O . VAL A 1 328 ? -15.312 -14.773 -15.367 1 97.12 328 VAL A O 1
ATOM 2440 N N . HIS A 1 329 ? -16.312 -16 -13.797 1 95.81 329 HIS A N 1
ATOM 2441 C CA . HIS A 1 329 ? -16.672 -17.062 -14.734 1 95.81 329 HIS A CA 1
ATOM 2442 C C . HIS A 1 329 ? -17.594 -16.516 -15.828 1 95.81 329 HIS A C 1
ATOM 2444 O O . HIS A 1 329 ? -17.469 -16.906 -17 1 95.81 329 HIS A O 1
ATOM 2450 N N . ALA A 1 330 ? -18.438 -15.625 -15.492 1 94.31 330 ALA A N 1
ATOM 2451 C CA . ALA A 1 330 ? -19.422 -15.086 -16.422 1 94.31 330 ALA A CA 1
ATOM 2452 C C . ALA A 1 330 ? -18.75 -14.234 -17.5 1 94.31 330 ALA A C 1
ATOM 2454 O O . ALA A 1 330 ? -19.344 -13.969 -18.547 1 94.31 330 ALA A O 1
ATOM 2455 N N . LEU A 1 331 ? -17.562 -13.797 -17.266 1 91.44 331 LEU A N 1
ATOM 2456 C CA . LEU A 1 331 ? -16.844 -12.961 -18.219 1 91.44 331 LEU A CA 1
ATOM 2457 C C . LEU A 1 331 ? -16.156 -13.812 -19.281 1 91.44 331 LEU A C 1
ATOM 2459 O O . LEU A 1 331 ? -15.68 -13.289 -20.281 1 91.44 331 LEU A O 1
ATOM 2463 N N . ASN A 1 332 ? -16.031 -15.039 -19.031 1 89.25 332 ASN A N 1
ATOM 2464 C CA . ASN A 1 332 ? -15.367 -15.953 -19.953 1 89.25 332 ASN A CA 1
ATOM 2465 C C . ASN A 1 332 ? -16.344 -16.562 -20.953 1 89.25 332 ASN A C 1
ATOM 2467 O O . ASN A 1 332 ? -15.992 -16.797 -22.109 1 89.25 332 ASN A O 1
ATOM 2471 N N . MET B 1 1 ? 58.906 25.938 28.188 1 23.95 1 MET B N 1
ATOM 2472 C CA . MET B 1 1 ? 59.406 25.234 27.016 1 23.95 1 MET B CA 1
ATOM 2473 C C . MET B 1 1 ? 58.531 25.484 25.797 1 23.95 1 MET B C 1
ATOM 2475 O O . MET B 1 1 ? 57.312 25.234 25.844 1 23.95 1 MET B O 1
ATOM 2479 N N . ASN B 1 2 ? 58.781 26.312 24.562 1 23.45 2 ASN B N 1
ATOM 2480 C CA . ASN B 1 2 ? 58.375 27.359 23.656 1 23.45 2 ASN B CA 1
ATOM 2481 C C . ASN B 1 2 ? 57.656 26.812 22.438 1 23.45 2 ASN B C 1
ATOM 2483 O O . ASN B 1 2 ? 57.844 25.656 22.062 1 23.45 2 ASN B O 1
ATOM 2487 N N . ILE B 1 3 ? 56.656 27.609 21.594 1 22.89 3 ILE B N 1
ATOM 2488 C CA . ILE B 1 3 ? 55.438 27.719 20.797 1 22.89 3 ILE B CA 1
ATOM 2489 C C . ILE B 1 3 ? 55.781 27.625 19.312 1 22.89 3 ILE B C 1
ATOM 2491 O O . ILE B 1 3 ? 56.438 28.516 18.75 1 22.89 3 ILE B O 1
ATOM 2495 N N . LYS B 1 4 ? 56.062 26.531 18.562 1 20.47 4 LYS B N 1
ATOM 2496 C CA . LYS B 1 4 ? 56.656 26.438 17.234 1 20.47 4 LYS B CA 1
ATOM 2497 C C . LYS B 1 4 ? 55.688 26.906 16.156 1 20.47 4 LYS B C 1
ATOM 2499 O O . LYS B 1 4 ? 54.625 26.312 15.977 1 20.47 4 LYS B O 1
ATOM 2504 N N . ILE B 1 5 ? 55.562 28.203 15.461 1 19.88 5 ILE B N 1
ATOM 2505 C CA . ILE B 1 5 ? 54.75 29.094 14.633 1 19.88 5 ILE B CA 1
ATOM 2506 C C . ILE B 1 5 ? 54.969 28.766 13.156 1 19.88 5 ILE B C 1
ATOM 2508 O O . ILE B 1 5 ? 54.438 29.438 12.273 1 19.88 5 ILE B O 1
ATOM 2512 N N . VAL B 1 6 ? 54.906 27.656 12.375 1 19.38 6 VAL B N 1
ATOM 2513 C CA . VAL B 1 6 ? 55.594 27.641 11.078 1 19.38 6 VAL B CA 1
ATOM 2514 C C . VAL B 1 6 ? 54.656 28.25 10.016 1 19.38 6 VAL B C 1
ATOM 2516 O O . VAL B 1 6 ? 53.594 27.719 9.75 1 19.38 6 VAL B O 1
ATOM 2519 N N . VAL B 1 7 ? 54.594 29.562 9.344 1 19.53 7 VAL B N 1
ATOM 2520 C CA . VAL B 1 7 ? 53.875 30.469 8.453 1 19.53 7 VAL B CA 1
ATOM 2521 C C . VAL B 1 7 ? 54.281 30.203 7.004 1 19.53 7 VAL B C 1
ATOM 2523 O O . VAL B 1 7 ? 53.688 30.766 6.078 1 19.53 7 VAL B O 1
ATOM 2526 N N . LEU B 1 8 ? 54.469 29.312 6.094 1 20.19 8 LEU B N 1
ATOM 2527 C CA . LEU B 1 8 ? 55.281 29.562 4.895 1 20.19 8 LEU B CA 1
ATOM 2528 C C . LEU B 1 8 ? 54.406 30.219 3.812 1 20.19 8 LEU B C 1
ATOM 2530 O O . LEU B 1 8 ? 53.344 29.703 3.459 1 20.19 8 LEU B O 1
ATOM 2534 N N . VAL B 1 9 ? 54.625 31.594 2.943 1 19.44 9 VAL B N 1
ATOM 2535 C CA . VAL B 1 9 ? 54.25 32.656 2.018 1 19.44 9 VAL B CA 1
ATOM 2536 C C . VAL B 1 9 ? 54.562 32.219 0.586 1 19.44 9 VAL B C 1
ATOM 2538 O O . VAL B 1 9 ? 54.281 32.969 -0.365 1 19.44 9 VAL B O 1
ATOM 2541 N N . ILE B 1 10 ? 54.531 31.266 -0.275 1 19.83 10 ILE B N 1
ATOM 2542 C CA . ILE B 1 10 ? 55.312 31.188 -1.522 1 19.83 10 ILE B CA 1
ATOM 2543 C C . ILE B 1 10 ? 54.594 32 -2.604 1 19.83 10 ILE B C 1
ATOM 2545 O O . ILE B 1 10 ? 53.406 31.828 -2.863 1 19.83 10 ILE B O 1
ATOM 2549 N N . PHE B 1 11 ? 55.156 33.188 -3.699 1 18.94 11 PHE B N 1
ATOM 2550 C CA . PHE B 1 11 ? 55.281 34.312 -4.621 1 18.94 11 PHE B CA 1
ATOM 2551 C C . PHE B 1 11 ? 55.25 33.812 -6.066 1 18.94 11 PHE B C 1
ATOM 2553 O O . PHE B 1 11 ? 55.219 34.625 -6.996 1 18.94 11 PHE B O 1
ATOM 2560 N N . ALA B 1 12 ? 55.281 32.75 -6.867 1 19.94 12 ALA B N 1
ATOM 2561 C CA . ALA B 1 12 ? 56.031 32.688 -8.109 1 19.94 12 ALA B CA 1
ATOM 2562 C C . ALA B 1 12 ? 55.344 33.469 -9.227 1 19.94 12 ALA B C 1
ATOM 2564 O O . ALA B 1 12 ? 54.125 33.375 -9.383 1 19.94 12 ALA B O 1
ATOM 2565 N N . ILE B 1 13 ? 56.062 34.375 -10.352 1 18.75 13 ILE B N 1
ATOM 2566 C CA . ILE B 1 13 ? 56.156 35.406 -11.398 1 18.75 13 ILE B CA 1
ATOM 2567 C C . ILE B 1 13 ? 55.875 34.781 -12.758 1 18.75 13 ILE B C 1
ATOM 2569 O O . ILE B 1 13 ? 56.594 33.875 -13.211 1 18.75 13 ILE B O 1
ATOM 2573 N N . LEU B 1 14 ? 54.75 34.406 -13.281 1 19.05 14 LEU B N 1
ATOM 2574 C CA . LEU B 1 14 ? 54.5 33.938 -14.641 1 19.05 14 LEU B CA 1
ATOM 2575 C C . LEU B 1 14 ? 54.969 34.969 -15.656 1 19.05 14 LEU B C 1
ATOM 2577 O O . LEU B 1 14 ? 54.469 36.094 -15.648 1 19.05 14 LEU B O 1
ATOM 2581 N N . LEU B 1 15 ? 56.094 34.906 -16.625 1 17.61 15 LEU B N 1
ATOM 2582 C CA . LEU B 1 15 ? 57.031 35.438 -17.594 1 17.61 15 LEU B CA 1
ATOM 2583 C C . LEU B 1 15 ? 56.312 35.812 -18.891 1 17.61 15 LEU B C 1
ATOM 2585 O O . LEU B 1 15 ? 55.219 35.281 -19.172 1 17.61 15 LEU B O 1
ATOM 2589 N N . GLY B 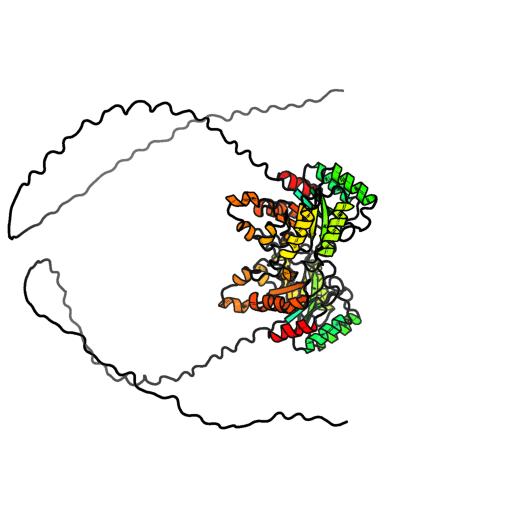1 16 ? 57.031 36.438 -20.25 1 16.84 16 GLY B N 1
ATOM 2590 C CA . GLY B 1 16 ? 57.375 37.438 -21.266 1 16.84 16 GLY B CA 1
ATOM 2591 C C . GLY B 1 16 ? 57 36.969 -22.672 1 16.84 16 GLY B C 1
ATOM 2592 O O . GLY B 1 16 ? 56.5 37.75 -23.469 1 16.84 16 GLY B O 1
ATOM 2593 N N . SER B 1 17 ? 57.594 35.875 -23.484 1 16.27 17 SER B N 1
ATOM 2594 C CA . SER B 1 17 ? 58.25 36.094 -24.766 1 16.27 17 SER B CA 1
ATOM 2595 C C . SER B 1 17 ? 57.25 36.344 -25.891 1 16.27 17 SER B C 1
ATOM 2597 O O . SER B 1 17 ? 56.156 35.812 -25.859 1 16.27 17 SER B O 1
ATOM 2599 N N . ALA B 1 18 ? 57.625 37.219 -27.281 1 16.84 18 ALA B N 1
ATOM 2600 C CA . ALA B 1 18 ? 57.438 38.188 -28.344 1 16.84 18 ALA B CA 1
ATOM 2601 C C . ALA B 1 18 ? 57.156 37.5 -29.672 1 16.84 18 ALA B C 1
ATOM 2603 O O . ALA B 1 18 ? 56.5 38.062 -30.547 1 16.84 18 ALA B O 1
ATOM 2604 N N . LEU B 1 19 ? 57.688 36.312 -30.188 1 15.77 19 LEU B N 1
ATOM 2605 C CA . LEU B 1 19 ? 58.344 36.281 -31.5 1 15.77 19 LEU B CA 1
ATOM 2606 C C . LEU B 1 19 ? 57.312 36.5 -32.594 1 15.77 19 LEU B C 1
ATOM 2608 O O . LEU B 1 19 ? 56.125 36.219 -32.438 1 15.77 19 LEU B O 1
ATOM 2612 N N . ALA B 1 20 ? 57.719 36.406 -34.156 1 14.98 20 ALA B N 1
ATOM 2613 C CA . ALA B 1 20 ? 58.062 37.062 -35.438 1 14.98 20 ALA B CA 1
ATOM 2614 C C . ALA B 1 20 ? 57.062 36.625 -36.531 1 14.98 20 ALA B C 1
ATOM 2616 O O . ALA B 1 20 ? 56.594 37.469 -37.312 1 14.98 20 ALA B O 1
ATOM 2617 N N . TRP B 1 21 ? 56.875 35.25 -36.875 1 15.54 21 TRP B N 1
ATOM 2618 C CA . TRP B 1 21 ? 57.219 34.938 -38.25 1 15.54 21 TRP B CA 1
ATOM 2619 C C . TRP B 1 21 ? 56.219 35.562 -39.219 1 15.54 21 TRP B C 1
ATOM 2621 O O . TRP B 1 21 ? 55.062 35.844 -38.844 1 15.54 21 TRP B O 1
ATOM 2631 N N . HIS B 1 22 ? 56.531 35.375 -40.656 1 14.99 22 HIS B N 1
ATOM 2632 C CA . HIS B 1 22 ? 56.719 35.844 -42.031 1 14.99 22 HIS B CA 1
ATOM 2633 C C . HIS B 1 22 ? 55.375 35.812 -42.781 1 14.99 22 HIS B C 1
ATOM 2635 O O . HIS B 1 22 ? 54.5 35 -42.469 1 14.99 22 HIS B O 1
ATOM 2641 N N . GLY B 1 23 ? 55.156 36.812 -43.875 1 14.84 23 GLY B N 1
ATOM 2642 C CA . GLY B 1 23 ? 54.469 37.719 -44.781 1 14.84 23 GLY B CA 1
ATOM 2643 C C . GLY B 1 23 ? 53.969 37.062 -46.062 1 14.84 23 GLY B C 1
ATOM 2644 O O . GLY B 1 23 ? 53.219 37.688 -46.812 1 14.84 23 GLY B O 1
ATOM 2645 N N . SER B 1 24 ? 54.5 35.812 -46.531 1 14.21 24 SER B N 1
ATOM 2646 C CA . SER B 1 24 ? 54.781 35.938 -47.969 1 14.21 24 SER B CA 1
ATOM 2647 C C . SER B 1 24 ? 53.5 36.188 -48.75 1 14.21 24 SER B C 1
ATOM 2649 O O . SER B 1 24 ? 52.406 35.844 -48.312 1 14.21 24 SER B O 1
ATOM 2651 N N . LYS B 1 25 ? 53.656 36.531 -50.25 1 14.85 25 LYS B N 1
ATOM 2652 C CA . LYS B 1 25 ? 53.531 37.438 -51.375 1 14.85 25 LYS B CA 1
ATOM 2653 C C . LYS B 1 25 ? 52.406 36.969 -52.312 1 14.85 25 LYS B C 1
ATOM 2655 O O . LYS B 1 25 ? 51.562 37.781 -52.719 1 14.85 25 LYS B O 1
ATOM 2660 N N . HIS B 1 26 ? 52.531 35.719 -53.219 1 14.41 26 HIS B N 1
ATOM 2661 C CA . HIS B 1 26 ? 52.688 35.812 -54.656 1 14.41 26 HIS B CA 1
ATOM 2662 C C . HIS B 1 26 ? 51.344 36.094 -55.344 1 14.41 26 HIS B C 1
ATOM 2664 O O . HIS B 1 26 ? 50.281 35.781 -54.781 1 14.41 26 HIS B O 1
ATOM 2670 N N . HIS B 1 27 ? 51.312 36.281 -56.906 1 13.78 27 HIS B N 1
ATOM 2671 C CA . HIS B 1 27 ? 51.031 37.094 -58.094 1 13.78 27 HIS B CA 1
ATOM 2672 C C . HIS B 1 27 ? 49.75 36.594 -58.781 1 13.78 27 HIS B C 1
ATOM 2674 O O . HIS B 1 27 ? 48.844 37.406 -59.094 1 13.78 27 HIS B O 1
ATOM 2680 N N . ASN B 1 28 ? 49.781 35.438 -59.781 1 14.07 28 ASN B N 1
ATOM 2681 C CA . ASN B 1 28 ? 49.781 35.688 -61.219 1 14.07 28 ASN B CA 1
ATOM 2682 C C . ASN B 1 28 ? 48.375 35.938 -61.75 1 14.07 28 ASN B C 1
ATOM 2684 O O . ASN B 1 28 ? 47.406 35.531 -61.125 1 14.07 28 ASN B O 1
ATOM 2688 N N . PRO B 1 29 ? 48.188 35.625 -63.281 1 14.23 29 PRO B N 1
ATOM 2689 C CA . PRO B 1 29 ? 47.844 36.344 -64.5 1 14.23 29 PRO B CA 1
ATOM 2690 C C . PRO B 1 29 ? 46.375 36.219 -64.875 1 14.23 29 PRO B C 1
ATOM 2692 O O . PRO B 1 29 ? 45.594 37.125 -64.625 1 14.23 29 PRO B O 1
ATOM 2695 N N . THR B 1 30 ? 46.125 35.469 -66.125 1 14.22 30 THR B N 1
ATOM 2696 C CA . THR B 1 30 ? 45.812 36.031 -67.438 1 14.22 30 THR B CA 1
ATOM 2697 C C . THR B 1 30 ? 44.312 35.969 -67.688 1 14.22 30 THR B C 1
ATOM 2699 O O . THR B 1 30 ? 43.688 37 -68.062 1 14.22 30 THR B O 1
ATOM 2702 N N . LYS B 1 31 ? 43.75 35.156 -68.875 1 14.36 31 LYS B N 1
ATOM 2703 C CA . LYS B 1 31 ? 43.375 35.688 -70.188 1 14.36 31 LYS B CA 1
ATOM 2704 C C . LYS B 1 31 ? 41.844 35.781 -70.312 1 14.36 31 LYS B C 1
ATOM 2706 O O . LYS B 1 31 ? 41.344 36.812 -70.812 1 14.36 31 LYS B O 1
ATOM 2711 N N . ALA B 1 32 ? 41.094 34.781 -71.125 1 14.91 32 ALA B N 1
ATOM 2712 C CA . ALA B 1 32 ? 40.688 35 -72.5 1 14.91 32 ALA B CA 1
ATOM 2713 C C . ALA B 1 32 ? 39.281 35.625 -72.562 1 14.91 32 ALA B C 1
ATOM 2715 O O . ALA B 1 32 ? 38.5 35.438 -71.688 1 14.91 32 ALA B O 1
ATOM 2716 N N . PRO B 1 33 ? 38.75 35.688 -74 1 13.9 33 PRO B N 1
ATOM 2717 C CA . PRO B 1 33 ? 38.25 36.625 -74.938 1 13.9 33 PRO B CA 1
ATOM 2718 C C . PRO B 1 33 ? 36.719 36.844 -74.875 1 13.9 33 PRO B C 1
ATOM 2720 O O . PRO B 1 33 ? 36.281 37.969 -74.688 1 13.9 33 PRO B O 1
ATOM 2723 N N . THR B 1 34 ? 36.062 36.344 -76 1 14.02 34 THR B N 1
ATOM 2724 C CA . THR B 1 34 ? 35.469 37.062 -77.125 1 14.02 34 THR B CA 1
ATOM 2725 C C . THR B 1 34 ? 33.969 37.281 -76.875 1 14.02 34 THR B C 1
ATOM 2727 O O . THR B 1 34 ? 33.344 36.594 -76.062 1 14.02 34 THR B O 1
ATOM 2730 N N . GLU B 1 35 ? 33.062 37.094 -78.062 1 13.19 35 GLU B N 1
ATOM 2731 C CA . GLU B 1 35 ? 32.375 38 -79 1 13.19 35 GLU B CA 1
ATOM 2732 C C . GLU B 1 35 ? 30.891 38.031 -78.688 1 13.19 35 GLU B C 1
ATOM 2734 O O . GLU B 1 35 ? 30.297 39.094 -78.562 1 13.19 35 GLU B O 1
ATOM 2739 N N . ALA B 1 36 ? 29.844 37.219 -79.562 1 13.91 36 ALA B N 1
ATOM 2740 C CA . ALA B 1 36 ? 29.094 37.75 -80.688 1 13.91 36 ALA B CA 1
ATOM 2741 C C . ALA B 1 36 ? 27.734 38.25 -80.25 1 13.91 36 ALA B C 1
ATOM 2743 O O . ALA B 1 36 ? 27.188 37.844 -79.25 1 13.91 36 ALA B O 1
ATOM 2744 N N . PRO B 1 37 ? 26.766 38.406 -81.312 1 13.38 37 PRO B N 1
ATOM 2745 C CA . PRO B 1 37 ? 26.047 39.5 -82 1 13.38 37 PRO B CA 1
ATOM 2746 C C . PRO B 1 37 ? 24.625 39.688 -81.5 1 13.38 37 PRO B C 1
ATOM 2748 O O . PRO B 1 37 ? 24.297 40.719 -80.938 1 13.38 37 PRO B O 1
ATOM 2751 N N . HIS B 1 38 ? 23.562 39.375 -82.438 1 12.95 38 HIS B N 1
ATOM 2752 C CA . HIS B 1 38 ? 22.719 40.281 -83.25 1 12.95 38 HIS B CA 1
ATOM 2753 C C . HIS B 1 38 ? 21.328 40.406 -82.625 1 12.95 38 HIS B C 1
ATOM 2755 O O . HIS B 1 38 ? 20.844 41.5 -82.438 1 12.95 38 HIS B O 1
ATOM 2761 N N . ARG B 1 39 ? 20.094 39.719 -83.25 1 13.45 39 ARG B N 1
ATOM 2762 C CA . ARG B 1 39 ? 19.172 40.375 -84.188 1 13.45 39 ARG B CA 1
ATOM 2763 C C . ARG B 1 39 ? 17.922 40.875 -83.5 1 13.45 39 ARG B C 1
ATOM 2765 O O . ARG B 1 39 ? 17.609 40.406 -82.375 1 13.45 39 ARG B O 1
ATOM 2772 N N . GLY B 1 40 ? 16.75 40.906 -84.312 1 12.58 40 GLY B N 1
ATOM 2773 C CA . GLY B 1 40 ? 15.867 41.875 -84.938 1 12.58 40 GLY B CA 1
ATOM 2774 C C . GLY B 1 40 ? 14.602 42.156 -84.188 1 12.58 40 GLY B C 1
ATOM 2775 O O . GLY B 1 40 ? 14.328 41.5 -83.188 1 12.58 40 GLY B O 1
ATOM 2776 N N . GLY B 1 41 ? 13.438 42.156 -84.938 1 12.71 41 GLY B N 1
ATOM 2777 C CA . GLY B 1 41 ? 12.555 43.188 -85.438 1 12.71 41 GLY B CA 1
ATOM 2778 C C . GLY B 1 41 ? 11.305 43.375 -84.562 1 12.71 41 GLY B C 1
ATOM 2779 O O . GLY B 1 41 ? 11.078 42.625 -83.625 1 12.71 41 GLY B O 1
ATOM 2780 N N . GLY B 1 42 ? 10.039 43.312 -85.312 1 12.67 42 GLY B N 1
ATOM 2781 C CA . GLY B 1 42 ? 9.109 44.344 -85.75 1 12.67 42 GLY B CA 1
ATOM 2782 C C . GLY B 1 42 ? 7.922 44.5 -84.812 1 12.67 42 GLY B C 1
ATOM 2783 O O . GLY B 1 42 ? 7.762 43.75 -83.875 1 12.67 42 GLY B O 1
ATOM 2784 N N . GLY B 1 43 ? 6.656 44.438 -85.438 1 12.7 43 GLY B N 1
ATOM 2785 C CA . GLY B 1 43 ? 5.723 45.469 -85.812 1 12.7 43 GLY B CA 1
ATOM 2786 C C . GLY B 1 43 ? 4.602 45.688 -84.812 1 12.7 43 GLY B C 1
ATOM 2787 O O . GLY B 1 43 ? 4.535 44.969 -83.812 1 12.7 43 GLY B O 1
ATOM 2788 N N . GLY B 1 44 ? 3.271 45.531 -85.375 1 12.8 44 GLY B N 1
ATOM 2789 C CA . GLY B 1 44 ? 2.312 46.594 -85.75 1 12.8 44 GLY B CA 1
ATOM 2790 C C . GLY B 1 44 ? 1.289 46.844 -84.625 1 12.8 44 GLY B C 1
ATOM 2791 O O . GLY B 1 44 ? 1.251 46.125 -83.625 1 12.8 44 GLY B O 1
ATOM 2792 N N . GLY B 1 45 ? -0.031 46.844 -85.062 1 13.28 45 GLY B N 1
ATOM 2793 C CA . GLY B 1 45 ? -0.956 47.938 -85.312 1 13.28 45 GLY B CA 1
ATOM 2794 C C . GLY B 1 45 ? -1.901 48.188 -84.188 1 13.28 45 GLY B C 1
ATOM 2795 O O . GLY B 1 45 ? -1.96 47.406 -83.25 1 13.28 45 GLY B O 1
ATOM 2796 N N . GLY B 1 46 ? -3.191 48.531 -84.562 1 12.88 46 GLY B N 1
ATOM 2797 C CA . GLY B 1 46 ? -3.957 49.781 -84.625 1 12.88 46 GLY B CA 1
ATOM 2798 C C . GLY B 1 46 ? -4.93 49.938 -83.5 1 12.88 46 GLY B C 1
ATOM 2799 O O . GLY B 1 46 ? -4.812 50.844 -82.688 1 12.88 46 GLY B O 1
ATOM 2800 N N . HIS B 1 47 ? -6.297 49.625 -83.812 1 13.76 47 HIS B N 1
ATOM 2801 C CA . HIS B 1 47 ? -7.223 50.75 -84 1 13.76 47 HIS B CA 1
ATOM 2802 C C . HIS B 1 47 ? -7.887 51.125 -82.688 1 13.76 47 HIS B C 1
ATOM 2804 O O . HIS B 1 47 ? -7.863 50.344 -81.688 1 13.76 47 HIS B O 1
ATOM 2810 N N . ASN B 1 48 ? -9.266 51.438 -82.812 1 13.19 48 ASN B N 1
ATOM 2811 C CA . ASN B 1 48 ? -9.953 52.719 -82.875 1 13.19 48 ASN B CA 1
ATOM 2812 C C . ASN B 1 48 ? -10.633 53.062 -81.5 1 13.19 48 ASN B C 1
ATOM 2814 O O . ASN B 1 48 ? -10.438 54.125 -81 1 13.19 48 ASN B O 1
ATOM 2818 N N . THR B 1 49 ? -12.039 52.844 -81.5 1 13.85 49 THR B N 1
ATOM 2819 C CA . THR B 1 49 ? -12.836 54.062 -81.688 1 13.85 49 THR B CA 1
ATOM 2820 C C . THR B 1 49 ? -13.234 54.625 -80.312 1 13.85 49 THR B C 1
ATOM 2822 O O . THR B 1 49 ? -13.156 53.906 -79.312 1 13.85 49 THR B O 1
ATOM 2825 N N . PRO B 1 50 ? -14.625 54.938 -80.125 1 14.45 50 PRO B N 1
ATOM 2826 C CA . PRO B 1 50 ? -15.078 56.312 -80.125 1 14.45 50 PRO B CA 1
ATOM 2827 C C . PRO B 1 50 ? -15.234 56.875 -78.688 1 14.45 50 PRO B C 1
ATOM 2829 O O . PRO B 1 50 ? -15.297 56.094 -77.688 1 14.45 50 PRO B O 1
ATOM 2832 N N . ALA B 1 51 ? -15.984 57.938 -78.625 1 13.77 51 ALA B N 1
ATOM 2833 C CA . ALA B 1 51 ? -15.883 59.344 -78.188 1 13.77 51 ALA B CA 1
ATOM 2834 C C . ALA B 1 51 ? -16.531 59.594 -76.875 1 13.77 51 ALA B C 1
ATOM 2836 O O . ALA B 1 51 ? -15.961 60.281 -76 1 13.77 51 ALA B O 1
ATOM 2837 N N . PRO B 1 52 ? -17.984 59.438 -76.812 1 14.51 52 PRO B N 1
ATOM 2838 C CA . PRO B 1 52 ? -18.453 60.812 -76.688 1 14.51 52 PRO B CA 1
ATOM 2839 C C . PRO B 1 52 ? -18.391 61.375 -75.312 1 14.51 52 PRO B C 1
ATOM 2841 O O . PRO B 1 52 ? -18.172 60.656 -74.312 1 14.51 52 PRO B O 1
ATOM 2844 N N . THR B 1 53 ? -19.594 61.812 -74.875 1 15.2 53 THR B N 1
ATOM 2845 C CA . THR B 1 53 ? -19.969 63.219 -74.688 1 15.2 53 THR B CA 1
ATOM 2846 C C . THR B 1 53 ? -19.797 63.688 -73.25 1 15.2 53 THR B C 1
ATOM 2848 O O . THR B 1 53 ? -19.828 62.844 -72.312 1 15.2 53 THR B O 1
ATOM 2851 N N . GLN B 1 54 ? -20.422 64.812 -72.938 1 14.34 54 GLN B N 1
ATOM 2852 C CA . GLN B 1 54 ? -20.016 66.125 -72.5 1 14.34 54 GLN B CA 1
ATOM 2853 C C . GLN B 1 54 ? -20.156 66.25 -70.938 1 14.34 54 GLN B C 1
ATOM 2855 O O . GLN B 1 54 ? -19.203 66.688 -70.25 1 14.34 54 GLN B O 1
ATOM 2860 N N . PRO B 1 55 ? -21.375 66.938 -70.5 1 16.44 55 PRO B N 1
ATOM 2861 C CA . PRO B 1 55 ? -21.109 68.312 -70.125 1 16.44 55 PRO B CA 1
ATOM 2862 C C . PRO B 1 55 ? -20.828 68.5 -68.625 1 16.44 55 PRO B C 1
ATOM 2864 O O . PRO B 1 55 ? -19.703 68.812 -68.25 1 16.44 55 PRO B O 1
ATOM 2867 N N . PRO B 1 56 ? -21.828 69.25 -67.812 1 17.23 56 PRO B N 1
ATOM 2868 C CA . PRO B 1 56 ? -21.547 70.562 -67.312 1 17.23 56 PRO B CA 1
ATOM 2869 C C . PRO B 1 56 ? -21.141 70.562 -65.875 1 17.23 56 PRO B C 1
ATOM 2871 O O . PRO B 1 56 ? -21.406 69.625 -65.125 1 17.23 56 PRO B O 1
ATOM 2874 N N . ARG B 1 57 ? -20.938 71.75 -65.25 1 16.53 57 ARG B N 1
ATOM 2875 C CA . ARG B 1 57 ? -20.047 72.5 -64.375 1 16.53 57 ARG B CA 1
ATOM 2876 C C . ARG B 1 57 ? -20.594 72.562 -62.969 1 16.53 57 ARG B C 1
ATOM 2878 O O . ARG B 1 57 ? -19.953 73.125 -62.062 1 16.53 57 ARG B O 1
ATOM 2885 N N . GLN B 1 58 ? -21.812 71.875 -62.562 1 18.7 58 GLN B N 1
ATOM 2886 C CA . GLN B 1 58 ? -22.469 72.875 -61.656 1 18.7 58 GLN B CA 1
ATOM 2887 C C . GLN B 1 58 ? -21.578 73.188 -60.469 1 18.7 58 GLN B C 1
ATOM 2889 O O . GLN B 1 58 ? -20.844 72.312 -59.969 1 18.7 58 GLN B O 1
ATOM 2894 N N . ASN B 1 59 ? -21.516 74.438 -60.031 1 17.38 59 ASN B N 1
ATOM 2895 C CA . ASN B 1 59 ? -20.719 75.438 -59.312 1 17.38 59 ASN B CA 1
ATOM 2896 C C . ASN B 1 59 ? -20.734 75.188 -57.812 1 17.38 59 ASN B C 1
ATOM 2898 O O . ASN B 1 59 ? -21.297 76 -57.062 1 17.38 59 ASN B O 1
ATOM 2902 N N . THR B 1 60 ? -20.797 73.938 -57.312 1 20.16 60 THR B N 1
ATOM 2903 C CA . THR B 1 60 ? -21.234 73.938 -55.906 1 20.16 60 THR B CA 1
ATOM 2904 C C . THR B 1 60 ? -20.297 74.812 -55.062 1 20.16 60 THR B C 1
ATOM 2906 O O . THR B 1 60 ? -1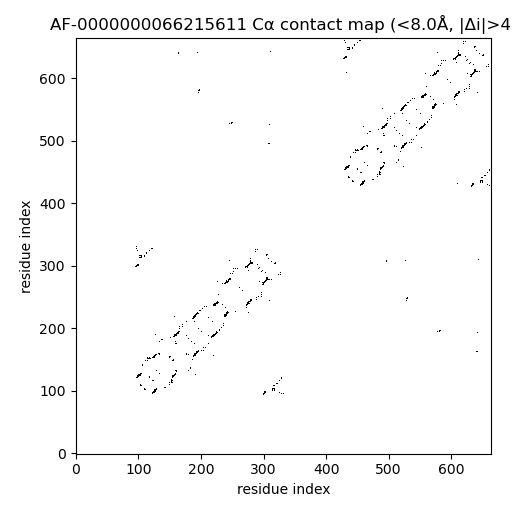9.078 74.625 -55.094 1 20.16 60 THR B O 1
ATOM 2909 N N . PRO B 1 61 ? -20.844 75.812 -54.438 1 20.33 61 PRO B N 1
ATOM 2910 C CA . PRO B 1 61 ? -20.172 76.938 -53.844 1 20.33 61 PRO B CA 1
ATOM 2911 C C . PRO B 1 61 ? -19.172 76.5 -52.75 1 20.33 61 PRO B C 1
ATOM 2913 O O . PRO B 1 61 ? -19.266 75.438 -52.219 1 20.33 61 PRO B O 1
ATOM 2916 N N . ALA B 1 62 ? -18.234 77.5 -52.375 1 20.09 62 ALA B N 1
ATOM 2917 C CA . ALA B 1 62 ? -16.906 77.625 -51.781 1 20.09 62 ALA B CA 1
ATOM 2918 C C . ALA B 1 62 ? -16.969 77.5 -50.281 1 20.09 62 ALA B C 1
ATOM 2920 O O . ALA B 1 62 ? -17.625 78.312 -49.594 1 20.09 62 ALA B O 1
ATOM 2921 N N . PRO B 1 63 ? -17.172 76.25 -49.688 1 22.34 63 PRO B N 1
ATOM 2922 C CA . PRO B 1 63 ? -17.375 76.25 -48.25 1 22.34 63 PRO B CA 1
ATOM 2923 C C . PRO B 1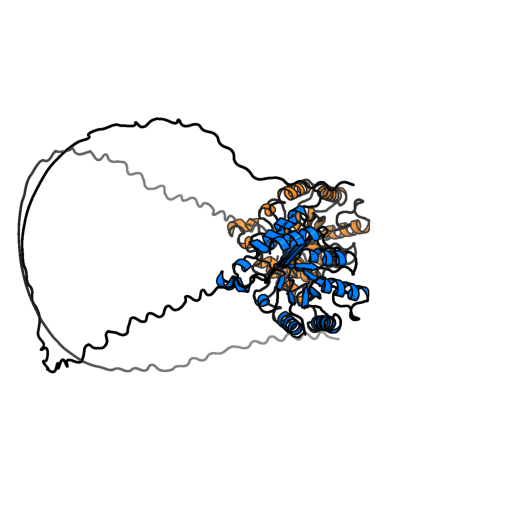 63 ? -16.25 76.938 -47.5 1 22.34 63 PRO B C 1
ATOM 2925 O O . PRO B 1 63 ? -15.078 76.812 -47.844 1 22.34 63 PRO B O 1
ATOM 2928 N N . THR B 1 64 ? -16.5 78.125 -46.938 1 20.78 64 THR B N 1
ATOM 2929 C CA . THR B 1 64 ? -15.586 79.062 -46.281 1 20.78 64 THR B CA 1
ATOM 2930 C C . THR B 1 64 ? -14.891 78.438 -45.094 1 20.78 64 THR B C 1
ATOM 2932 O O . THR B 1 64 ? -15.523 77.688 -44.344 1 20.78 64 THR B O 1
ATOM 2935 N N . PHE B 1 65 ? -13.453 78.375 -44.938 1 21.91 65 PHE B N 1
ATOM 2936 C CA . PHE B 1 65 ? -12.375 77.812 -44.156 1 21.91 65 PHE B CA 1
ATOM 2937 C C . PHE B 1 65 ? -12.281 78.438 -42.781 1 21.91 65 PHE B C 1
ATOM 2939 O O . PHE B 1 65 ? -11.773 79.562 -42.656 1 21.91 65 PHE B O 1
ATOM 2946 N N . GLN B 1 66 ? -13.391 78.438 -42 1 21.8 66 GLN B N 1
ATOM 2947 C CA . GLN B 1 66 ? -13.156 79.25 -40.812 1 21.8 66 GLN B CA 1
ATOM 2948 C C . GLN B 1 66 ? -11.922 78.75 -40.062 1 21.8 66 GLN B C 1
ATOM 2950 O O . GLN B 1 66 ? -11.633 77.562 -40.031 1 21.8 66 GLN B O 1
ATOM 2955 N N . ALA B 1 67 ? -11.023 79.688 -39.469 1 21.95 67 ALA B N 1
ATOM 2956 C CA . ALA B 1 67 ? -9.672 79.938 -38.969 1 21.95 67 ALA B CA 1
ATOM 2957 C C . ALA B 1 67 ? -9.477 79.25 -37.625 1 21.95 67 ALA B C 1
ATOM 2959 O O . ALA B 1 67 ? -10.023 79.688 -36.594 1 21.95 67 ALA B O 1
ATOM 2960 N N . LEU B 1 68 ? -9.789 77.938 -37.406 1 23.94 68 LEU B N 1
ATOM 2961 C CA . LEU B 1 68 ? -9.695 77.375 -36.062 1 23.94 68 LEU B CA 1
ATOM 2962 C C . LEU B 1 68 ? -8.312 77.625 -35.469 1 23.94 68 LEU B C 1
ATOM 2964 O O . LEU B 1 68 ? -7.301 77.438 -36.125 1 23.94 68 LEU B O 1
ATOM 2968 N N . ASN B 1 69 ? -8.195 78.312 -34.25 1 23.06 69 ASN B N 1
ATOM 2969 C CA . ASN B 1 69 ? -7.223 78.938 -33.312 1 23.06 69 ASN B CA 1
ATOM 2970 C C . ASN B 1 69 ? -6.199 77.875 -32.844 1 23.06 69 ASN B C 1
ATOM 2972 O O . ASN B 1 69 ? -6.543 76.75 -32.594 1 23.06 69 ASN B O 1
ATOM 2976 N N . VAL B 1 70 ? -4.816 78.125 -32.844 1 24.59 70 VAL B N 1
ATOM 2977 C CA . VAL B 1 70 ? -3.451 77.625 -32.844 1 24.59 70 VAL B CA 1
ATOM 2978 C C . VAL B 1 70 ? -3.078 77.125 -31.438 1 24.59 70 VAL B C 1
ATOM 2980 O O . VAL B 1 70 ? -2 76.562 -31.234 1 24.59 70 VAL B O 1
ATOM 2983 N N . TRP B 1 71 ? -3.795 77.375 -30.312 1 28.52 71 TRP B N 1
ATOM 2984 C CA . TRP B 1 71 ? -3.016 77.562 -29.094 1 28.52 71 TRP B CA 1
ATOM 2985 C C . TRP B 1 71 ? -2.518 76.25 -28.562 1 28.52 71 TRP B C 1
ATOM 2987 O O . TRP B 1 71 ? -3.164 75.625 -27.703 1 28.52 71 TRP B O 1
ATOM 2997 N N . PHE B 1 72 ? -2.182 75.188 -29.281 1 25.53 72 PHE B N 1
ATOM 2998 C CA . PHE B 1 72 ? -2.076 73.75 -28.859 1 25.53 72 PHE B CA 1
ATOM 2999 C C . PHE B 1 72 ? -0.846 73.562 -27.984 1 25.53 72 PHE B C 1
ATOM 3001 O O . PHE B 1 72 ? -0.692 72.5 -27.359 1 25.53 72 PHE B O 1
ATOM 3008 N N . PHE B 1 73 ? 0.227 74.312 -28.141 1 26.97 73 PHE B N 1
ATOM 3009 C CA . PHE B 1 73 ? 1.475 73.562 -28.109 1 26.97 73 PHE B CA 1
ATOM 3010 C C . PHE B 1 73 ? 1.842 73.188 -26.688 1 26.97 73 PHE B C 1
ATOM 3012 O O . PHE B 1 73 ? 2.412 72.125 -26.453 1 26.97 73 PHE B O 1
ATOM 3019 N N . PHE B 1 74 ? 1.896 74.062 -25.734 1 29.8 74 PHE B N 1
ATOM 3020 C CA . PHE B 1 74 ? 3.096 74.062 -24.906 1 29.8 74 PHE B CA 1
ATOM 3021 C C . PHE B 1 74 ? 2.992 73.062 -23.812 1 29.8 74 PHE B C 1
ATOM 3023 O O . PHE B 1 74 ? 3.924 72.875 -23.016 1 29.8 74 PHE B O 1
ATOM 3030 N N . TRP B 1 75 ? 1.845 72.562 -23.344 1 31.95 75 TRP B N 1
ATOM 3031 C CA . TRP B 1 75 ? 1.832 72.188 -21.938 1 31.95 75 TRP B CA 1
ATOM 3032 C C . TRP B 1 75 ? 2.541 70.812 -21.766 1 31.95 75 TRP B C 1
ATOM 3034 O O . TRP B 1 75 ? 2.16 70.062 -20.891 1 31.95 75 TRP B O 1
ATOM 3044 N N . LEU B 1 76 ? 3.324 70.312 -22.656 1 28.73 76 LEU B N 1
ATOM 3045 C CA . LEU B 1 76 ? 3.488 68.875 -22.562 1 28.73 76 LEU B CA 1
ATOM 3046 C C . LEU B 1 76 ? 4.359 68.5 -21.375 1 28.73 76 LEU B C 1
ATOM 3048 O O . LEU B 1 76 ? 4.496 67.312 -21.047 1 28.73 76 LEU B O 1
ATOM 3052 N N . LEU B 1 77 ? 5.219 69.375 -20.922 1 31.72 77 LEU B N 1
ATOM 3053 C CA . LEU B 1 77 ? 6.422 68.75 -20.406 1 31.72 77 LEU B CA 1
ATOM 3054 C C . LEU B 1 77 ? 6.16 68.125 -19.031 1 31.72 77 LEU B C 1
ATOM 3056 O O . LEU B 1 77 ? 7.07 67.562 -18.406 1 31.72 77 LEU B O 1
ATOM 3060 N N . LEU B 1 78 ? 5.172 68.5 -18.312 1 31.84 78 LEU B N 1
ATOM 3061 C CA . LEU B 1 78 ? 5.355 68.188 -16.906 1 31.84 78 LEU B CA 1
ATOM 3062 C C . LEU B 1 78 ? 5.238 66.688 -16.672 1 31.84 78 LEU B C 1
ATOM 3064 O O . LEU B 1 78 ? 4.129 66.125 -16.625 1 31.84 78 LEU B O 1
ATOM 3068 N N . LEU B 1 79 ? 5.824 65.812 -17.484 1 33.84 79 LEU B N 1
ATOM 3069 C CA . LEU B 1 79 ? 5.629 64.375 -17.156 1 33.84 79 LEU B CA 1
ATOM 3070 C C . LEU B 1 79 ? 6.059 64.125 -15.711 1 33.84 79 LEU B C 1
ATOM 3072 O O . LEU B 1 79 ? 7.199 64.375 -15.336 1 33.84 79 LEU B O 1
ATOM 3076 N N . ALA B 1 80 ? 5.113 64.125 -14.727 1 34.34 80 ALA B N 1
ATOM 3077 C CA . ALA B 1 80 ? 5.188 63.688 -13.328 1 34.34 80 ALA B CA 1
ATOM 3078 C C . ALA B 1 80 ? 6.012 62.406 -13.172 1 34.34 80 ALA B C 1
ATOM 3080 O O . ALA B 1 80 ? 5.844 61.469 -13.93 1 34.34 80 ALA B O 1
ATOM 3081 N N . ARG B 1 81 ? 7.266 62.5 -12.672 1 36.03 81 ARG B N 1
ATOM 3082 C CA . ARG B 1 81 ? 8.094 61.438 -12.102 1 36.03 81 ARG B CA 1
ATOM 3083 C C . ARG B 1 81 ? 7.262 60.5 -11.242 1 36.03 81 ARG B C 1
ATOM 3085 O O . ARG B 1 81 ? 6.902 60.844 -10.109 1 36.03 81 ARG B O 1
ATOM 3092 N N . ALA B 1 82 ? 6.254 59.844 -11.719 1 40.88 82 ALA B N 1
ATOM 3093 C CA . ALA B 1 82 ? 5.691 58.812 -10.836 1 40.88 82 ALA B CA 1
ATOM 3094 C C . ALA B 1 82 ? 6.789 57.938 -10.242 1 40.88 82 ALA B C 1
ATOM 3096 O O . ALA B 1 82 ? 7.672 57.469 -10.969 1 40.88 82 ALA B O 1
ATOM 3097 N N . PRO B 1 83 ? 7.117 58.188 -8.992 1 42.66 83 PRO B N 1
ATOM 3098 C CA . PRO B 1 83 ? 8.055 57.219 -8.414 1 42.66 83 PRO B CA 1
ATOM 3099 C C . PRO B 1 83 ? 7.715 55.75 -8.766 1 42.66 83 PRO B C 1
ATOM 3101 O O . PRO B 1 83 ? 6.539 55.375 -8.773 1 42.66 83 PRO B O 1
ATOM 3104 N N . LEU B 1 84 ? 8.477 55.188 -9.656 1 40.41 84 LEU B N 1
ATOM 3105 C CA . LEU B 1 84 ? 8.438 53.75 -9.781 1 40.41 84 LEU B CA 1
ATOM 3106 C C . LEU B 1 84 ? 8.383 53.094 -8.414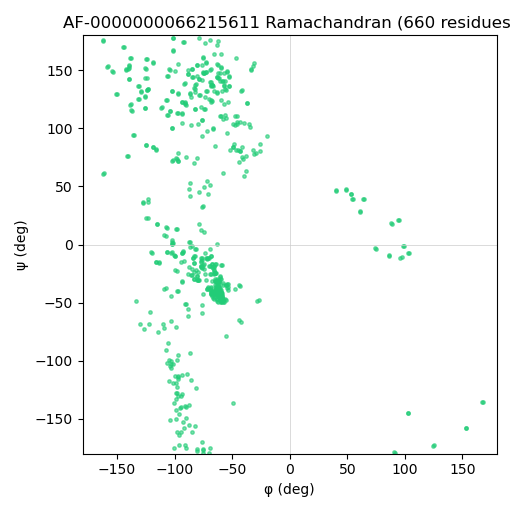 1 40.41 84 LEU B C 1
ATOM 3108 O O . LEU B 1 84 ? 9.359 53.125 -7.66 1 40.41 84 LEU B O 1
ATOM 3112 N N . THR B 1 85 ? 7.211 53.156 -7.789 1 39.41 85 THR B N 1
ATOM 3113 C CA . THR B 1 85 ? 7.105 52.25 -6.672 1 39.41 85 THR B CA 1
ATOM 3114 C C . THR B 1 85 ? 7.57 50.844 -7.082 1 39.41 85 THR B C 1
ATOM 3116 O O . THR B 1 85 ? 6.98 50.219 -7.965 1 39.41 85 THR B O 1
ATOM 3119 N N . TYR B 1 86 ? 8.844 50.594 -6.996 1 37.12 86 TYR B N 1
ATOM 3120 C CA . TYR B 1 86 ? 9.227 49.188 -6.988 1 37.12 86 TYR B CA 1
ATOM 3121 C C . TYR B 1 86 ? 8.305 48.375 -6.094 1 37.12 86 TYR B C 1
ATOM 3123 O O . TYR B 1 86 ? 8.25 48.625 -4.879 1 37.12 86 TYR B O 1
ATOM 3131 N N . VAL B 1 87 ? 7.207 48.062 -6.621 1 36.94 87 VAL B N 1
ATOM 3132 C CA . VAL B 1 87 ? 6.59 46.969 -5.879 1 36.94 87 VAL B CA 1
ATOM 3133 C C . VAL B 1 87 ? 7.625 45.875 -5.613 1 36.94 87 VAL B C 1
ATOM 3135 O O . VAL B 1 87 ? 8.133 45.25 -6.551 1 36.94 87 VAL B O 1
ATOM 3138 N N . HIS B 1 88 ? 8.43 46.094 -4.586 1 35 88 HIS B N 1
ATOM 3139 C CA . HIS B 1 88 ? 9.07 44.875 -4.117 1 35 88 HIS B CA 1
ATOM 3140 C C . HIS B 1 88 ? 8.07 43.719 -4.062 1 35 88 HIS B C 1
ATOM 3142 O O . HIS B 1 88 ? 7.074 43.781 -3.336 1 35 88 HIS B O 1
ATOM 3148 N N . ILE B 1 89 ? 7.84 43.156 -5.141 1 35.25 89 ILE B N 1
ATOM 3149 C CA . ILE B 1 89 ? 7.27 41.812 -4.938 1 35.25 89 ILE B CA 1
ATOM 3150 C C . ILE B 1 89 ? 7.992 41.125 -3.791 1 35.25 89 ILE B C 1
ATOM 3152 O O . ILE B 1 89 ? 9.188 40.812 -3.893 1 35.25 89 ILE B O 1
ATOM 3156 N N . THR B 1 90 ? 7.719 41.562 -2.553 1 34.25 90 THR B N 1
ATOM 3157 C CA . THR B 1 90 ? 8.156 40.688 -1.48 1 34.25 90 THR B CA 1
ATOM 3158 C C . THR B 1 90 ? 8.031 39.219 -1.902 1 34.25 90 THR B C 1
ATOM 3160 O O . THR B 1 90 ? 7.047 38.844 -2.539 1 34.25 90 THR B O 1
ATOM 3163 N N . ALA B 1 91 ? 9.094 38.688 -2.254 1 38.22 91 ALA B N 1
ATOM 3164 C CA . ALA B 1 91 ? 9.164 37.25 -2.375 1 38.22 91 ALA B CA 1
ATOM 3165 C C . ALA B 1 91 ? 8.195 36.562 -1.41 1 38.22 91 ALA B C 1
ATOM 3167 O O . ALA B 1 91 ? 8.25 36.781 -0.2 1 38.22 91 ALA B O 1
ATOM 3168 N N . THR B 1 92 ? 6.957 36.469 -1.648 1 40.59 92 THR B N 1
ATOM 3169 C CA . THR B 1 92 ? 6.051 35.656 -0.863 1 40.59 92 THR B CA 1
ATOM 3170 C C . THR B 1 92 ? 6.812 34.5 -0.186 1 40.59 92 THR B C 1
ATOM 3172 O O . THR B 1 92 ? 7.578 33.781 -0.835 1 40.59 92 THR B O 1
ATOM 3175 N N . SER B 1 93 ? 7.383 34.719 0.989 1 45.22 93 SER B N 1
ATOM 3176 C CA . SER B 1 93 ? 8.039 33.719 1.835 1 45.22 93 SER B CA 1
ATOM 3177 C C . SER B 1 93 ? 7.48 32.312 1.58 1 45.22 93 SER B C 1
ATOM 3179 O O . SER B 1 93 ? 6.289 32.094 1.776 1 45.22 93 SER B O 1
ATOM 3181 N N . SER B 1 94 ? 7.863 31.594 0.586 1 59.66 94 SER B N 1
ATOM 3182 C CA . SER B 1 94 ? 7.484 30.25 0.177 1 59.66 94 SER B CA 1
ATOM 3183 C C . SER B 1 94 ? 7.473 29.297 1.365 1 59.66 94 SER B C 1
ATOM 3185 O O . SER B 1 94 ? 8.328 29.391 2.252 1 59.66 94 SER B O 1
ATOM 3187 N N . GLU B 1 95 ? 6.371 28.75 1.906 1 77 95 GLU B N 1
ATOM 3188 C CA . GLU B 1 95 ? 6.254 27.766 2.977 1 77 95 GLU B CA 1
ATOM 3189 C C . GLU B 1 95 ? 7.363 26.734 2.893 1 77 95 GLU B C 1
ATOM 3191 O O . GLU B 1 95 ? 7.652 26.203 1.812 1 77 95 GLU B O 1
ATOM 3196 N N . PRO B 1 96 ? 8.125 26.656 3.986 1 88.69 96 PRO B N 1
ATOM 3197 C CA . PRO B 1 96 ? 9.234 25.703 3.98 1 88.69 96 PRO B CA 1
ATOM 3198 C C . PRO B 1 96 ? 8.781 24.266 3.766 1 88.69 96 PRO B C 1
ATOM 3200 O O . PRO B 1 96 ? 7.648 23.906 4.117 1 88.69 96 PRO B O 1
ATOM 3203 N N . ILE B 1 97 ? 9.625 23.516 3.213 1 93.62 97 ILE B N 1
ATOM 3204 C CA . ILE B 1 97 ? 9.453 22.062 3.172 1 93.62 97 ILE B CA 1
ATOM 3205 C C . ILE B 1 97 ? 9.555 21.5 4.582 1 93.62 97 ILE B C 1
ATOM 3207 O O . ILE B 1 97 ? 10.43 21.906 5.359 1 93.62 97 ILE B O 1
ATOM 3211 N N . LYS B 1 98 ? 8.68 20.609 4.922 1 96.88 98 LYS B N 1
ATOM 3212 C CA . LYS B 1 98 ? 8.648 20.047 6.266 1 96.88 98 LYS B CA 1
ATOM 3213 C C . LYS B 1 98 ? 8.742 18.516 6.223 1 96.88 98 LYS B C 1
ATOM 3215 O O . LYS B 1 98 ? 8.477 17.906 5.188 1 96.88 98 LYS B O 1
ATOM 3220 N N . LEU B 1 99 ? 9.141 17.953 7.355 1 98.38 99 LEU B N 1
ATOM 3221 C CA . LEU B 1 99 ? 9.047 16.5 7.559 1 98.38 99 LEU B CA 1
ATOM 3222 C C . LEU B 1 99 ? 7.672 16.125 8.102 1 98.38 99 LEU B C 1
ATOM 3224 O O . LEU B 1 99 ? 7.16 16.766 9.016 1 98.38 99 LEU B O 1
ATOM 3228 N N . LEU B 1 100 ? 7.043 15.148 7.473 1 98.62 100 LEU B N 1
ATOM 3229 C CA . LEU B 1 100 ? 5.824 14.508 7.961 1 98.62 100 LEU B CA 1
ATOM 3230 C C . LEU B 1 100 ? 6.137 13.148 8.578 1 98.62 100 LEU B C 1
ATOM 3232 O O . LEU B 1 100 ? 6.234 12.148 7.863 1 98.62 100 LEU B O 1
ATOM 3236 N N . VAL B 1 101 ? 6.215 13.047 9.875 1 98.81 101 VAL B N 1
ATOM 3237 C CA . VAL B 1 101 ? 6.781 11.875 10.539 1 98.81 101 VAL B CA 1
ATOM 3238 C C . VAL B 1 101 ? 5.66 11.039 11.156 1 98.81 101 VAL B C 1
ATOM 3240 O O . VAL B 1 101 ? 5.023 11.453 12.125 1 98.81 101 VAL B O 1
ATOM 3243 N N . PRO B 1 102 ? 5.422 9.828 10.594 1 98.44 102 PRO B N 1
ATOM 3244 C CA . PRO B 1 102 ? 4.547 8.898 11.312 1 98.44 102 PRO B CA 1
ATOM 3245 C C . PRO B 1 102 ? 5.156 8.406 12.625 1 98.44 102 PRO B C 1
ATOM 3247 O O . PRO B 1 102 ? 6 7.508 12.617 1 98.44 102 PRO B O 1
ATOM 3250 N N . LEU B 1 103 ? 4.719 9.023 13.688 1 98.44 103 LEU B N 1
ATOM 3251 C CA . LEU B 1 103 ? 5.223 8.68 15.016 1 98.44 103 LEU B CA 1
ATOM 3252 C C . LEU B 1 103 ? 4.23 7.805 15.766 1 98.44 103 LEU B C 1
ATOM 3254 O O . LEU B 1 103 ? 3.648 8.242 16.766 1 98.44 103 LEU B O 1
ATOM 3258 N N . TYR B 1 104 ? 4.121 6.551 15.344 1 96.81 104 TYR B N 1
ATOM 3259 C CA . TYR B 1 104 ? 3.074 5.641 15.805 1 96.81 104 TYR B CA 1
ATOM 3260 C C . TYR B 1 104 ? 3.557 4.801 16.984 1 96.81 104 TYR B C 1
ATOM 3262 O O . TYR B 1 104 ? 2.77 4.086 17.609 1 96.81 104 TYR B O 1
ATOM 3270 N N . VAL B 1 105 ? 4.801 4.906 17.297 1 96.62 105 VAL B N 1
ATOM 3271 C CA . VAL B 1 105 ? 5.352 4.137 18.406 1 96.62 105 VAL B CA 1
ATOM 3272 C C . VAL B 1 105 ? 5.016 4.828 19.719 1 96.62 105 VAL B C 1
ATOM 3274 O O . VAL B 1 105 ? 4.824 6.043 19.766 1 96.62 105 VAL B O 1
ATOM 3277 N N . TYR B 1 106 ? 4.988 4.031 20.719 1 97.38 106 TYR B N 1
ATOM 3278 C CA . TYR B 1 106 ? 4.75 4.578 22.047 1 97.38 106 TYR B CA 1
ATOM 3279 C C . TYR B 1 106 ? 5.871 5.52 22.453 1 97.38 106 TYR B C 1
ATOM 3281 O O . TYR B 1 106 ? 7.039 5.293 22.125 1 97.38 106 TYR B O 1
ATOM 3289 N N . PRO B 1 107 ? 5.539 6.574 23.172 1 98.19 107 PRO B N 1
ATOM 3290 C CA . PRO B 1 107 ? 6.535 7.582 23.547 1 98.19 107 PRO B CA 1
ATOM 3291 C C . PRO B 1 107 ? 7.762 6.973 24.219 1 98.19 107 PRO B C 1
ATOM 3293 O O . PRO B 1 107 ? 7.629 6.098 25.078 1 98.19 107 PRO B O 1
ATOM 3296 N N . GLY B 1 108 ? 8.906 7.445 23.828 1 98.06 108 GLY B N 1
ATOM 3297 C CA . GLY B 1 108 ? 10.211 6.984 24.266 1 98.06 108 GLY B CA 1
ATOM 3298 C C . GLY B 1 108 ? 11.352 7.504 23.422 1 98.06 108 GLY B C 1
ATOM 3299 O O . GLY B 1 108 ? 11.383 8.688 23.078 1 98.06 108 GLY B O 1
ATOM 3300 N N . ALA B 1 109 ? 12.258 6.684 23.078 1 97.69 109 ALA B N 1
ATOM 3301 C CA . ALA B 1 109 ? 13.484 7.078 22.391 1 97.69 109 ALA B CA 1
ATOM 3302 C C . ALA B 1 109 ? 13.18 7.68 21.031 1 97.69 109 ALA B C 1
ATOM 3304 O O . ALA B 1 109 ? 13.852 8.625 20.594 1 97.69 109 ALA B O 1
ATOM 3305 N N . ALA B 1 110 ? 12.25 7.117 20.359 1 98.12 110 ALA B N 1
ATOM 3306 C CA . ALA B 1 110 ? 11.883 7.637 19.047 1 98.12 110 ALA B CA 1
ATOM 3307 C C . ALA B 1 110 ? 11.406 9.086 19.141 1 98.12 110 ALA B C 1
ATOM 3309 O O . ALA B 1 110 ? 11.719 9.906 18.281 1 98.12 110 ALA B O 1
ATOM 3310 N N . TRP B 1 111 ? 10.664 9.391 20.172 1 98.75 111 TRP B N 1
ATOM 3311 C CA . TRP B 1 111 ? 10.172 10.75 20.375 1 98.75 111 TRP B CA 1
ATOM 3312 C C . TRP B 1 111 ? 11.312 11.703 20.703 1 98.75 111 TRP B C 1
ATOM 3314 O O . TRP B 1 111 ? 11.328 12.844 20.25 1 98.75 111 TRP B O 1
ATOM 3324 N N . ASP B 1 112 ? 12.258 11.188 21.453 1 98.69 112 ASP B N 1
ATOM 3325 C CA . ASP B 1 112 ? 13.477 11.953 21.688 1 98.69 112 ASP B CA 1
ATOM 3326 C C . ASP B 1 112 ? 14.195 12.273 20.375 1 98.69 112 ASP B C 1
ATOM 3328 O O . ASP B 1 112 ? 14.664 13.398 20.188 1 98.69 112 ASP B O 1
ATOM 3332 N N . SER B 1 113 ? 14.234 11.312 19.531 1 98.69 113 SER B N 1
ATOM 3333 C CA . SER B 1 113 ? 14.906 11.492 18.25 1 98.69 113 SER B CA 1
ATOM 3334 C C . SER B 1 113 ? 14.211 12.555 17.406 1 98.69 113 SER B C 1
ATOM 3336 O O . SER B 1 113 ? 14.875 13.344 16.734 1 98.69 113 SER B O 1
ATOM 3338 N N . VAL B 1 114 ? 12.906 12.602 17.438 1 98.88 114 VAL B N 1
ATOM 3339 C CA . VAL B 1 114 ? 12.156 13.602 16.672 1 98.88 114 VAL B CA 1
ATOM 3340 C C . VAL B 1 114 ? 12.43 14.992 17.25 1 98.88 114 VAL B C 1
ATOM 3342 O O . VAL B 1 114 ? 12.68 15.938 16.5 1 98.88 114 VAL B O 1
ATOM 3345 N N . ALA B 1 115 ? 12.406 15.102 18.578 1 98.81 115 ALA B N 1
ATOM 3346 C CA . ALA B 1 115 ? 12.727 16.375 19.203 1 98.81 115 ALA B CA 1
ATOM 3347 C C . ALA B 1 115 ? 14.133 16.844 18.844 1 98.81 115 ALA B C 1
ATOM 3349 O O . ALA B 1 115 ? 14.344 18.031 18.547 1 98.81 115 ALA B O 1
ATOM 3350 N N . ASN B 1 116 ? 15.008 15.938 18.828 1 98.56 116 ASN B N 1
ATOM 3351 C CA . ASN B 1 116 ? 16.391 16.266 18.5 1 98.56 116 ASN B CA 1
ATOM 3352 C C . ASN B 1 116 ? 16.531 16.672 17.031 1 98.56 116 ASN B C 1
ATOM 3354 O O . ASN B 1 116 ? 17.297 17.594 16.719 1 98.56 116 ASN B O 1
ATOM 3358 N N . ALA B 1 117 ? 15.859 15.984 16.172 1 98.56 117 ALA B N 1
ATOM 3359 C CA . ALA B 1 117 ? 15.898 16.328 14.75 1 98.56 117 ALA B CA 1
ATOM 3360 C C . ALA B 1 117 ? 15.43 17.766 14.523 1 98.56 117 ALA B C 1
ATOM 3362 O O . ALA B 1 117 ? 15.945 18.469 13.648 1 98.56 117 ALA B O 1
ATOM 3363 N N . ALA B 1 118 ? 14.516 18.172 15.305 1 98.19 118 ALA B N 1
ATOM 3364 C CA . ALA B 1 118 ? 13.969 19.516 15.164 1 98.19 118 ALA B CA 1
ATOM 3365 C C . ALA B 1 118 ? 15.023 20.578 15.469 1 98.19 118 ALA B C 1
ATOM 3367 O O . ALA B 1 118 ? 14.906 21.719 15.023 1 98.19 118 ALA B O 1
ATOM 3368 N N . LYS B 1 119 ? 16 20.281 16.172 1 96.5 119 LYS B N 1
ATOM 3369 C CA . LYS B 1 119 ? 17.062 21.234 16.547 1 96.5 119 LYS B CA 1
ATOM 3370 C C . LYS B 1 119 ? 17.875 21.641 15.32 1 96.5 119 LYS B C 1
ATOM 3372 O O . LYS B 1 119 ? 18.578 22.656 15.352 1 96.5 119 LYS B O 1
ATOM 3377 N N . THR B 1 120 ? 17.812 20.859 14.25 1 95.38 120 THR B N 1
ATOM 3378 C CA . THR B 1 120 ? 18.5 21.219 13.008 1 95.38 120 THR B CA 1
ATOM 3379 C C . THR B 1 120 ? 17.875 22.438 12.375 1 95.38 120 THR B C 1
ATOM 3381 O O . THR B 1 120 ? 18.453 23.062 11.477 1 95.38 120 THR B O 1
ATOM 3384 N N . GLY B 1 121 ? 16.688 22.797 12.758 1 96 121 GLY B N 1
ATOM 3385 C CA . GLY B 1 121 ? 15.953 23.906 12.18 1 96 121 GLY B CA 1
ATOM 3386 C C . GLY B 1 121 ? 14.859 23.469 11.219 1 96 121 GLY B C 1
ATOM 3387 O O . GLY B 1 121 ? 14.031 24.281 10.797 1 96 121 GLY B O 1
ATOM 3388 N N . VAL B 1 122 ? 14.859 22.156 10.945 1 97.25 122 VAL B N 1
ATOM 3389 C CA . VAL B 1 122 ? 13.82 21.641 10.062 1 97.25 122 VAL B CA 1
ATOM 3390 C C . VAL B 1 122 ? 12.461 21.719 10.75 1 97.25 122 VAL B C 1
ATOM 3392 O O . VAL B 1 122 ? 12.359 21.5 11.961 1 97.25 122 VAL B O 1
ATOM 3395 N N . LYS B 1 123 ? 11.445 22.094 10.016 1 97.12 123 LYS B N 1
ATOM 3396 C CA . LYS B 1 123 ? 10.086 22.016 10.547 1 97.12 123 LYS B CA 1
ATOM 3397 C C . LYS B 1 123 ? 9.539 20.594 10.422 1 97.12 123 LYS B C 1
ATOM 3399 O O . LYS B 1 123 ? 9.75 19.922 9.406 1 97.12 123 LYS B O 1
ATOM 3404 N N . ILE B 1 124 ? 8.852 20.141 11.5 1 98.56 124 ILE B N 1
ATOM 3405 C CA . ILE B 1 124 ? 8.352 18.766 11.555 1 98.56 124 ILE B CA 1
ATOM 3406 C C . ILE B 1 124 ? 6.871 18.781 11.93 1 98.56 124 ILE B C 1
ATOM 3408 O O . ILE B 1 124 ? 6.457 19.531 12.82 1 98.56 124 ILE B O 1
ATOM 3412 N N . ILE B 1 125 ? 6.07 18.047 11.18 1 98.56 125 ILE B N 1
ATOM 3413 C CA . ILE B 1 125 ? 4.75 17.594 11.617 1 98.56 125 ILE B CA 1
ATOM 3414 C C . ILE B 1 125 ? 4.797 16.125 11.992 1 98.56 125 ILE B C 1
ATOM 3416 O O . ILE B 1 125 ? 5.078 15.273 11.148 1 98.56 125 ILE B O 1
ATOM 3420 N N . ALA B 1 126 ? 4.57 15.812 13.258 1 98.88 126 ALA B N 1
ATOM 3421 C CA . ALA B 1 126 ? 4.512 14.43 13.727 1 98.88 126 ALA B CA 1
ATOM 3422 C C . ALA B 1 126 ? 3.066 13.938 13.812 1 98.88 126 ALA B C 1
ATOM 3424 O O . ALA B 1 126 ? 2.199 14.633 14.344 1 98.88 126 ALA B O 1
ATOM 3425 N N . ILE B 1 127 ? 2.824 12.812 13.242 1 98.88 127 ILE B N 1
ATOM 3426 C CA . ILE B 1 127 ? 1.522 12.164 13.352 1 98.88 127 ILE B CA 1
ATOM 3427 C C . ILE B 1 127 ? 1.508 11.234 14.562 1 98.88 127 ILE B C 1
ATOM 3429 O O . ILE B 1 127 ? 2.285 10.281 14.625 1 98.88 127 ILE B O 1
ATOM 3433 N N . ILE B 1 128 ? 0.654 11.422 15.508 1 98.69 128 ILE B N 1
ATOM 3434 C CA . ILE B 1 128 ? 0.603 10.555 16.672 1 98.69 128 ILE B CA 1
ATOM 3435 C C . ILE B 1 128 ? -0.62 9.648 16.594 1 98.69 128 ILE B C 1
ATOM 3437 O O . ILE B 1 128 ? -1.664 10.047 16.062 1 98.69 128 ILE B O 1
ATOM 3441 N N . ASN B 1 129 ? -0.477 8.398 17.094 1 98 129 ASN B N 1
ATOM 3442 C CA . ASN B 1 129 ? -1.498 7.359 17 1 98 129 ASN B CA 1
ATOM 3443 C C . ASN B 1 129 ? -1.586 6.531 18.266 1 98 129 ASN B C 1
ATOM 3445 O O . ASN B 1 129 ? -1.172 5.371 18.297 1 98 129 ASN B O 1
ATOM 3449 N N . PRO B 1 130 ? -2.18 7.059 19.281 1 97.62 130 PRO B N 1
ATOM 3450 C CA . PRO B 1 130 ? -2.197 6.375 20.578 1 97.62 130 PRO B CA 1
ATOM 3451 C C . PRO B 1 130 ? -2.918 5.031 20.531 1 97.62 130 PRO B C 1
ATOM 3453 O O . PRO B 1 130 ? -2.559 4.105 21.266 1 97.62 130 PRO B O 1
ATOM 3456 N N . ASN B 1 131 ? -3.898 4.852 19.688 1 95.31 131 ASN B N 1
ATOM 3457 C CA . ASN B 1 131 ? -4.766 3.678 19.719 1 95.31 131 ASN B CA 1
ATOM 3458 C C . ASN B 1 131 ? -5.512 3.51 18.391 1 95.31 131 ASN B C 1
ATOM 3460 O O . ASN B 1 131 ? -6.738 3.383 18.391 1 95.31 131 ASN B O 1
ATOM 3464 N N . SER B 1 132 ? -4.645 3.324 17.234 1 94.25 132 SER B N 1
ATOM 3465 C CA . SER B 1 132 ? -5.32 3.35 15.938 1 94.25 132 SER B CA 1
ATOM 3466 C C . SER B 1 132 ? -6.398 4.426 15.898 1 94.25 132 SER B C 1
ATOM 3468 O O . SER B 1 132 ? -7.527 4.168 15.477 1 94.25 132 SER B O 1
ATOM 3470 N N . GLY B 1 133 ? -6.078 5.59 16.328 1 97.81 133 GLY B N 1
ATOM 3471 C CA . GLY B 1 133 ? -6.891 6.723 16.75 1 97.81 133 GLY B CA 1
ATOM 3472 C C . GLY B 1 133 ? -6.566 7.203 18.141 1 97.81 133 GLY B C 1
ATOM 3473 O O . GLY B 1 133 ? -5.543 6.824 18.719 1 97.81 133 GLY B O 1
ATOM 3474 N N . PRO B 1 134 ? -7.359 8.109 18.594 1 98.56 134 PRO B N 1
ATOM 3475 C CA . PRO B 1 134 ? -7.137 8.547 19.969 1 98.56 134 PRO B CA 1
ATOM 3476 C C . PRO B 1 134 ? -7.473 7.461 20.984 1 98.56 134 PRO B C 1
ATOM 3478 O O . PRO B 1 134 ? -8.25 6.551 20.703 1 98.56 134 PRO B O 1
ATOM 3481 N N . ALA B 1 135 ? -6.801 7.508 22.094 1 97.44 135 ALA B N 1
ATOM 3482 C CA . ALA B 1 135 ? -7.348 6.812 23.25 1 97.44 135 ALA B CA 1
ATOM 3483 C C . ALA B 1 135 ? -8.555 7.559 23.812 1 97.44 135 ALA B C 1
ATOM 3485 O O . ALA B 1 135 ? -8.5 8.766 24.031 1 97.44 135 ALA B O 1
ATOM 3486 N N . SER B 1 136 ? -9.578 6.816 24.047 1 94.88 136 SER B N 1
ATOM 3487 C CA . SER B 1 136 ? -10.812 7.441 24.516 1 94.88 136 SER B CA 1
ATOM 3488 C C . SER B 1 136 ? -10.586 8.156 25.844 1 94.88 136 SER B C 1
ATOM 3490 O O . SER B 1 136 ? -11.25 9.148 26.141 1 94.88 136 SER B O 1
ATOM 3492 N N . SER B 1 137 ? -9.641 7.707 26.609 1 96.12 137 SER B N 1
ATOM 3493 C CA . SER B 1 137 ? -9.344 8.289 27.922 1 96.12 137 SER B CA 1
ATOM 3494 C C . SER B 1 137 ? -8.453 9.516 27.797 1 96.12 137 SER B C 1
ATOM 3496 O O . SER B 1 137 ? -8.289 10.266 28.75 1 96.12 137 SER B O 1
ATOM 3498 N N . GLY B 1 138 ? -7.938 9.758 26.641 1 97 138 GLY B N 1
ATOM 3499 C CA . GLY B 1 138 ? -6.93 10.789 26.484 1 97 138 GLY B CA 1
ATOM 3500 C C . GLY B 1 138 ? -5.512 10.273 26.641 1 97 138 GLY B C 1
ATOM 3501 O O . GLY B 1 138 ? -5.301 9.07 26.797 1 97 138 GLY B O 1
ATOM 3502 N N . PRO B 1 139 ? -4.574 11.188 26.516 1 97.94 139 PRO B N 1
ATOM 3503 C CA . PRO B 1 139 ? -3.174 10.773 26.625 1 97.94 139 PRO B CA 1
ATOM 3504 C C . PRO B 1 139 ? -2.807 10.32 28.031 1 97.94 139 PRO B C 1
ATOM 3506 O O . PRO B 1 139 ? -3.223 10.945 29.016 1 97.94 139 PRO B O 1
ATOM 3509 N N . ASP B 1 140 ? -2.072 9.242 28.109 1 97.88 140 ASP B N 1
ATOM 3510 C CA . ASP B 1 140 ? -1.511 8.875 29.406 1 97.88 140 ASP B CA 1
ATOM 3511 C C . ASP B 1 140 ? -0.33 9.773 29.766 1 97.88 140 ASP B C 1
ATOM 3513 O O . ASP B 1 140 ? -0.035 10.734 29.047 1 97.88 140 ASP B O 1
ATOM 3517 N N . SER B 1 141 ? 0.317 9.516 30.875 1 97.81 141 SER B N 1
ATOM 3518 C CA . SER B 1 141 ? 1.363 10.398 31.375 1 97.81 141 SER B CA 1
ATOM 3519 C C . SER B 1 141 ? 2.549 10.453 30.422 1 97.81 141 SER B C 1
ATOM 3521 O O . SER B 1 141 ? 3.164 11.508 30.25 1 97.81 141 SER B O 1
ATOM 3523 N N . SER B 1 142 ? 2.873 9.289 29.797 1 98.25 142 SER B N 1
ATOM 3524 C CA . SER B 1 142 ? 3.988 9.266 28.859 1 98.25 142 SER B CA 1
ATOM 3525 C C . SER B 1 142 ? 3.684 10.109 27.625 1 98.25 142 SER B C 1
ATOM 3527 O O . SER B 1 142 ? 4.504 10.93 27.203 1 98.25 142 SER B O 1
ATOM 3529 N N . TYR B 1 143 ? 2.514 9.945 27.078 1 98.5 143 TYR B N 1
ATOM 3530 C CA . TYR B 1 143 ? 2.096 10.773 25.938 1 98.5 143 TYR B CA 1
ATOM 3531 C C . TYR B 1 143 ? 2.111 12.25 26.312 1 98.5 143 TYR B C 1
ATOM 3533 O O . TYR B 1 143 ? 2.615 13.078 25.547 1 98.5 143 TYR B O 1
ATOM 3541 N N . THR B 1 144 ? 1.57 12.57 27.453 1 98.31 144 THR B N 1
ATOM 3542 C CA . THR B 1 144 ? 1.509 13.961 27.875 1 98.31 144 THR B CA 1
ATOM 3543 C C . THR B 1 144 ? 2.908 14.57 27.953 1 98.31 144 THR B C 1
ATOM 3545 O O . THR B 1 144 ? 3.158 15.648 27.406 1 98.31 144 THR B O 1
ATOM 3548 N N . THR B 1 145 ? 3.766 13.844 28.594 1 98.44 145 THR B N 1
ATOM 3549 C CA . THR B 1 145 ? 5.137 14.305 28.781 1 98.44 145 THR B CA 1
ATOM 3550 C C . THR B 1 145 ? 5.824 14.516 27.438 1 98.44 145 THR B C 1
ATOM 3552 O O . THR B 1 145 ? 6.422 15.562 27.188 1 98.44 145 THR B O 1
ATOM 3555 N N . TYR B 1 146 ? 5.695 13.594 26.578 1 98.62 146 TYR B N 1
ATOM 3556 C CA . TYR B 1 146 ? 6.441 13.641 25.328 1 98.62 146 TYR B CA 1
ATOM 3557 C C . TYR B 1 146 ? 5.777 14.586 24.344 1 98.62 146 TYR B C 1
ATOM 3559 O O . TYR B 1 146 ? 6.457 15.211 23.516 1 98.62 146 TYR B O 1
ATOM 3567 N N . MET B 1 147 ? 4.461 14.742 24.391 1 98.69 147 MET B N 1
ATOM 3568 C CA . MET B 1 147 ? 3.809 15.758 23.578 1 98.69 147 MET B CA 1
ATOM 3569 C C . MET B 1 147 ? 4.305 17.156 23.953 1 98.69 147 MET B C 1
ATOM 3571 O O . MET B 1 147 ? 4.551 17.984 23.078 1 98.69 147 MET B O 1
ATOM 3575 N N . ASN B 1 148 ? 4.418 17.406 25.234 1 98.56 148 ASN B N 1
ATOM 3576 C CA . ASN B 1 148 ? 4.965 18.688 25.688 1 98.56 148 ASN B CA 1
ATOM 3577 C C . ASN B 1 148 ? 6.402 18.875 25.203 1 98.56 148 ASN B C 1
ATOM 3579 O O . ASN B 1 148 ? 6.785 19.984 24.812 1 98.56 148 ASN B O 1
ATOM 3583 N N . LYS B 1 149 ? 7.172 17.828 25.281 1 98.56 149 LYS B N 1
ATOM 3584 C CA . LYS B 1 149 ? 8.555 17.875 24.812 1 98.56 149 LYS B CA 1
ATOM 3585 C C . LYS B 1 149 ? 8.625 18.25 23.344 1 98.56 149 LYS B C 1
ATOM 3587 O O . LYS B 1 149 ? 9.43 19.094 22.938 1 98.56 149 LYS B O 1
ATOM 3592 N N . LEU B 1 150 ? 7.777 17.609 22.5 1 98.81 150 LEU B N 1
ATOM 3593 C CA . LEU B 1 150 ? 7.758 17.891 21.078 1 98.81 150 LEU B CA 1
ATOM 3594 C C . LEU B 1 150 ? 7.297 19.328 20.828 1 98.81 150 LEU B C 1
ATOM 3596 O O . LEU B 1 150 ? 7.871 20.031 19.984 1 98.81 150 LEU B O 1
ATOM 3600 N N . THR B 1 151 ? 6.297 19.766 21.594 1 98.38 151 THR B N 1
ATOM 3601 C CA . THR B 1 151 ? 5.828 21.156 21.469 1 98.38 151 THR B CA 1
ATOM 3602 C C . THR B 1 151 ? 6.949 22.125 21.797 1 98.38 151 THR B C 1
ATOM 3604 O O . THR B 1 151 ? 7.16 23.109 21.078 1 98.38 151 THR B O 1
ATOM 3607 N N . ALA B 1 152 ? 7.637 21.875 22.812 1 98.06 152 ALA B N 1
ATOM 3608 C CA . ALA B 1 152 ? 8.734 22.734 23.234 1 98.06 152 ALA B CA 1
ATOM 3609 C C . ALA B 1 152 ? 9.844 22.766 22.188 1 98.06 152 ALA B C 1
ATOM 3611 O O . ALA B 1 152 ? 10.539 23.781 22.047 1 98.06 152 ALA B O 1
ATOM 3612 N N . ALA B 1 153 ? 10.031 21.688 21.469 1 98.44 153 ALA B N 1
ATOM 3613 C CA . ALA B 1 153 ? 11.07 21.578 20.453 1 98.44 153 ALA B CA 1
ATOM 3614 C C . ALA B 1 153 ? 10.602 22.219 19.141 1 98.44 153 ALA B C 1
ATOM 3616 O O . ALA B 1 153 ? 11.352 22.25 18.156 1 98.44 153 ALA B O 1
ATOM 3617 N N . GLY B 1 154 ? 9.336 22.688 19.078 1 98 154 GLY B N 1
ATOM 3618 C CA . GLY B 1 154 ? 8.82 23.344 17.891 1 98 154 GLY B CA 1
ATOM 3619 C C . GLY B 1 154 ? 8.211 22.375 16.891 1 98 154 GLY B C 1
ATOM 3620 O O . GLY B 1 154 ? 8.031 22.719 15.711 1 98 154 GLY B O 1
ATOM 3621 N N . VAL B 1 155 ? 7.883 21.188 17.344 1 98.75 155 VAL B N 1
ATOM 3622 C CA . VAL B 1 155 ? 7.281 20.172 16.484 1 98.75 155 VAL B CA 1
ATOM 3623 C C . VAL B 1 155 ? 5.762 20.281 16.531 1 98.75 155 VAL B C 1
ATOM 3625 O O . VAL B 1 155 ? 5.168 20.266 17.609 1 98.75 155 VAL B O 1
ATOM 3628 N N . ASP B 1 156 ? 5.141 20.484 15.375 1 98.44 156 ASP B N 1
ATOM 3629 C CA . ASP B 1 156 ? 3.688 20.375 15.305 1 98.44 156 ASP B CA 1
ATOM 3630 C C . ASP B 1 156 ? 3.242 18.906 15.336 1 98.44 156 ASP B C 1
ATOM 3632 O O . ASP B 1 156 ? 3.951 18.031 14.859 1 98.44 156 ASP B O 1
ATOM 3636 N N . MET B 1 157 ? 2.064 18.672 15.945 1 98.88 157 MET B N 1
ATOM 3637 C CA . MET B 1 157 ? 1.507 17.328 15.992 1 98.88 157 MET B CA 1
ATOM 3638 C C . MET B 1 157 ? 0.101 17.297 15.406 1 98.88 157 MET B C 1
ATOM 3640 O O . MET B 1 157 ? -0.668 18.234 15.57 1 98.88 157 MET B O 1
ATOM 3644 N N . VAL B 1 158 ? -0.224 16.203 14.695 1 98.94 158 VAL B N 1
ATOM 3645 C CA . VAL B 1 158 ? -1.575 15.93 14.219 1 98.94 158 VAL B CA 1
ATOM 3646 C C . VAL B 1 158 ? -2.016 14.547 14.695 1 98.94 158 VAL B C 1
ATOM 3648 O O . VAL B 1 158 ? -1.18 13.672 14.938 1 98.94 158 VAL B O 1
ATOM 3651 N N . GLY B 1 159 ? -3.297 14.383 14.859 1 98.94 159 GLY B N 1
ATOM 3652 C CA . GLY B 1 159 ? -3.838 13.109 15.305 1 98.94 159 GLY B CA 1
ATOM 3653 C C . GLY B 1 159 ? -4.215 12.188 14.164 1 98.94 159 GLY B C 1
ATOM 3654 O O . GLY B 1 159 ? -4.805 12.633 13.172 1 98.94 159 GLY B O 1
ATOM 3655 N N . TYR B 1 160 ? -3.904 10.938 14.312 1 98.69 160 TYR B N 1
ATOM 3656 C CA . TYR B 1 160 ? -4.211 9.898 13.344 1 98.69 160 TYR B CA 1
ATOM 3657 C C . TYR B 1 160 ? -5.672 9.477 13.438 1 98.69 160 TYR B C 1
ATOM 3659 O O . TYR B 1 160 ? -6.152 9.125 14.516 1 98.69 160 TYR B O 1
ATOM 3667 N N . VAL B 1 161 ? -6.367 9.477 12.305 1 98.88 161 VAL B N 1
ATOM 3668 C CA . VAL B 1 161 ? -7.719 8.93 12.195 1 98.88 161 VAL B CA 1
ATOM 3669 C C . VAL B 1 161 ? -7.855 8.148 10.891 1 98.88 161 VAL B C 1
ATOM 3671 O O . VAL B 1 161 ? -7.629 8.688 9.805 1 98.88 161 VAL B O 1
ATOM 3674 N N . HIS B 1 162 ? -8.164 6.891 10.961 1 97.69 162 HIS B N 1
ATOM 3675 C CA . HIS B 1 162 ? -8.406 6.145 9.727 1 97.69 162 HIS B CA 1
ATOM 3676 C C . HIS B 1 162 ? -9.844 6.309 9.258 1 97.69 162 HIS B C 1
ATOM 3678 O O . HIS B 1 162 ? -10.758 6.457 10.078 1 97.69 162 HIS B O 1
ATOM 3684 N N . THR B 1 163 ? -10.078 6.215 7.883 1 98.44 163 THR B N 1
ATOM 3685 C CA . THR B 1 163 ? -11.406 6.418 7.324 1 98.44 163 THR B CA 1
ATOM 3686 C C . THR B 1 163 ? -11.883 5.172 6.586 1 98.44 163 THR B C 1
ATOM 3688 O O . THR B 1 163 ? -13.031 5.105 6.145 1 98.44 163 THR B O 1
ATOM 3691 N N . SER B 1 164 ? -10.984 4.215 6.449 1 96.5 164 SER B N 1
ATOM 3692 C CA . SER B 1 164 ? -11.281 2.982 5.727 1 96.5 164 SER B CA 1
ATOM 3693 C C . SER B 1 164 ? -11.789 3.277 4.32 1 96.5 164 SER B C 1
ATOM 3695 O O . SER B 1 164 ? -12.789 2.713 3.883 1 96.5 164 SER B O 1
ATOM 3697 N N . TYR B 1 165 ? -11.164 4.293 3.725 1 96.88 165 TYR B N 1
ATOM 3698 C CA . TYR B 1 165 ? -11.438 4.672 2.342 1 96.88 165 TYR B CA 1
ATOM 3699 C C . TYR B 1 165 ? -12.898 5.082 2.168 1 96.88 165 TYR B C 1
ATOM 3701 O O . TYR B 1 165 ? -13.5 4.824 1.124 1 96.88 165 TYR B O 1
ATOM 3709 N N . GLY B 1 166 ? -13.477 5.59 3.219 1 97 166 GLY B N 1
ATOM 3710 C CA . GLY B 1 166 ? -14.836 6.109 3.176 1 97 166 GLY B CA 1
ATOM 3711 C C . GLY B 1 166 ? -15.867 5.129 3.697 1 97 166 GLY B C 1
ATOM 3712 O O . GLY B 1 166 ? -17.047 5.457 3.787 1 97 166 GLY B O 1
ATOM 3713 N N . ALA B 1 167 ? -15.438 3.955 4.086 1 95.81 167 ALA B N 1
ATOM 3714 C CA . ALA B 1 167 ? -16.375 2.93 4.539 1 95.81 167 ALA B CA 1
ATOM 3715 C C . ALA B 1 167 ? -16.703 3.102 6.02 1 95.81 167 ALA B C 1
ATOM 3717 O O . ALA B 1 167 ? -17.719 2.615 6.496 1 95.81 167 ALA B O 1
ATOM 3718 N N . ARG B 1 168 ? -15.812 3.695 6.812 1 97.44 168 ARG B N 1
ATOM 3719 C CA . ARG B 1 168 ? -16.078 3.949 8.227 1 97.44 168 ARG B CA 1
ATOM 3720 C C . ARG B 1 168 ? -17.172 4.992 8.398 1 97.44 168 ARG B C 1
ATOM 3722 O O . ARG B 1 168 ? -17.188 6.004 7.691 1 97.44 168 ARG B O 1
ATOM 3729 N N . ALA B 1 169 ? -18.062 4.734 9.328 1 98.38 169 ALA B N 1
ATOM 3730 C CA . ALA B 1 169 ? -19.141 5.695 9.562 1 98.38 169 ALA B CA 1
ATOM 3731 C C . ALA B 1 169 ? -18.578 7.078 9.875 1 98.38 169 ALA B C 1
ATOM 3733 O O . ALA B 1 169 ? -17.703 7.219 10.727 1 98.38 169 ALA B O 1
ATOM 3734 N N . VAL B 1 170 ? -19.172 8.078 9.195 1 98.56 170 VAL B N 1
ATOM 3735 C CA . VAL B 1 170 ? -18.656 9.438 9.328 1 98.56 170 VAL B CA 1
ATOM 3736 C C . VAL B 1 170 ? -18.766 9.898 10.773 1 98.56 170 VAL B C 1
ATOM 3738 O O . VAL B 1 170 ? -17.922 10.633 11.273 1 98.56 170 VAL B O 1
ATOM 3741 N N . GLY B 1 171 ? -19.812 9.43 11.477 1 98.75 171 GLY B N 1
ATOM 3742 C CA . GLY B 1 171 ? -19.969 9.758 12.883 1 98.75 171 GLY B CA 1
ATOM 3743 C C . GLY B 1 171 ? -18.844 9.25 13.758 1 98.75 171 GLY B C 1
ATOM 3744 O O . GLY B 1 171 ? -18.406 9.945 14.68 1 98.75 171 GLY B O 1
ATOM 3745 N N . ASP B 1 172 ? -18.344 8.078 13.477 1 98.75 172 ASP B N 1
ATOM 3746 C CA . ASP B 1 172 ? -17.234 7.504 14.227 1 98.75 172 ASP B CA 1
ATOM 3747 C C . ASP B 1 172 ? -15.938 8.266 13.969 1 98.75 172 ASP B C 1
ATOM 3749 O O . ASP B 1 172 ? -15.141 8.469 14.891 1 98.75 172 ASP B O 1
ATOM 3753 N N . VAL B 1 173 ? -15.734 8.672 12.75 1 98.88 173 VAL B N 1
ATOM 3754 C CA . VAL B 1 173 ? -14.57 9.477 12.383 1 98.88 173 VAL B CA 1
ATOM 3755 C C . VAL B 1 173 ? -14.609 10.805 13.133 1 98.88 173 VAL B C 1
ATOM 3757 O O . VAL B 1 173 ? -13.625 11.195 13.766 1 98.88 173 VAL B O 1
ATOM 3760 N N . ASN B 1 174 ? -15.742 11.445 13.07 1 98.88 174 ASN B N 1
ATOM 3761 C CA . ASN B 1 174 ? -15.898 12.727 13.75 1 98.88 174 ASN B CA 1
ATOM 3762 C C . ASN B 1 174 ? -15.742 12.578 15.266 1 98.88 174 ASN B C 1
ATOM 3764 O O . ASN B 1 174 ? -15.227 13.477 15.93 1 98.88 174 ASN B O 1
ATOM 3768 N N . ALA B 1 175 ? -16.141 11.453 15.789 1 98.81 175 ALA B N 1
ATOM 3769 C CA . ALA B 1 175 ? -15.984 11.211 17.219 1 98.81 175 ALA B CA 1
ATOM 3770 C C . ALA B 1 175 ? -14.508 11.117 17.594 1 98.81 175 ALA B C 1
ATOM 3772 O O . ALA B 1 175 ? -14.102 11.625 18.641 1 98.81 175 ALA B O 1
ATOM 3773 N N . ASP B 1 176 ? -13.734 10.492 16.797 1 98.88 176 ASP B N 1
ATOM 3774 C CA . ASP B 1 176 ? -12.297 10.453 17.031 1 98.88 176 ASP B CA 1
ATOM 3775 C C . ASP B 1 176 ? -11.703 11.867 17 1 98.88 176 ASP B C 1
ATOM 3777 O O . ASP B 1 176 ? -10.883 12.211 17.844 1 98.88 176 ASP B O 1
ATOM 3781 N N . ILE B 1 177 ? -12.117 12.664 16.031 1 98.88 177 ILE B N 1
ATOM 3782 C CA . ILE B 1 177 ? -11.648 14.039 15.898 1 98.88 177 ILE B CA 1
ATOM 3783 C C . ILE B 1 177 ? -12.016 14.836 17.141 1 98.88 177 ILE B C 1
ATOM 3785 O O . ILE B 1 177 ? -11.188 15.578 17.672 1 98.88 177 ILE B O 1
ATOM 3789 N N . ASP B 1 178 ? -13.211 14.625 17.609 1 98.88 178 ASP B N 1
ATOM 3790 C CA . ASP B 1 178 ? -13.664 15.305 18.828 1 98.88 178 ASP B CA 1
ATOM 3791 C C . ASP B 1 178 ? -12.812 14.891 20.031 1 98.88 178 ASP B C 1
ATOM 3793 O O . ASP B 1 178 ? -12.484 15.727 20.875 1 98.88 178 ASP B O 1
ATOM 3797 N N . THR B 1 179 ? -12.539 13.648 20.062 1 98.81 179 THR B N 1
ATOM 3798 C CA . THR B 1 179 ? -11.719 13.164 21.172 1 98.81 179 THR B CA 1
ATOM 3799 C C . THR B 1 179 ? -10.344 13.812 21.156 1 98.81 179 THR B C 1
ATOM 3801 O O . THR B 1 179 ? -9.844 14.266 22.188 1 98.81 179 THR B O 1
ATOM 3804 N N . TYR B 1 180 ? -9.734 13.898 20 1 98.88 180 TYR B N 1
ATOM 3805 C CA . TYR B 1 180 ? -8.453 14.586 19.875 1 98.88 180 TYR B CA 1
ATOM 3806 C C . TYR B 1 180 ? -8.578 16.047 20.281 1 98.88 180 TYR B C 1
ATOM 3808 O O . TYR B 1 180 ? -7.77 16.547 21.062 1 98.88 180 TYR B O 1
ATOM 3816 N N . ALA B 1 181 ? -9.578 16.75 19.812 1 98.56 181 ALA B N 1
ATOM 3817 C CA . ALA B 1 181 ? -9.742 18.188 20.031 1 98.56 181 ALA B CA 1
ATOM 3818 C C . ALA B 1 181 ? -9.969 18.484 21.516 1 98.56 181 ALA B C 1
ATOM 3820 O O . ALA B 1 181 ? -9.508 19.5 22.031 1 98.56 181 ALA B O 1
ATOM 3821 N N . SER B 1 182 ? -10.586 17.562 22.188 1 98.06 182 SER B N 1
ATOM 3822 C CA . SER B 1 182 ? -10.977 17.828 23.562 1 98.06 182 SER B CA 1
ATOM 3823 C C . SER B 1 182 ? -9.914 17.344 24.547 1 98.06 182 SER B C 1
ATOM 3825 O O . SER B 1 182 ? -9.719 17.938 25.609 1 98.06 182 SER B O 1
ATOM 3827 N N . LYS B 1 183 ? -9.234 16.281 24.172 1 98.25 183 LYS B N 1
ATOM 3828 C CA . LYS B 1 183 ? -8.445 15.617 25.203 1 98.25 183 LYS B CA 1
ATOM 3829 C C . LYS B 1 183 ? -6.953 15.742 24.922 1 98.25 183 LYS B C 1
ATOM 3831 O O . LYS B 1 183 ? -6.125 15.484 25.797 1 98.25 183 LYS B O 1
ATOM 3836 N N . TYR B 1 184 ? -6.566 16.094 23.75 1 98.31 184 TYR B N 1
ATOM 3837 C CA . TYR B 1 184 ? -5.16 16.203 23.391 1 98.31 184 TYR B CA 1
ATOM 3838 C C . TYR B 1 184 ? -4.785 17.641 23.047 1 98.31 184 TYR B C 1
ATOM 3840 O O . TYR B 1 184 ? -4.711 18.016 21.875 1 98.31 184 TYR B O 1
ATOM 3848 N N . PRO B 1 185 ? -4.516 18.438 24.062 1 95.06 185 PRO B N 1
ATOM 3849 C CA . PRO B 1 185 ? -4.211 19.844 23.828 1 95.06 185 PRO B CA 1
ATOM 3850 C C . PRO B 1 185 ? -2.957 20.047 22.969 1 95.06 185 PRO B C 1
ATOM 3852 O O . PRO B 1 185 ? -1.995 19.281 23.094 1 95.06 185 PRO B O 1
ATOM 3855 N N . GLY B 1 186 ? -3.039 21.016 22.172 1 95.75 186 GLY B N 1
ATOM 3856 C CA . GLY B 1 186 ? -1.848 21.438 21.438 1 95.75 186 GLY B CA 1
ATOM 3857 C C . GLY B 1 186 ? -1.766 20.844 20.047 1 95.75 186 GLY B C 1
ATOM 3858 O O . GLY B 1 186 ? -0.915 21.234 19.25 1 95.75 186 GLY B O 1
ATOM 3859 N N . LEU B 1 187 ? -2.604 19.859 19.703 1 98.44 187 LEU B N 1
ATOM 3860 C CA . LEU B 1 187 ? -2.609 19.312 18.344 1 98.44 187 LEU B CA 1
ATOM 3861 C C . LEU B 1 187 ? -2.963 20.406 17.328 1 98.44 187 LEU B C 1
ATOM 3863 O O . LEU B 1 187 ? -3.744 21.312 17.625 1 98.44 187 LEU B O 1
ATOM 3867 N N . LYS B 1 188 ? -2.391 20.281 16.141 1 98.5 188 LYS B N 1
ATOM 3868 C CA . LYS B 1 188 ? -2.594 21.297 15.109 1 98.5 188 LYS B CA 1
ATOM 3869 C C . LYS B 1 188 ? -3.477 20.766 13.992 1 98.5 188 LYS B C 1
ATOM 3871 O O . LYS B 1 188 ? -3.561 21.359 12.914 1 98.5 188 LYS B O 1
ATOM 3876 N N . GLY B 1 189 ? -4.039 19.594 14.188 1 98.81 189 GLY B N 1
ATOM 3877 C CA . GLY B 1 189 ? -4.961 19.062 13.195 1 98.81 189 GLY B CA 1
ATOM 3878 C C . GLY B 1 189 ? -5.016 17.547 13.195 1 98.81 189 GLY B C 1
ATOM 3879 O O . GLY B 1 189 ? -4.812 16.906 14.227 1 98.81 189 GLY B O 1
ATOM 3880 N N . ILE B 1 190 ? -5.477 17.016 11.992 1 98.94 190 ILE B N 1
ATOM 3881 C CA . ILE B 1 190 ? -5.777 15.594 11.852 1 98.94 190 ILE B CA 1
ATOM 3882 C C . ILE B 1 190 ? -5.113 15.055 10.586 1 98.94 190 ILE B C 1
ATOM 3884 O O . ILE B 1 190 ? -5.07 15.734 9.562 1 98.94 190 ILE B O 1
ATOM 3888 N N . PHE B 1 191 ? -4.551 13.938 10.719 1 98.88 191 PHE B N 1
ATOM 3889 C CA . PHE B 1 191 ? -4.121 13.109 9.602 1 98.88 191 PHE B CA 1
ATOM 3890 C C . PHE B 1 191 ? -5.16 12.031 9.305 1 98.88 191 PHE B C 1
ATOM 3892 O O . PHE B 1 191 ? -5.391 11.141 10.125 1 98.88 191 PHE B O 1
ATOM 3899 N N . LEU B 1 192 ? -5.777 12.125 8.172 1 98.88 192 LEU B N 1
ATOM 3900 C CA . LEU B 1 192 ? -6.785 11.164 7.734 1 98.88 192 LEU B CA 1
ATOM 3901 C C . LEU B 1 192 ? -6.156 10.078 6.871 1 98.88 192 LEU B C 1
ATOM 3903 O O . LEU B 1 192 ? -5.738 10.336 5.742 1 98.88 192 LEU B O 1
ATOM 3907 N N . ASP B 1 193 ? -6.141 8.852 7.379 1 97.88 193 ASP B N 1
ATOM 3908 C CA . ASP B 1 193 ? -5.496 7.73 6.699 1 97.88 193 ASP B CA 1
ATOM 3909 C C . ASP B 1 193 ? -6.523 6.848 5.996 1 97.88 193 ASP B C 1
ATOM 3911 O O . ASP B 1 193 ? -7.73 6.988 6.219 1 97.88 193 ASP B O 1
ATOM 3915 N N . GLU B 1 194 ? -5.945 5.969 5.125 1 97 194 GLU B N 1
ATOM 3916 C CA . GLU B 1 194 ? -6.836 5.125 4.332 1 97 194 GLU B CA 1
ATOM 3917 C C . GLU B 1 194 ? -7.938 5.953 3.678 1 97 194 GLU B C 1
ATOM 3919 O O . GLU B 1 194 ? -9.117 5.621 3.791 1 97 194 GLU B O 1
ATOM 3924 N N . ALA B 1 195 ? -7.535 7.035 3.08 1 98.12 195 ALA B N 1
ATOM 3925 C CA . ALA B 1 195 ? -8.477 7.914 2.398 1 98.12 195 ALA B CA 1
ATOM 3926 C C . ALA B 1 195 ? -8.758 7.434 0.978 1 98.12 195 ALA B C 1
ATOM 3928 O O . ALA B 1 195 ? -7.848 6.953 0.292 1 98.12 195 ALA B O 1
ATOM 3929 N N . SER B 1 196 ? -9.977 7.621 0.581 1 96.69 196 SER B N 1
ATOM 3930 C CA . SER B 1 196 ? -10.336 7.32 -0.801 1 96.69 196 SER B CA 1
ATOM 3931 C C . SER B 1 196 ? -9.758 8.352 -1.762 1 96.69 196 SER B C 1
ATOM 3933 O O . SER B 1 196 ? -9.633 9.531 -1.415 1 96.69 196 SER B O 1
ATOM 3935 N N . ALA B 1 197 ? -9.453 7.871 -2.959 1 93.75 197 ALA B N 1
ATOM 3936 C CA . ALA B 1 197 ? -9.023 8.773 -4.023 1 93.75 197 ALA B CA 1
ATOM 3937 C C . ALA B 1 197 ? -10.164 9.031 -5.008 1 93.75 197 ALA B C 1
ATOM 3939 O O . ALA B 1 197 ? -10.016 9.812 -5.953 1 93.75 197 ALA B O 1
ATOM 3940 N N . SER B 1 198 ? -11.281 8.453 -4.758 1 93.12 198 SER B N 1
ATOM 3941 C CA . SER B 1 198 ? -12.383 8.453 -5.719 1 93.12 198 SER B CA 1
ATOM 3942 C C . SER B 1 198 ? -13.273 9.68 -5.531 1 93.12 198 SER B C 1
ATOM 3944 O O . SER B 1 198 ? -13.555 10.078 -4.402 1 93.12 198 SER B O 1
ATOM 3946 N N . ALA B 1 199 ? -13.828 10.172 -6.641 1 92.94 199 ALA B N 1
ATOM 3947 C CA . ALA B 1 199 ? -14.758 11.297 -6.605 1 92.94 199 ALA B CA 1
ATOM 3948 C C . ALA B 1 199 ? -16.031 10.922 -5.859 1 92.94 199 ALA B C 1
ATOM 3950 O O . ALA B 1 199 ? -16.703 11.789 -5.281 1 92.94 199 ALA B O 1
ATOM 3951 N N . SER B 1 200 ? -16.312 9.641 -5.828 1 93.94 200 SER B N 1
ATOM 3952 C CA . SER B 1 200 ? -17.562 9.172 -5.234 1 93.94 200 SER B CA 1
ATOM 3953 C C . SER B 1 200 ? -17.594 9.445 -3.734 1 93.94 200 SER B C 1
ATOM 3955 O O . SER B 1 200 ? -18.672 9.484 -3.133 1 93.94 200 SER B O 1
ATOM 3957 N N . GLU B 1 201 ? -16.375 9.664 -3.129 1 97 201 GLU B N 1
ATOM 3958 C CA . GLU B 1 201 ? -16.344 9.82 -1.678 1 97 201 GLU B CA 1
ATOM 3959 C C . GLU B 1 201 ? -16.094 11.273 -1.283 1 97 201 GLU B C 1
ATOM 3961 O O . GLU B 1 201 ? -15.852 11.57 -0.111 1 97 201 GLU B O 1
ATOM 3966 N N . ILE B 1 202 ? -16.219 12.211 -2.162 1 97.19 202 ILE B N 1
ATOM 3967 C CA . ILE B 1 202 ? -15.898 13.609 -1.89 1 97.19 202 ILE B CA 1
ATOM 3968 C C . ILE B 1 202 ? -16.859 14.172 -0.846 1 97.19 202 ILE B C 1
ATOM 3970 O O . ILE B 1 202 ? -16.453 14.922 0.044 1 97.19 202 ILE B O 1
ATOM 3974 N N . SER B 1 203 ? -18.172 13.797 -0.972 1 98.12 203 SER B N 1
ATOM 3975 C CA . SER B 1 203 ? -19.141 14.297 0.006 1 98.12 203 SER B CA 1
ATOM 3976 C C . SER B 1 203 ? -18.781 13.836 1.416 1 98.12 203 SER B C 1
ATOM 3978 O O . SER B 1 203 ? -18.891 14.602 2.373 1 98.12 203 SER B O 1
ATOM 3980 N N . TYR B 1 204 ? -18.406 12.594 1.573 1 98.38 204 TYR B N 1
ATOM 3981 C CA . TYR B 1 204 ? -17.953 12.031 2.844 1 98.38 204 TYR B CA 1
ATOM 3982 C C . TYR B 1 204 ? -16.797 12.836 3.422 1 98.38 204 TYR B C 1
ATOM 3984 O O . TYR B 1 204 ? -16.859 13.289 4.57 1 98.38 204 TYR B O 1
ATOM 3992 N N . TYR B 1 205 ? -15.812 13.156 2.666 1 98.75 205 TYR B N 1
ATOM 3993 C CA . TYR B 1 205 ? -14.609 13.82 3.148 1 98.75 205 TYR B CA 1
ATOM 3994 C C . TYR B 1 205 ? -14.836 15.32 3.309 1 98.75 205 TYR B C 1
ATOM 3996 O O . TYR B 1 205 ? -14.141 15.984 4.082 1 98.75 205 TYR B O 1
ATOM 4004 N N . THR B 1 206 ? -15.758 15.883 2.535 1 98.69 206 THR B N 1
ATOM 4005 C CA . THR B 1 206 ? -16.156 17.266 2.787 1 98.69 206 THR B CA 1
ATOM 4006 C C . THR B 1 206 ? -16.719 17.422 4.199 1 98.69 206 THR B C 1
ATOM 4008 O O . THR B 1 206 ? -16.375 18.375 4.906 1 98.69 206 THR B O 1
ATOM 4011 N N . ASN B 1 207 ? -17.531 16.469 4.57 1 98.81 207 ASN B N 1
ATOM 4012 C CA . ASN B 1 207 ? -18.078 16.469 5.926 1 98.81 207 ASN B CA 1
ATOM 4013 C C . ASN B 1 207 ? -16.953 16.422 6.969 1 98.81 207 ASN B C 1
ATOM 4015 O O . ASN B 1 207 ? -16.938 17.25 7.891 1 98.81 207 ASN B O 1
ATOM 4019 N N . VAL B 1 208 ? -16.031 15.539 6.812 1 98.88 208 VAL B N 1
ATOM 4020 C CA . VAL B 1 208 ? -14.945 15.352 7.762 1 98.88 208 VAL B CA 1
ATOM 4021 C C . VAL B 1 208 ? -14.07 16.609 7.805 1 98.88 208 VAL B C 1
ATOM 4023 O O . VAL B 1 208 ? -13.703 17.078 8.883 1 98.88 208 VAL B O 1
ATOM 4026 N N . TYR B 1 209 ? -13.797 17.172 6.676 1 98.56 209 TYR B N 1
ATOM 4027 C CA . TYR B 1 209 ? -12.992 18.391 6.555 1 98.56 209 TYR B CA 1
ATOM 4028 C C . TYR B 1 209 ? -13.625 19.547 7.316 1 98.56 209 TYR B C 1
ATOM 4030 O O . TYR B 1 209 ? -12.945 20.234 8.086 1 98.56 209 TYR B O 1
ATOM 4038 N N . ASN B 1 210 ? -14.852 19.703 7.066 1 98.69 210 ASN B N 1
ATOM 4039 C CA . ASN B 1 210 ? -15.562 20.781 7.75 1 98.69 210 ASN B CA 1
ATOM 4040 C C . ASN B 1 210 ? -15.555 20.594 9.266 1 98.69 210 ASN B C 1
ATOM 4042 O O . ASN B 1 210 ? -15.445 21.547 10.016 1 98.69 210 ASN B O 1
ATOM 4046 N N . HIS B 1 211 ? -15.672 19.359 9.656 1 98.88 211 HIS B N 1
ATOM 4047 C CA . HIS B 1 211 ? -15.633 19.047 11.086 1 98.88 211 HIS B CA 1
ATOM 4048 C C . HIS B 1 211 ? -14.273 19.391 11.688 1 98.88 211 HIS B C 1
ATOM 4050 O O . HIS B 1 211 ? -14.195 19.984 12.758 1 98.88 211 HIS B O 1
ATOM 4056 N N . ILE B 1 212 ? -13.219 19.062 11.023 1 98.88 212 ILE B N 1
ATOM 4057 C CA . ILE B 1 212 ? -11.867 19.375 11.477 1 98.88 212 ILE B CA 1
ATOM 4058 C C . ILE B 1 212 ? -11.703 20.891 11.578 1 98.88 212 ILE B C 1
ATOM 4060 O O . ILE B 1 212 ? -11.203 21.391 12.586 1 98.88 212 ILE B O 1
ATOM 4064 N N . LYS B 1 213 ? -12.148 21.625 10.602 1 97.88 213 LYS B N 1
ATOM 4065 C CA . LYS B 1 213 ? -11.984 23.062 10.531 1 97.88 213 LYS B CA 1
ATOM 4066 C C . LYS B 1 213 ? -12.75 23.766 11.656 1 97.88 213 LYS B C 1
ATOM 4068 O O . LYS B 1 213 ? -12.414 24.875 12.039 1 97.88 213 LYS B O 1
ATOM 4073 N N . SER B 1 214 ? -13.711 23.094 12.102 1 98.38 214 SER B N 1
ATOM 4074 C CA . SER B 1 214 ? -14.523 23.672 13.164 1 98.38 214 SER B CA 1
ATOM 4075 C C . SER B 1 214 ? -13.82 23.594 14.516 1 98.38 214 SER B C 1
ATOM 4077 O O . SER B 1 214 ? -14.242 24.234 15.484 1 98.38 214 SER B O 1
ATOM 4079 N N . LYS B 1 215 ? -12.805 22.797 14.602 1 98.5 215 LYS B N 1
ATOM 4080 C CA . LYS B 1 215 ? -12.094 22.641 15.867 1 98.5 215 LYS B CA 1
ATOM 4081 C C . LYS B 1 215 ? -11.078 23.766 16.078 1 98.5 215 LYS B C 1
ATOM 4083 O O . LYS B 1 215 ? -10.32 24.094 15.164 1 98.5 215 LYS B O 1
ATOM 4088 N N . SER B 1 216 ? -11.062 24.328 17.25 1 96.38 216 SER B N 1
ATOM 4089 C CA . SER B 1 216 ? -10.156 25.422 17.562 1 96.38 216 SER B CA 1
ATOM 4090 C C . SER B 1 216 ? -8.703 24.984 17.469 1 96.38 216 SER B C 1
ATOM 4092 O O . SER B 1 216 ? -8.32 23.938 18 1 96.38 216 SER B O 1
ATOM 4094 N N . GLY B 1 217 ? -7.941 25.812 16.75 1 96.62 217 GLY B N 1
ATOM 4095 C CA . GLY B 1 217 ? -6.504 25.578 16.688 1 96.62 217 GLY B CA 1
ATOM 4096 C C . GLY B 1 217 ? -6.102 24.594 15.602 1 96.62 217 GLY B C 1
ATOM 4097 O O . GLY B 1 217 ? -4.914 24.406 15.344 1 96.62 217 GLY B O 1
ATOM 4098 N N . TYR B 1 218 ? -7.043 23.906 14.977 1 98 218 TYR B N 1
ATOM 4099 C CA . TYR B 1 218 ? -6.738 22.953 13.93 1 98 218 TYR B CA 1
ATOM 4100 C C . TYR B 1 218 ? -6.539 23.641 12.586 1 98 218 TYR B C 1
ATOM 4102 O O . TYR B 1 218 ? -7.453 24.281 12.07 1 98 218 TYR B O 1
ATOM 4110 N N . VAL B 1 219 ? -5.297 23.531 12.055 1 96.25 219 VAL B N 1
ATOM 4111 C CA . VAL B 1 219 ? -4.969 24.172 10.781 1 96.25 219 VAL B CA 1
ATOM 4112 C C . VAL B 1 219 ? -4.625 23.109 9.742 1 96.25 219 VAL B C 1
ATOM 4114 O O . VAL B 1 219 ? -4.598 23.391 8.539 1 96.25 219 VAL B O 1
ATOM 4117 N N . ASN B 1 220 ? -4.375 21.875 10.234 1 96.81 220 ASN B N 1
ATOM 4118 C CA . ASN B 1 220 ? -3.998 20.797 9.344 1 96.81 220 ASN B CA 1
ATOM 4119 C C . ASN B 1 220 ? -5.133 19.781 9.172 1 96.81 220 ASN B C 1
ATOM 4121 O O . ASN B 1 220 ? -5.699 19.312 10.164 1 96.81 220 ASN B O 1
ATOM 4125 N N . SER B 1 221 ? -5.5 19.547 7.996 1 98.19 221 SER B N 1
ATOM 4126 C CA . SER B 1 221 ? -6.289 18.422 7.535 1 98.19 221 SER B CA 1
ATOM 4127 C C . SER B 1 221 ? -5.578 17.672 6.41 1 98.19 221 SER B C 1
ATOM 4129 O O . SER B 1 221 ? -5.797 17.953 5.23 1 98.19 221 SER B O 1
ATOM 4131 N N . ILE B 1 222 ? -4.719 16.75 6.805 1 98.25 222 ILE B N 1
ATOM 4132 C CA . ILE B 1 222 ? -3.883 16.031 5.844 1 98.25 222 ILE B CA 1
ATOM 4133 C C . ILE B 1 222 ? -4.562 14.734 5.434 1 98.25 222 ILE B C 1
ATOM 4135 O O . ILE B 1 222 ? -4.883 13.898 6.285 1 98.25 222 ILE B O 1
ATOM 4139 N N . LEU B 1 223 ? -4.773 14.57 4.199 1 98.12 223 LEU B N 1
ATOM 4140 C CA . LEU B 1 223 ? -5.422 13.383 3.65 1 98.12 223 LEU B CA 1
ATOM 4141 C C . LEU B 1 223 ? -4.398 12.43 3.045 1 98.12 223 LEU B C 1
ATOM 4143 O O . LEU B 1 223 ? -3.527 12.852 2.279 1 98.12 223 LEU B O 1
ATOM 4147 N N . ASN B 1 224 ? -4.488 11.102 3.383 1 98.06 224 ASN B N 1
ATOM 4148 C CA . ASN B 1 224 ? -3.545 10.133 2.836 1 98.06 224 ASN B CA 1
ATOM 4149 C C . ASN B 1 224 ? -4.254 9.062 2.016 1 98.06 224 ASN B C 1
ATOM 4151 O O . ASN B 1 224 ? -4.48 7.953 2.502 1 98.06 224 ASN B O 1
ATOM 4155 N N . PRO B 1 225 ? -4.5 9.398 0.757 1 96.06 225 PRO B N 1
ATOM 4156 C CA . PRO B 1 225 ? -4.906 8.312 -0.132 1 96.06 225 PRO B CA 1
ATOM 4157 C C . PRO B 1 225 ? -3.729 7.441 -0.578 1 96.06 225 PRO B C 1
ATOM 4159 O O . PRO B 1 225 ? -3.932 6.355 -1.12 1 96.06 225 PRO B O 1
ATOM 4162 N N . GLY B 1 226 ? -2.492 7.906 -0.47 1 94.5 226 GLY B N 1
ATOM 4163 C CA . GLY B 1 226 ? -1.283 7.211 -0.886 1 94.5 226 GLY B CA 1
ATOM 4164 C C . GLY B 1 226 ? -1.099 7.184 -2.391 1 94.5 226 GLY B C 1
ATOM 4165 O O . GLY B 1 226 ? -0.136 6.602 -2.893 1 94.5 226 GLY B O 1
ATOM 4166 N N . THR B 1 227 ? -2.02 7.699 -3.111 1 90.12 227 THR B N 1
ATOM 4167 C CA . THR B 1 227 ? -2.074 7.801 -4.566 1 90.12 227 THR B CA 1
ATOM 4168 C C . THR B 1 227 ? -2.754 9.102 -4.992 1 90.12 227 THR B C 1
ATOM 4170 O O . THR B 1 227 ? -3.291 9.828 -4.156 1 90.12 227 THR B O 1
ATOM 4173 N N . GLN B 1 228 ? -2.686 9.398 -6.238 1 84.94 228 GLN B N 1
ATOM 4174 C CA . GLN B 1 228 ? -3.314 10.617 -6.738 1 84.94 228 GLN B CA 1
ATOM 4175 C C . GLN B 1 228 ? -4.836 10.523 -6.652 1 84.94 228 GLN B C 1
ATOM 4177 O O . GLN B 1 228 ? -5.445 9.641 -7.258 1 84.94 228 GLN B O 1
ATOM 4182 N N . PRO B 1 229 ? -5.438 11.469 -5.953 1 89.81 229 PRO B N 1
ATOM 4183 C CA . PRO B 1 229 ? -6.898 11.445 -5.859 1 89.81 229 PRO B CA 1
ATOM 4184 C C . PRO B 1 229 ? -7.574 12.273 -6.953 1 89.81 229 PRO B C 1
ATOM 4186 O O . PRO B 1 229 ? -6.891 12.898 -7.766 1 89.81 229 PRO B O 1
ATOM 4189 N N . ASP B 1 230 ? -8.852 12.172 -6.953 1 87.56 230 ASP B N 1
ATOM 4190 C CA . ASP B 1 230 ? -9.656 13.125 -7.719 1 87.56 230 ASP B CA 1
ATOM 4191 C C . ASP B 1 230 ? -9.328 14.562 -7.32 1 87.56 230 ASP B C 1
ATOM 4193 O O . ASP B 1 230 ? -9.07 14.844 -6.148 1 87.56 230 ASP B O 1
ATOM 4197 N N . GLN B 1 231 ? -9.438 15.492 -8.266 1 84.56 231 GLN B N 1
ATOM 4198 C CA . GLN B 1 231 ? -9.039 16.875 -8.062 1 84.56 231 GLN B CA 1
ATOM 4199 C C . GLN B 1 231 ? -9.922 17.562 -7.016 1 84.56 231 GLN B C 1
ATOM 4201 O O . GLN B 1 231 ? -9.492 18.516 -6.363 1 84.56 231 GLN B O 1
ATOM 4206 N N . GLY B 1 232 ? -11.141 17.078 -6.82 1 88.94 232 GLY B N 1
ATOM 4207 C CA . GLY B 1 232 ? -12.055 17.656 -5.848 1 88.94 232 GLY B CA 1
ATOM 4208 C C . GLY B 1 232 ? -11.516 17.625 -4.43 1 88.94 232 GLY B C 1
ATOM 4209 O O . GLY B 1 232 ? -11.953 18.406 -3.576 1 88.94 232 GLY B O 1
ATOM 4210 N N . TYR B 1 233 ? -10.516 16.797 -4.191 1 92.62 233 TYR B N 1
ATOM 4211 C CA . TYR B 1 233 ? -9.969 16.672 -2.846 1 92.62 233 TYR B CA 1
ATOM 4212 C C . TYR B 1 233 ? -9.086 17.859 -2.49 1 92.62 233 TYR B C 1
ATOM 4214 O O . TYR B 1 233 ? -8.82 18.109 -1.312 1 92.62 233 TYR B O 1
ATOM 4222 N N . LEU B 1 234 ? -8.617 18.578 -3.469 1 88.62 234 LEU B N 1
ATOM 4223 C CA . LEU B 1 234 ? -7.734 19.719 -3.238 1 88.62 234 LEU B CA 1
ATOM 4224 C C . LEU B 1 234 ? -8.445 20.812 -2.449 1 88.62 234 LEU B C 1
ATOM 4226 O O . LEU B 1 234 ? -7.828 21.5 -1.636 1 88.62 234 LEU B O 1
ATOM 4230 N N . ALA B 1 235 ? -9.75 20.891 -2.615 1 89 235 ALA B N 1
ATOM 4231 C CA . ALA B 1 235 ? -10.516 21.953 -1.976 1 89 235 ALA B CA 1
ATOM 4232 C C . ALA B 1 235 ? -10.875 21.594 -0.538 1 89 235 ALA B C 1
ATOM 4234 O O . ALA B 1 235 ? -11.289 22.453 0.243 1 89 235 ALA B O 1
ATOM 4235 N N . ILE B 1 236 ? -10.656 20.344 -0.206 1 94.94 236 ILE B N 1
ATOM 4236 C CA . ILE B 1 236 ? -11.148 19.891 1.093 1 94.94 236 ILE B CA 1
ATOM 4237 C C . ILE B 1 236 ? -10.016 19.234 1.871 1 94.94 236 ILE B C 1
ATOM 4239 O O . ILE B 1 236 ? -10.219 18.188 2.512 1 94.94 236 ILE B O 1
ATOM 4243 N N . SER B 1 237 ? -8.836 19.703 1.756 1 95.12 237 SER B N 1
ATOM 4244 C CA . SER B 1 237 ? -7.648 19.25 2.48 1 95.12 237 SER B CA 1
ATOM 4245 C C . SER B 1 237 ? -6.617 20.359 2.602 1 95.12 237 SER B C 1
ATOM 4247 O O . SER B 1 237 ? -6.57 21.266 1.761 1 95.12 237 SER B O 1
ATOM 4249 N N . SER B 1 238 ? -5.863 20.359 3.666 1 95.06 238 SER B N 1
ATOM 4250 C CA . SER B 1 238 ? -4.719 21.25 3.768 1 95.06 238 SER B CA 1
ATOM 4251 C C . SER B 1 238 ? -3.52 20.703 3 1 95.06 238 SER B C 1
ATOM 4253 O O . SER B 1 238 ? -2.674 21.484 2.533 1 95.06 238 SER B O 1
ATOM 4255 N N . ASN B 1 239 ? -3.438 19.453 2.924 1 94.56 239 ASN B N 1
ATOM 4256 C CA . ASN B 1 239 ? -2.383 18.719 2.23 1 94.56 239 ASN B CA 1
ATOM 4257 C C . ASN B 1 239 ? -2.822 17.297 1.882 1 94.56 239 ASN B C 1
ATOM 4259 O O . ASN B 1 239 ? -3.672 16.734 2.564 1 94.56 239 ASN B O 1
ATOM 4263 N N . ILE B 1 240 ? -2.234 16.734 0.804 1 95.19 240 ILE B N 1
ATOM 4264 C CA . ILE B 1 240 ? -2.615 15.398 0.362 1 95.19 240 ILE B CA 1
ATOM 4265 C C . ILE B 1 240 ? -1.364 14.555 0.133 1 95.19 240 ILE B C 1
ATOM 4267 O O . ILE B 1 240 ? -0.482 14.938 -0.639 1 95.19 240 ILE B O 1
ATOM 4271 N N . VAL B 1 241 ? -1.314 13.375 0.818 1 96.12 241 VAL B N 1
ATOM 4272 C CA . VAL B 1 241 ? -0.276 12.391 0.532 1 96.12 241 VAL B CA 1
ATOM 4273 C C . VAL B 1 241 ? -0.604 11.656 -0.765 1 96.12 241 VAL B C 1
ATOM 4275 O O . VAL B 1 241 ? -1.449 10.758 -0.78 1 96.12 241 VAL B O 1
ATOM 4278 N N . ILE B 1 242 ? 0.138 11.969 -1.797 1 91.38 242 ILE B N 1
ATOM 4279 C CA . ILE B 1 242 ? -0.229 11.414 -3.096 1 91.38 242 ILE B CA 1
ATOM 4280 C C . ILE B 1 242 ? 0.696 10.25 -3.443 1 91.38 242 ILE B C 1
ATOM 4282 O O . ILE B 1 242 ? 0.522 9.594 -4.473 1 91.38 242 ILE B O 1
ATOM 4286 N N . PHE B 1 243 ? 1.664 10.07 -2.627 1 93.19 243 PHE B N 1
ATOM 4287 C CA . PHE B 1 243 ? 2.574 8.945 -2.777 1 93.19 243 PHE B CA 1
ATOM 4288 C C . PHE B 1 243 ? 2.877 8.305 -1.425 1 93.19 243 PHE B C 1
ATOM 4290 O O . PHE B 1 243 ? 3.492 8.938 -0.562 1 93.19 243 PHE B O 1
ATOM 4297 N N . GLU B 1 244 ? 2.523 7.168 -1.209 1 95.62 244 GLU B N 1
ATOM 4298 C CA . GLU B 1 244 ? 2.945 6.305 -0.111 1 95.62 244 GLU B CA 1
ATOM 4299 C C . GLU B 1 244 ? 3.248 4.891 -0.606 1 95.62 244 GLU B C 1
ATOM 4301 O O . GLU B 1 244 ? 2.34 4.074 -0.765 1 95.62 244 GLU B O 1
ATOM 4306 N N . ASP B 1 245 ? 4.473 4.664 -0.89 1 95.38 245 ASP B N 1
ATOM 4307 C CA . ASP B 1 245 ? 4.988 3.436 -1.486 1 95.38 245 ASP B CA 1
ATOM 4308 C C . ASP B 1 245 ? 6.496 3.316 -1.285 1 95.38 245 ASP B C 1
ATOM 4310 O O . ASP B 1 245 ? 7.117 4.188 -0.67 1 95.38 245 ASP B O 1
ATOM 4314 N N . ALA B 1 246 ? 7.023 2.162 -1.731 1 96.19 246 ALA B N 1
ATOM 4315 C CA . ALA B 1 246 ? 8.477 2.02 -1.714 1 96.19 246 ALA B CA 1
ATOM 4316 C C . ALA B 1 246 ? 9.141 3.111 -2.543 1 96.19 246 ALA B C 1
ATOM 4318 O O . ALA B 1 246 ? 8.664 3.463 -3.621 1 96.19 246 ALA B O 1
ATOM 4319 N N . GLY B 1 247 ? 10.273 3.584 -1.985 1 96.56 247 GLY B N 1
ATOM 4320 C CA . GLY B 1 247 ? 10.984 4.641 -2.686 1 96.56 247 GLY B CA 1
ATOM 4321 C C . GLY B 1 247 ? 11.336 4.277 -4.117 1 96.56 247 GLY B C 1
ATOM 4322 O O . GLY B 1 247 ? 11.266 5.125 -5.012 1 96.56 247 GLY B O 1
ATOM 4323 N N . SER B 1 248 ? 11.633 3.074 -4.375 1 92.94 248 SER B N 1
ATOM 4324 C CA . SER B 1 248 ? 12.023 2.613 -5.707 1 92.94 248 SER B CA 1
ATOM 4325 C C . SER B 1 248 ? 10.875 2.754 -6.695 1 92.94 248 SER B C 1
ATOM 4327 O O . SER B 1 248 ? 11.086 2.721 -7.91 1 92.94 248 SER B O 1
ATOM 4329 N N . ASN B 1 249 ? 9.664 2.922 -6.215 1 93.19 249 ASN B N 1
ATOM 4330 C CA . ASN B 1 249 ? 8.5 3.027 -7.086 1 93.19 249 ASN B CA 1
ATOM 4331 C C . ASN B 1 249 ? 8.18 4.48 -7.426 1 93.19 249 ASN B C 1
ATOM 4333 O O . ASN B 1 249 ? 7.285 4.754 -8.219 1 93.19 249 ASN B O 1
ATOM 4337 N N . LEU B 1 250 ? 8.922 5.344 -6.781 1 91.56 250 LEU B N 1
ATOM 4338 C CA . LEU B 1 250 ? 8.711 6.75 -7.098 1 91.56 250 LEU B CA 1
ATOM 4339 C C . LEU B 1 250 ? 9.305 7.098 -8.461 1 91.56 250 LEU B C 1
ATOM 4341 O O . LEU B 1 250 ? 10.492 6.883 -8.703 1 91.56 250 LEU B O 1
ATOM 4345 N N . LYS B 1 251 ? 8.391 7.488 -9.359 1 79.38 251 LYS B N 1
ATOM 4346 C CA . LYS B 1 251 ? 8.805 7.879 -10.711 1 79.38 251 LYS B CA 1
ATOM 4347 C C . LYS B 1 251 ? 8.75 9.391 -10.883 1 79.38 251 LYS B C 1
ATOM 4349 O O . LYS B 1 251 ? 7.953 10.07 -10.234 1 79.38 251 LYS B O 1
ATOM 4354 N N . ASN B 1 252 ? 9.617 9.844 -11.758 1 66.81 252 ASN B N 1
ATOM 4355 C CA . ASN B 1 252 ? 9.68 11.273 -12.023 1 66.81 252 ASN B CA 1
ATOM 4356 C C . ASN B 1 252 ? 8.375 11.797 -12.617 1 66.81 252 ASN B C 1
ATOM 4358 O O . ASN B 1 252 ? 8.031 12.969 -12.445 1 66.81 252 ASN B O 1
ATOM 4362 N N . ASN B 1 253 ? 7.73 10.844 -13.383 1 58.88 253 ASN B N 1
ATOM 4363 C CA . ASN B 1 253 ? 6.496 11.281 -14.031 1 58.88 253 ASN B CA 1
ATOM 4364 C C . ASN B 1 253 ? 5.27 10.844 -13.234 1 58.88 253 ASN B C 1
ATOM 4366 O O . ASN B 1 253 ? 4.18 10.695 -13.797 1 58.88 253 ASN B O 1
ATOM 4370 N N . TYR B 1 254 ? 5.5 10.438 -12.094 1 54.72 254 TYR B N 1
ATOM 4371 C CA . TYR B 1 254 ? 4.414 9.945 -11.25 1 54.72 254 TYR B CA 1
ATOM 4372 C C . TYR B 1 254 ? 3.189 10.844 -11.367 1 54.72 254 TYR B C 1
ATOM 4374 O O . TYR B 1 254 ? 2.064 10.359 -11.508 1 54.72 254 TYR B O 1
ATOM 4382 N N . ALA B 1 255 ? 3.156 12.047 -10.953 1 52.44 255 ALA B N 1
ATOM 4383 C CA . ALA B 1 255 ? 1.903 12.797 -10.875 1 52.44 255 ALA B CA 1
ATOM 4384 C C . ALA B 1 255 ? 1.717 13.68 -12.102 1 52.44 255 ALA B C 1
ATOM 4386 O O . ALA B 1 255 ? 2.336 14.742 -12.211 1 52.44 255 ALA B O 1
ATOM 4387 N N . SER B 1 256 ? 1.414 13.008 -13.273 1 45.88 256 SER B N 1
ATOM 4388 C CA . SER B 1 256 ? 1.085 13.828 -14.438 1 45.88 256 SER B CA 1
ATOM 4389 C C . SER B 1 256 ? 0.152 14.977 -14.055 1 45.88 256 SER B C 1
ATOM 4391 O O . SER B 1 256 ? 0.02 15.945 -14.805 1 45.88 256 SER B O 1
ATOM 4393 N N . TRP B 1 257 ? -0.714 14.695 -13.148 1 43.59 257 TRP B N 1
ATOM 4394 C CA . TRP B 1 257 ? -1.593 15.812 -12.812 1 43.59 257 TRP B CA 1
ATOM 4395 C C . TRP B 1 257 ? -0.797 16.969 -12.234 1 43.59 257 TRP B C 1
ATOM 4397 O O . TRP B 1 257 ? -1.221 18.125 -12.32 1 43.59 257 TRP B O 1
ATOM 4407 N N . VAL B 1 258 ? 0.24 16.562 -11.461 1 45.75 258 VAL B N 1
ATOM 4408 C CA . VAL B 1 258 ? 0.952 17.734 -10.953 1 45.75 258 VAL B CA 1
ATOM 4409 C C . VAL B 1 258 ? 1.368 18.625 -12.117 1 45.75 258 VAL B C 1
ATOM 4411 O O . VAL B 1 258 ? 1.446 19.859 -11.977 1 45.75 258 VAL B O 1
ATOM 4414 N N . LYS B 1 259 ? 1.648 17.969 -13.133 1 42.44 259 LYS B N 1
ATOM 4415 C CA . LYS B 1 259 ? 1.84 18.859 -14.273 1 42.44 259 LYS B CA 1
ATOM 4416 C C . LYS B 1 259 ? 0.514 19.453 -14.727 1 42.44 259 LYS B C 1
ATOM 4418 O O . LYS B 1 259 ? 0.496 20.453 -15.461 1 42.44 259 LYS B O 1
ATOM 4423 N N . CYS B 1 260 ? -0.482 18.625 -14.633 1 35.78 260 CYS B N 1
ATOM 4424 C CA . CYS B 1 260 ? -1.72 19.297 -15.016 1 35.78 260 CYS B CA 1
ATOM 4425 C C . CYS B 1 260 ? -2.109 20.359 -13.992 1 35.78 260 CYS B C 1
ATOM 4427 O O . CYS B 1 260 ? -3.242 20.828 -13.992 1 35.78 260 CYS B O 1
ATOM 4429 N N . ALA B 1 261 ? -1.345 20.234 -12.938 1 40.06 261 ALA B N 1
ATOM 4430 C CA . ALA B 1 261 ? -1.614 21.391 -12.094 1 40.06 261 ALA B CA 1
ATOM 4431 C C . ALA B 1 261 ? -1.742 22.656 -12.938 1 40.06 261 ALA B C 1
ATOM 4433 O O . ALA B 1 261 ? -1.135 22.766 -14.008 1 40.06 261 ALA B O 1
ATOM 4434 N N . PRO B 1 262 ? -2.717 23.375 -12.688 1 38.5 262 PRO B N 1
ATOM 4435 C CA . PRO B 1 262 ? -2.807 24.625 -13.461 1 38.5 262 PRO B CA 1
ATOM 4436 C C . PRO B 1 262 ? -1.438 25.219 -13.781 1 38.5 262 PRO B C 1
ATOM 4438 O O . PRO B 1 262 ? -0.452 24.906 -13.109 1 38.5 262 PRO B O 1
ATOM 4441 N N . SER B 1 263 ? -1.393 25.891 -14.883 1 36.88 263 SER B N 1
ATOM 4442 C CA . SER B 1 263 ? -0.274 26.656 -15.422 1 36.88 263 SER B CA 1
ATOM 4443 C C . SER B 1 263 ? 0.574 27.266 -14.305 1 36.88 263 SER B C 1
ATOM 4445 O O . SER B 1 263 ? 0.118 27.375 -13.164 1 36.88 263 SER B O 1
ATOM 4447 N N . ALA B 1 264 ? 1.855 27.516 -14.562 1 38.72 264 ALA B N 1
ATOM 4448 C CA . ALA B 1 264 ? 2.834 28.25 -13.758 1 38.72 264 ALA B CA 1
ATOM 4449 C C . ALA B 1 264 ? 2.15 29.281 -12.859 1 38.72 264 ALA B C 1
ATOM 4451 O O . ALA B 1 264 ? 2.549 29.484 -11.711 1 38.72 264 ALA B O 1
ATOM 4452 N N . SER B 1 265 ? 1.31 30 -13.398 1 37.94 265 SER B N 1
ATOM 4453 C CA . SER B 1 265 ? 0.642 31.094 -12.711 1 37.94 265 SER B CA 1
ATOM 4454 C C . SER B 1 265 ? -0.232 30.594 -11.57 1 37.94 265 SER B C 1
ATOM 4456 O O . SER B 1 265 ? -0.445 31.281 -10.578 1 37.94 265 SER B O 1
ATOM 4458 N N . GLN B 1 266 ? -0.816 29.438 -11.805 1 38.59 266 GLN B N 1
ATOM 4459 C CA . GLN B 1 266 ? -1.673 28.906 -10.75 1 38.59 266 GLN B CA 1
ATOM 4460 C C . GLN B 1 266 ? -0.904 27.938 -9.859 1 38.59 266 GLN B C 1
ATOM 4462 O O . GLN B 1 266 ? -1.442 27.438 -8.867 1 38.59 266 GLN B O 1
ATOM 4467 N N . LYS B 1 267 ? 0.213 27.422 -10.148 1 44.75 267 LYS B N 1
ATOM 4468 C CA . LYS B 1 267 ? 1.182 26.641 -9.383 1 44.75 267 LYS B CA 1
ATOM 4469 C C . LYS B 1 267 ? 1.46 27.281 -8.031 1 44.75 267 LYS B C 1
ATOM 4471 O O . LYS B 1 267 ? 1.733 26.578 -7.051 1 44.75 267 LYS B O 1
ATOM 4476 N N . SER B 1 268 ? 1.496 28.578 -8.172 1 46.34 268 SER B N 1
ATOM 4477 C CA . SER B 1 268 ? 1.892 29.234 -6.938 1 46.34 268 SER B CA 1
ATOM 4478 C C . SER B 1 268 ? 1.009 28.797 -5.77 1 46.34 268 SER B C 1
ATOM 4480 O O . SER B 1 268 ? 1.496 28.609 -4.656 1 46.34 268 SER B O 1
ATOM 4482 N N . GLY B 1 269 ? -0.303 28.609 -6.152 1 49.69 269 GLY B N 1
ATOM 4483 C CA . GLY B 1 269 ? -1.192 28.359 -5.031 1 49.69 269 GLY B CA 1
ATOM 4484 C C . GLY B 1 269 ? -1.162 26.906 -4.559 1 49.69 269 GLY B C 1
ATOM 4485 O O . GLY B 1 269 ? -1.629 26.609 -3.461 1 49.69 269 GLY B O 1
ATOM 4486 N N . TYR B 1 270 ? -0.723 26 -5.496 1 55.09 270 TYR B N 1
ATOM 4487 C CA . TYR B 1 270 ? -0.775 24.594 -5.105 1 55.09 270 TYR B CA 1
ATOM 4488 C C . TYR B 1 270 ? 0.607 24.078 -4.715 1 55.09 270 TYR B C 1
ATOM 4490 O O . TYR B 1 270 ? 0.767 22.906 -4.359 1 55.09 270 TYR B O 1
ATOM 4498 N N . LYS B 1 271 ? 1.468 25 -4.777 1 59.97 271 LYS B N 1
ATOM 4499 C CA . LYS B 1 271 ? 2.814 24.625 -4.359 1 59.97 271 LYS B CA 1
ATOM 4500 C C . LYS B 1 271 ? 2.83 24.156 -2.904 1 59.97 271 LYS B C 1
ATOM 4502 O O . LYS B 1 271 ? 2.225 24.797 -2.039 1 59.97 271 LYS B O 1
ATOM 4507 N N . TYR B 1 272 ? 3.062 22.875 -2.662 1 72.25 272 TYR B N 1
ATOM 4508 C CA . TYR B 1 272 ? 3.344 22.234 -1.38 1 72.25 272 TYR B CA 1
ATOM 4509 C C . TYR B 1 272 ? 2.068 21.688 -0.752 1 72.25 272 TYR B C 1
ATOM 4511 O O . TYR B 1 272 ? 2.004 21.484 0.462 1 72.25 272 TYR B O 1
ATOM 4519 N N . LYS B 1 273 ? 1.039 21.5 -1.736 1 86.06 273 LYS B N 1
ATOM 4520 C CA . LYS B 1 273 ? -0.207 20.906 -1.261 1 86.06 273 LYS B CA 1
ATOM 4521 C C . LYS B 1 273 ? -0.122 19.391 -1.253 1 86.06 273 LYS B C 1
ATOM 4523 O O . LYS B 1 273 ? -1.051 18.703 -0.809 1 86.06 273 LYS B O 1
ATOM 4528 N N . PHE B 1 274 ? 1.01 18.953 -1.693 1 90.25 274 PHE B N 1
ATOM 4529 C CA . PHE B 1 274 ? 1.167 17.5 -1.779 1 90.25 274 PHE B CA 1
ATOM 4530 C C . PHE B 1 274 ? 2.307 17.031 -0.886 1 90.25 274 PHE B C 1
ATOM 4532 O O . PHE B 1 274 ? 3.193 17.812 -0.536 1 90.25 274 PHE B O 1
ATOM 4539 N N . SER B 1 275 ? 2.158 15.797 -0.573 1 94.44 275 SER B N 1
ATOM 4540 C CA . SER B 1 275 ? 3.154 15.148 0.279 1 94.44 275 SER B CA 1
ATOM 4541 C C . SER B 1 275 ? 3.471 13.742 -0.207 1 94.44 275 SER B C 1
ATOM 4543 O O . SER B 1 275 ? 2.711 13.164 -0.988 1 94.44 275 SER B O 1
ATOM 4545 N N . GLY B 1 276 ? 4.586 13.258 0.226 1 95.56 276 GLY B N 1
ATOM 4546 C CA . GLY B 1 276 ? 5.008 11.906 -0.087 1 95.56 276 GLY B CA 1
ATOM 4547 C C . GLY B 1 276 ? 5.645 11.188 1.09 1 95.56 276 GLY B C 1
ATOM 4548 O O . GLY B 1 276 ? 6.395 11.797 1.859 1 95.56 276 GLY B O 1
ATOM 4549 N N . ILE B 1 277 ? 5.367 9.922 1.196 1 98.06 277 ILE B N 1
ATOM 4550 C CA . ILE B 1 277 ? 5.98 9.016 2.158 1 98.06 277 ILE B CA 1
ATOM 4551 C C . ILE B 1 277 ? 6.574 7.809 1.429 1 98.06 277 ILE B C 1
ATOM 4553 O O . ILE B 1 277 ? 5.852 7.055 0.771 1 98.06 277 ILE B O 1
ATOM 4557 N N . ALA B 1 278 ? 7.887 7.668 1.53 1 97.62 278 ALA B N 1
ATOM 4558 C CA . ALA B 1 278 ? 8.57 6.555 0.881 1 97.62 278 ALA B CA 1
ATOM 4559 C C . ALA B 1 278 ? 9.117 5.57 1.913 1 97.62 278 ALA B C 1
ATOM 4561 O O . ALA B 1 278 ? 9.953 5.934 2.746 1 97.62 278 ALA B O 1
ATOM 4562 N N . HIS B 1 279 ? 8.625 4.332 1.86 1 97.5 279 HIS B N 1
ATOM 4563 C CA . HIS B 1 279 ? 9.133 3.305 2.764 1 97.5 279 HIS B CA 1
ATOM 4564 C C . HIS B 1 279 ? 10.117 2.379 2.051 1 97.5 279 HIS B C 1
ATOM 4566 O O . HIS B 1 279 ? 10.445 2.6 0.885 1 97.5 279 HIS B O 1
ATOM 4572 N N . SER B 1 280 ? 10.688 1.436 2.746 1 96.44 280 SER B N 1
ATOM 4573 C CA . SER B 1 280 ? 11.602 0.443 2.189 1 96.44 280 SER B CA 1
ATOM 4574 C C . SER B 1 280 ? 12.734 1.106 1.414 1 96.44 280 SER B C 1
ATOM 4576 O O . SER B 1 280 ? 13.07 0.683 0.306 1 96.44 280 SER B O 1
ATOM 4578 N N . THR B 1 281 ? 13.289 2.145 1.951 1 96.88 281 THR B N 1
ATOM 4579 C CA . THR B 1 281 ? 14.297 2.967 1.281 1 96.88 281 THR B CA 1
ATOM 4580 C C . THR B 1 281 ? 15.555 3.086 2.135 1 96.88 281 THR B C 1
ATOM 4582 O O . THR B 1 281 ? 15.484 3.479 3.303 1 96.88 281 THR B O 1
ATOM 4585 N N . SER B 1 282 ? 16.656 2.777 1.533 1 96.31 282 SER B N 1
ATOM 4586 C CA . SER B 1 282 ? 17.922 2.842 2.244 1 96.31 282 SER B CA 1
ATOM 4587 C C . SER B 1 282 ? 18.391 4.285 2.41 1 96.31 282 SER B C 1
ATOM 4589 O O . SER B 1 282 ? 17.938 5.176 1.685 1 96.31 282 SER B O 1
ATOM 4591 N N . SER B 1 283 ? 19.328 4.449 3.414 1 97.56 283 SER B N 1
ATOM 4592 C CA . SER B 1 283 ? 19.891 5.777 3.631 1 97.56 283 SER B CA 1
ATOM 4593 C C . SER B 1 283 ? 20.594 6.289 2.381 1 97.56 283 SER B C 1
ATOM 4595 O O . SER B 1 283 ? 20.609 7.496 2.115 1 97.56 283 SER B O 1
ATOM 4597 N N . GLY B 1 284 ? 21.125 5.391 1.594 1 96.38 284 GLY B N 1
ATOM 4598 C CA . GLY B 1 284 ? 21.828 5.777 0.387 1 96.38 284 GLY B CA 1
ATOM 4599 C C . GLY B 1 284 ? 20.922 6.363 -0.681 1 96.38 284 GLY B C 1
ATOM 4600 O O . GLY B 1 284 ? 21.359 7.18 -1.491 1 96.38 284 GLY B O 1
ATOM 4601 N N . SER B 1 285 ? 19.656 6 -0.658 1 96.12 285 SER B N 1
ATOM 4602 C CA . SER B 1 285 ? 18.719 6.453 -1.682 1 96.12 285 SER B CA 1
ATOM 4603 C C . SER B 1 285 ? 17.891 7.621 -1.181 1 96.12 285 SER B C 1
ATOM 4605 O O . SER B 1 285 ? 17.156 8.25 -1.956 1 96.12 285 SER B O 1
ATOM 4607 N N . MET B 1 286 ? 18 7.887 0.075 1 97.62 286 MET B N 1
ATOM 4608 C CA . MET B 1 286 ? 17.125 8.828 0.77 1 97.62 286 MET B CA 1
ATOM 4609 C C . MET B 1 286 ? 17.188 10.211 0.138 1 97.62 286 MET B C 1
ATOM 4611 O O . MET B 1 286 ? 16.172 10.797 -0.214 1 97.62 286 MET B O 1
ATOM 4615 N N . SER B 1 287 ? 18.375 10.75 -0.088 1 96.94 287 SER B N 1
ATOM 4616 C CA . SER B 1 287 ? 18.531 12.102 -0.612 1 96.94 287 SER B CA 1
ATOM 4617 C C . SER B 1 287 ? 17.953 12.219 -2.021 1 96.94 287 SER B C 1
ATOM 4619 O O . SER B 1 2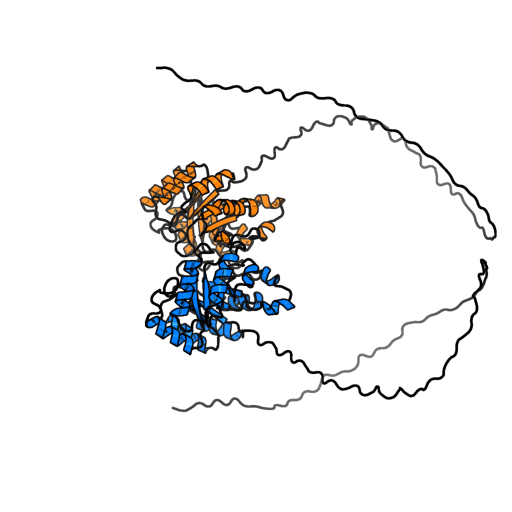87 ? 17.344 13.227 -2.363 1 96.94 287 SER B O 1
ATOM 4621 N N . GLY B 1 288 ? 18.188 11.18 -2.83 1 94.94 288 GLY B N 1
ATOM 4622 C CA . GLY B 1 288 ? 17.641 11.18 -4.176 1 94.94 288 GLY B CA 1
ATOM 4623 C C . GLY B 1 288 ? 16.125 11.188 -4.195 1 94.94 288 GLY B C 1
ATOM 4624 O O . GLY B 1 288 ? 15.508 11.914 -4.988 1 94.94 288 GLY B O 1
ATOM 4625 N N . ILE B 1 289 ? 15.531 10.445 -3.314 1 96.44 289 ILE B N 1
ATOM 4626 C CA . ILE B 1 289 ? 14.078 10.359 -3.234 1 96.44 289 ILE B CA 1
ATOM 4627 C C . ILE B 1 289 ? 13.5 11.688 -2.758 1 96.44 289 ILE B C 1
ATOM 4629 O O . ILE B 1 289 ? 12.531 12.195 -3.332 1 96.44 289 ILE B O 1
ATOM 4633 N N . ILE B 1 290 ? 14.109 12.289 -1.789 1 96.62 290 ILE B N 1
ATOM 4634 C CA . ILE B 1 290 ? 13.664 13.586 -1.291 1 96.62 290 ILE B CA 1
ATOM 4635 C C . ILE B 1 290 ? 13.758 14.625 -2.404 1 96.62 290 ILE B C 1
ATOM 4637 O O . ILE B 1 290 ? 12.836 15.422 -2.6 1 96.62 290 ILE B O 1
ATOM 4641 N N . ASN B 1 291 ? 14.836 14.617 -3.143 1 92.62 291 ASN B N 1
ATOM 4642 C CA . ASN B 1 291 ? 15 15.562 -4.246 1 92.62 291 ASN B CA 1
ATOM 4643 C C . ASN B 1 291 ? 13.898 15.391 -5.293 1 92.62 291 ASN B C 1
ATOM 4645 O O . ASN B 1 291 ? 13.359 16.375 -5.789 1 92.62 291 ASN B O 1
ATOM 4649 N N . THR B 1 292 ? 13.578 14.18 -5.59 1 90.62 292 THR B N 1
ATOM 4650 C CA . THR B 1 292 ? 12.5 13.93 -6.547 1 90.62 292 THR B CA 1
ATOM 4651 C C . THR B 1 292 ? 11.172 14.461 -6.008 1 90.62 292 THR B C 1
ATOM 4653 O O . THR B 1 292 ? 10.445 15.164 -6.715 1 90.62 292 THR B O 1
ATOM 4656 N N . MET B 1 293 ? 10.844 14.164 -4.754 1 91.88 293 MET B N 1
ATOM 4657 C CA . MET B 1 293 ? 9.578 14.594 -4.156 1 91.88 293 MET B CA 1
ATOM 4658 C C . MET B 1 293 ? 9.477 16.125 -4.16 1 91.88 293 MET B C 1
ATOM 4660 O O . MET B 1 293 ? 8.43 16.672 -4.516 1 91.88 293 MET B O 1
ATOM 4664 N N . VAL B 1 294 ? 10.516 16.766 -3.811 1 90.38 294 VAL B N 1
ATOM 4665 C CA . VAL B 1 294 ? 10.445 18.203 -3.557 1 90.38 294 VAL B CA 1
ATOM 4666 C C . VAL B 1 294 ? 10.719 18.969 -4.848 1 90.38 294 VAL B C 1
ATOM 4668 O O . VAL B 1 294 ? 9.906 19.797 -5.273 1 90.38 294 VAL B O 1
ATOM 4671 N N . SER B 1 295 ? 11.812 18.656 -5.535 1 85.62 295 SER B N 1
ATOM 4672 C CA . SER B 1 295 ? 12.266 19.484 -6.652 1 85.62 295 SER B CA 1
ATOM 4673 C C . SER B 1 295 ? 11.531 19.125 -7.938 1 85.62 295 SER B C 1
ATOM 4675 O O . SER B 1 295 ? 11.328 19.984 -8.805 1 85.62 295 SER B O 1
ATOM 4677 N N . VAL B 1 296 ? 11.133 17.891 -8.062 1 82.81 296 VAL B N 1
ATOM 4678 C CA . VAL B 1 296 ? 10.484 17.469 -9.297 1 82.81 296 VAL B CA 1
ATOM 4679 C C . VAL B 1 296 ? 8.969 17.5 -9.125 1 82.81 296 VAL B C 1
ATOM 4681 O O . VAL B 1 296 ? 8.25 18.016 -9.984 1 82.81 296 VAL B O 1
ATOM 4684 N N . LEU B 1 297 ? 8.508 17.078 -7.973 1 83.44 297 LEU B N 1
ATOM 4685 C CA . LEU B 1 297 ? 7.07 16.891 -7.805 1 83.44 297 LEU B CA 1
ATOM 4686 C C . LEU B 1 297 ? 6.477 18 -6.934 1 83.44 297 LEU B C 1
ATOM 4688 O O . LEU B 1 297 ? 5.262 18.031 -6.707 1 83.44 297 LEU B O 1
ATOM 4692 N N . ALA B 1 298 ? 7.273 18.859 -6.359 1 84.12 298 ALA B N 1
ATOM 4693 C CA . ALA B 1 298 ? 6.879 20.062 -5.633 1 84.12 298 ALA B CA 1
ATOM 4694 C C . ALA B 1 298 ? 6.074 19.719 -4.383 1 84.12 298 ALA B C 1
ATOM 4696 O O . ALA B 1 298 ? 5.078 20.375 -4.074 1 84.12 298 ALA B O 1
ATOM 4697 N N . MET B 1 299 ? 6.512 18.672 -3.744 1 89.62 299 MET B N 1
ATOM 4698 C CA . MET B 1 299 ? 5.867 18.281 -2.492 1 89.62 299 MET B CA 1
ATOM 4699 C C . MET B 1 299 ? 6.355 19.156 -1.338 1 89.62 299 MET B C 1
ATOM 4701 O O . MET B 1 299 ? 7.535 19.5 -1.277 1 89.62 299 MET B O 1
ATOM 4705 N N . GLY B 1 300 ? 5.383 19.453 -0.442 1 92 300 GLY B N 1
ATOM 4706 C CA . GLY B 1 300 ? 5.707 20.328 0.672 1 92 300 GLY B CA 1
ATOM 4707 C C . GLY B 1 300 ? 5.98 19.578 1.962 1 92 300 GLY B C 1
ATOM 4708 O O . GLY B 1 300 ? 6.582 20.125 2.889 1 92 300 GLY B O 1
ATOM 4709 N N . LEU B 1 301 ? 5.492 18.359 2.102 1 96.38 301 LEU B N 1
ATOM 4710 C CA . LEU B 1 301 ? 5.75 17.453 3.213 1 96.38 301 LEU B CA 1
ATOM 4711 C C . LEU B 1 301 ? 6.336 16.141 2.717 1 96.38 301 LEU B C 1
ATOM 4713 O O . LEU B 1 301 ? 5.859 15.578 1.727 1 96.38 301 LEU B O 1
ATOM 4717 N N . VAL B 1 302 ? 7.434 15.68 3.426 1 97.44 302 VAL B N 1
ATOM 4718 C CA . VAL B 1 302 ? 8.07 14.469 2.932 1 97.44 302 VAL B CA 1
ATOM 4719 C C . VAL B 1 302 ? 8.531 13.609 4.109 1 97.44 302 VAL B C 1
ATOM 4721 O O . VAL B 1 302 ? 8.82 14.133 5.188 1 97.44 302 VAL B O 1
ATOM 4724 N N . TYR B 1 303 ? 8.555 12.336 3.9 1 98.62 303 TYR B N 1
ATOM 4725 C CA . TYR B 1 303 ? 9.133 11.375 4.828 1 98.62 303 TYR B CA 1
ATOM 4726 C C . TYR B 1 303 ? 9.672 10.156 4.082 1 98.62 303 TYR B C 1
ATOM 4728 O O . TYR B 1 303 ? 9 9.609 3.205 1 98.62 303 TYR B O 1
ATOM 4736 N N . VAL B 1 304 ? 10.891 9.781 4.355 1 98.5 304 VAL B N 1
ATOM 4737 C CA . VAL B 1 304 ? 11.539 8.602 3.797 1 98.5 304 VAL B CA 1
ATOM 4738 C C . VAL B 1 304 ? 12.023 7.695 4.93 1 98.5 304 VAL B C 1
ATOM 4740 O O . VAL B 1 304 ? 12.633 8.172 5.895 1 98.5 304 VAL B O 1
ATOM 4743 N N . THR B 1 305 ? 11.742 6.395 4.832 1 98.44 305 THR B N 1
ATOM 4744 C CA . THR B 1 305 ? 12.094 5.492 5.922 1 98.44 305 THR B CA 1
ATOM 4745 C C . THR B 1 305 ? 12.617 4.168 5.379 1 98.44 305 THR B C 1
ATOM 4747 O O . THR B 1 305 ? 12.266 3.762 4.27 1 98.44 305 THR B O 1
ATOM 4750 N N . ASP B 1 306 ? 13.484 3.561 6.195 1 97 306 ASP B N 1
ATOM 4751 C CA . ASP B 1 306 ? 13.969 2.225 5.871 1 97 306 ASP B CA 1
ATOM 4752 C C . ASP B 1 306 ? 13.023 1.15 6.414 1 97 306 ASP B C 1
ATOM 4754 O O . ASP B 1 306 ? 13.305 -0.044 6.301 1 97 306 ASP B O 1
ATOM 4758 N N . GLY B 1 307 ? 11.891 1.578 7.051 1 96 307 GLY B N 1
ATOM 4759 C CA . GLY B 1 307 ? 10.891 0.604 7.453 1 96 307 GLY B CA 1
ATOM 4760 C C . GLY B 1 307 ? 10.367 -0.224 6.297 1 96 307 GLY B C 1
ATOM 4761 O O . GLY B 1 307 ? 10.062 0.312 5.23 1 96 307 GLY B O 1
ATOM 4762 N N . ALA B 1 308 ? 10.234 -1.499 6.547 1 91.56 308 ALA B N 1
ATOM 4763 C CA . ALA B 1 308 ? 9.773 -2.418 5.508 1 91.56 308 ALA B CA 1
ATOM 4764 C C . ALA B 1 308 ? 8.289 -2.232 5.23 1 91.56 308 ALA B C 1
ATOM 4766 O O . ALA B 1 308 ? 7.551 -1.711 6.07 1 91.56 308 ALA B O 1
ATOM 4767 N N . ALA B 1 309 ? 7.875 -2.645 4.004 1 89.94 309 ALA B N 1
ATOM 4768 C CA . ALA B 1 309 ? 6.461 -2.566 3.641 1 89.94 309 ALA B CA 1
ATOM 4769 C C . ALA B 1 309 ? 5.613 -3.467 4.535 1 89.94 309 ALA B C 1
ATOM 4771 O O . ALA B 1 309 ? 6.102 -4.477 5.047 1 89.94 309 ALA B O 1
ATOM 4772 N N . GLY B 1 310 ? 4.348 -3.092 4.645 1 80 310 GLY B N 1
ATOM 4773 C CA . GLY B 1 310 ? 3.408 -3.957 5.336 1 80 310 GLY B CA 1
ATOM 4774 C C . GLY B 1 310 ? 3.088 -3.484 6.742 1 80 310 GLY B C 1
ATOM 4775 O O . GLY B 1 310 ? 2.961 -2.283 6.984 1 80 310 GLY B O 1
ATOM 4776 N N . CYS B 1 311 ? 2.893 -4.43 7.645 1 68.62 311 CYS B N 1
ATOM 4777 C CA . CYS B 1 311 ? 2.303 -4.176 8.953 1 68.62 311 CYS B CA 1
ATOM 4778 C C . CYS B 1 311 ? 3.281 -3.438 9.859 1 68.62 311 CYS B C 1
ATOM 4780 O O . CYS B 1 311 ? 2.871 -2.766 10.805 1 68.62 311 CYS B O 1
ATOM 4782 N N . CYS B 1 312 ? 4.508 -3.369 9.438 1 77.19 312 CYS B N 1
ATOM 4783 C CA . CYS B 1 312 ? 5.469 -2.924 10.438 1 77.19 312 CYS B CA 1
ATOM 4784 C C . CYS B 1 312 ? 6.258 -1.72 9.938 1 77.19 312 CYS B C 1
ATOM 4786 O O . CYS B 1 312 ? 7.266 -1.338 10.539 1 77.19 312 CYS B O 1
ATOM 4788 N N . THR B 1 313 ? 5.645 -1.116 9.055 1 88.19 313 THR B N 1
ATOM 4789 C CA . THR B 1 313 ? 6.414 -0.055 8.414 1 88.19 313 THR B CA 1
ATOM 4790 C C . THR B 1 313 ? 6.762 1.041 9.422 1 88.19 313 THR B C 1
ATOM 4792 O O . THR B 1 313 ? 7.895 1.534 9.438 1 88.19 313 THR B O 1
ATOM 4795 N N . TYR B 1 314 ? 5.836 1.329 10.281 1 92.44 314 TYR B N 1
ATOM 4796 C CA . TYR B 1 314 ? 6.008 2.5 11.133 1 92.44 314 TYR B CA 1
ATOM 4797 C C . TYR B 1 314 ? 6.137 2.096 12.594 1 92.44 314 TYR B C 1
ATOM 4799 O O . TYR B 1 314 ? 5.996 2.932 13.492 1 92.44 314 TYR B O 1
ATOM 4807 N N . ASN B 1 315 ? 6.453 0.772 12.82 1 89.12 315 ASN B N 1
ATOM 4808 C CA . ASN B 1 315 ? 6.691 0.292 14.18 1 89.12 315 ASN B CA 1
ATOM 4809 C C . ASN B 1 315 ? 8.016 0.814 14.734 1 89.12 315 ASN B C 1
ATOM 4811 O O . ASN B 1 315 ? 8.273 0.702 15.938 1 89.12 315 ASN B O 1
ATOM 4815 N N . THR B 1 316 ? 8.742 1.349 13.875 1 91.88 316 THR B N 1
ATOM 4816 C CA . THR B 1 316 ? 9.984 2.006 14.273 1 91.88 316 THR B CA 1
ATOM 4817 C C . THR B 1 316 ? 10.188 3.301 13.492 1 91.88 316 THR B C 1
ATOM 4819 O O . THR B 1 316 ? 9.656 3.453 12.383 1 91.88 316 THR B O 1
ATOM 4822 N N . LEU B 1 317 ? 10.914 4.176 14.117 1 96.69 317 LEU B N 1
ATOM 4823 C CA . LEU B 1 317 ? 11.367 5.371 13.414 1 96.69 317 LEU B CA 1
ATOM 4824 C C . LEU B 1 317 ? 12.492 5.039 12.445 1 96.69 317 LEU B C 1
ATOM 4826 O O . LEU B 1 317 ? 13.289 4.129 12.695 1 96.69 317 LEU B O 1
ATOM 4830 N N . THR B 1 318 ? 12.523 5.805 11.305 1 97.81 318 THR B N 1
ATOM 4831 C CA . THR B 1 318 ? 13.633 5.594 10.375 1 97.81 318 THR B CA 1
ATOM 4832 C C . THR B 1 318 ? 14.969 5.691 11.102 1 97.81 318 THR B C 1
ATOM 4834 O O . THR B 1 318 ? 15.141 6.527 11.992 1 97.81 318 THR B O 1
ATOM 4837 N N . SER B 1 319 ? 15.922 4.918 10.719 1 97.5 319 SER B N 1
ATOM 4838 C CA . SER B 1 319 ? 17.219 4.863 11.391 1 97.5 319 SER B CA 1
ATOM 4839 C C . SER B 1 319 ? 18.078 6.07 11.031 1 97.5 319 SER B C 1
ATOM 4841 O O . SER B 1 319 ? 19.094 6.328 11.68 1 97.5 319 SER B O 1
ATOM 4843 N N . TYR B 1 320 ? 17.672 6.832 10.031 1 98.12 320 TYR B N 1
ATOM 4844 C CA . TYR B 1 320 ? 18.516 7.934 9.57 1 98.12 320 TYR B CA 1
ATOM 4845 C C . TYR B 1 320 ? 17.766 9.258 9.641 1 98.12 320 TYR B C 1
ATOM 4847 O O . TYR B 1 320 ? 17.906 10.109 8.758 1 98.12 320 TYR B O 1
ATOM 4855 N N . LEU B 1 321 ? 16.953 9.43 10.656 1 98.56 321 LEU B N 1
ATOM 4856 C CA . LEU B 1 321 ? 16.125 10.625 10.773 1 98.56 321 LEU B CA 1
ATOM 4857 C C . LEU B 1 321 ? 16.984 11.883 10.797 1 98.56 321 LEU B C 1
ATOM 4859 O O . LEU B 1 321 ? 16.625 12.898 10.188 1 98.56 321 LEU B O 1
ATOM 4863 N N . SER B 1 322 ? 18.031 11.859 11.508 1 97.75 322 SER B N 1
ATOM 4864 C CA . SER B 1 322 ? 18.891 13.031 11.602 1 97.75 322 SER B CA 1
ATOM 4865 C C . SER B 1 322 ? 19.422 13.438 10.227 1 97.75 322 SER B C 1
ATOM 4867 O O . SER B 1 322 ? 19.453 14.625 9.891 1 97.75 322 SER B O 1
ATOM 4869 N N . GLN B 1 323 ? 19.875 12.477 9.453 1 97.75 323 GLN B N 1
ATOM 4870 C CA . GLN B 1 323 ? 20.328 12.75 8.102 1 97.75 323 GLN B CA 1
ATOM 4871 C C . GLN B 1 323 ? 19.203 13.297 7.234 1 97.75 323 GLN B C 1
ATOM 4873 O O . GLN B 1 323 ? 19.406 14.211 6.434 1 97.75 323 GLN B O 1
ATOM 4878 N N . GLU B 1 324 ? 18.031 12.742 7.445 1 98.44 324 GLU B N 1
ATOM 4879 C CA . GLU B 1 324 ? 16.875 13.188 6.68 1 98.44 324 GLU B CA 1
ATOM 4880 C C . GLU B 1 324 ? 16.484 14.617 7.035 1 98.44 324 GLU B C 1
ATOM 4882 O O . GLU B 1 324 ? 16.188 15.43 6.152 1 98.44 324 GLU B O 1
ATOM 4887 N N . ALA B 1 325 ? 16.562 14.914 8.297 1 98.38 325 ALA B N 1
ATOM 4888 C CA . ALA B 1 325 ? 16.281 16.266 8.773 1 98.38 325 ALA B CA 1
ATOM 4889 C C . ALA B 1 325 ? 17.234 17.281 8.156 1 98.38 325 ALA B C 1
ATOM 4891 O O . ALA B 1 325 ? 16.812 18.344 7.684 1 98.38 325 ALA B O 1
ATOM 4892 N N . SER B 1 326 ? 18.453 16.938 8.102 1 97.25 326 SER B N 1
ATOM 4893 C CA . SER B 1 326 ? 19.453 17.828 7.523 1 97.25 326 SER B CA 1
ATOM 4894 C C . SER B 1 326 ? 19.219 18.016 6.027 1 97.25 326 SER B C 1
ATOM 4896 O O . SER B 1 326 ? 19.359 19.125 5.504 1 97.25 326 SER B O 1
ATOM 4898 N N . ALA B 1 327 ? 18.906 16.938 5.355 1 97 327 ALA B N 1
ATOM 4899 C CA . ALA B 1 3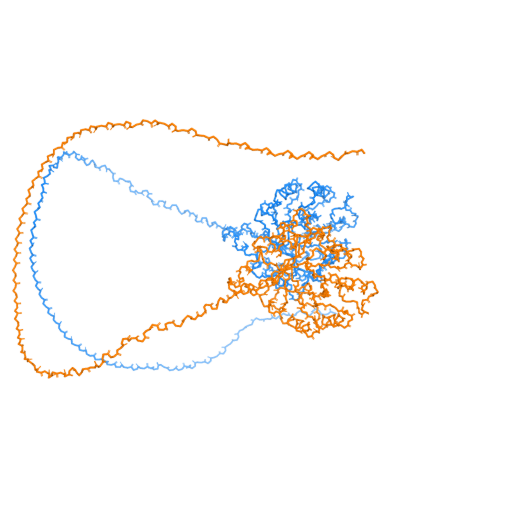27 ? 18.672 16.984 3.916 1 97 327 ALA B CA 1
ATOM 4900 C C . ALA B 1 327 ? 17.484 17.906 3.596 1 97 327 ALA B C 1
ATOM 4902 O O . ALA B 1 327 ? 17.547 18.719 2.674 1 97 327 ALA B O 1
ATOM 4903 N N . VAL B 1 328 ? 16.391 17.797 4.395 1 97.12 328 VAL B N 1
ATOM 4904 C CA . VAL B 1 328 ? 15.195 18.594 4.16 1 97.12 328 VAL B CA 1
ATOM 4905 C C . VAL B 1 328 ? 15.469 20.047 4.531 1 97.12 328 VAL B C 1
ATOM 4907 O O . VAL B 1 328 ? 15.047 20.969 3.816 1 97.12 328 VAL B O 1
ATOM 4910 N N . HIS B 1 329 ? 16.219 20.281 5.602 1 95.75 329 HIS B N 1
ATOM 4911 C CA . HIS B 1 329 ? 16.562 21.625 6.008 1 95.75 329 HIS B CA 1
ATOM 4912 C C . HIS B 1 329 ? 17.375 22.344 4.934 1 95.75 329 HIS B C 1
ATOM 4914 O O . HIS B 1 329 ? 17.188 23.531 4.695 1 95.75 329 HIS B O 1
ATOM 4920 N N . ALA B 1 330 ? 18.203 21.609 4.273 1 94.31 330 ALA B N 1
ATOM 4921 C CA . ALA B 1 330 ? 19.109 22.188 3.27 1 94.31 330 ALA B CA 1
ATOM 4922 C C . ALA B 1 330 ? 18.328 22.656 2.045 1 94.31 330 ALA B C 1
ATOM 4924 O O . ALA B 1 330 ? 18.828 23.453 1.252 1 94.31 330 ALA B O 1
ATOM 4925 N N . LEU B 1 331 ? 17.141 22.188 1.872 1 91.31 331 LEU B N 1
ATOM 4926 C CA . LEU B 1 331 ? 16.328 22.562 0.72 1 91.31 331 LEU B CA 1
ATOM 4927 C C . LEU B 1 331 ? 15.609 23.891 0.968 1 91.31 331 LEU B C 1
ATOM 4929 O O . LEU B 1 331 ? 15.039 24.469 0.042 1 91.31 331 LEU B O 1
ATOM 4933 N N . ASN B 1 332 ? 15.547 24.297 2.162 1 88.94 332 ASN B N 1
ATOM 4934 C CA . ASN B 1 332 ? 14.859 25.531 2.531 1 88.94 332 ASN B CA 1
ATOM 4935 C C . ASN B 1 332 ? 15.797 26.734 2.492 1 88.94 332 ASN B C 1
ATOM 4937 O O . ASN B 1 332 ? 15.375 27.844 2.15 1 88.94 332 ASN B O 1
#